Protein 6NBO (pdb70)

InterPro domains:
  IPR011059 Metal-dependent hydrolase, composite domain superfamily [G3DSA:2.30.40.10] (4-388)
  IPR011059 Metal-dependent hydrolase, composite domain superfamily [SSF51338] (5-391)
  IPR013108 Amidohydrolase 3 [PF07969] (46-388)
  IPR032466 Metal-dependent hydrolase [SSF51556] (52-358)
  IPR052349 Metallo-dependent Hydrolases Superfamily Enzymes [PTHR32027] (4-390)

Radius of gyration: 20.75 Å; Cα contacts (8 Å, |Δi|>4): 963; chains: 1; bounding box: 53×45×59 Å

Solvent-accessible surface area: 15391 Å² total; per-residue (Å²): 186,78,19,11,0,0,81,68,0,56,48,12,118,63,131,43,37,9,0,10,1,54,31,67,119,2,43,115,40,10,107,105,15,102,48,36,139,90,18,56,70,27,104,0,72,23,2,0,1,3,9,0,0,0,0,0,0,0,10,0,0,12,0,11,52,75,74,117,152,46,209,70,103,46,94,100,30,54,66,37,9,94,117,33,55,80,96,45,78,28,68,3,13,68,4,0,39,39,0,0,90,22,0,3,11,16,0,0,2,2,0,9,0,0,0,1,0,10,63,83,19,22,31,120,10,0,77,78,0,30,75,4,57,131,74,0,66,51,67,5,62,7,24,0,0,0,2,0,30,33,4,7,40,143,55,124,42,0,67,59,28,0,5,73,0,1,69,41,24,0,48,24,0,0,0,8,9,6,28,64,63,6,52,63,22,75,111,2,2,68,41,5,1,40,8,0,90,149,68,45,65,4,1,0,7,6,1,63,6,118,18,94,87,0,19,98,0,0,39,27,1,1,99,82,0,55,75,51,60,6,99,91,87,2,7,0,0,5,0,25,0,3,36,52,35,74,121,214,46,36,62,58,15,1,56,84,0,34,128,22,20,2,4,0,0,2,8,9,38,97,106,28,45,16,3,39,3,85,14,1,123,94,32,53,5,42,14,0,0,0,8,42,7,0,100,5,6,100,31,53,164,13,20,15,24,0,0,48,21,0,18,60,0,4,126,76,29,103,19,201,167,85,75,11,16,73,20,0,10,46,3,0,5,78,3,0,2,130,5,7,37,7,109,42,43,6,13,123,73,40,8,56,0,5,0,0,1,0,105,2,67,63,31,6,66,0,0,71,55,86,22,84,7,70,1,0,0,2,15,13,138,56,12,0,94,104,33,58,72,128

Structure (mmCIF, N/CA/C/O backbone):
data_6NBO
#
_entry.id   6NBO
#
_cell.length_a   88.260
_cell.length_b   100.350
_cell.length_c   142.360
_cell.angle_alpha   90.00
_cell.angle_beta   90.00
_cell.angle_gamma   90.00
#
_symmetry.space_group_name_H-M   'I 2 2 2'
#
loop_
_entity.id
_entity.type
_entity.pdbx_description
1 polymer 'N-isopropylammelide isopropylaminohydrolase'
2 non-polymer 'ZINC ION'
3 non-polymer 'CHLORIDE ION'
4 non-polymer 1,2-ETHANEDIOL
5 water water
#
loop_
_atom_site.group_PDB
_atom_site.id
_atom_site.type_symbol
_atom_site.label_atom_id
_atom_site.label_alt_id
_atom_site.label_comp_id
_atom_site.label_asym_id
_atom_site.label_entity_id
_atom_site.label_seq_id
_atom_site.pdbx_PDB_ins_code
_atom_site.Cartn_x
_atom_site.Cartn_y
_atom_site.Cartn_z
_atom_site.occupancy
_atom_site.B_iso_or_equiv
_atom_site.auth_seq_id
_atom_site.auth_comp_id
_atom_site.auth_asym_id
_atom_site.auth_atom_id
_atom_site.pdbx_PDB_model_num
ATOM 1 N N . MET A 1 9 ? -22.662 -25.761 -54.555 1.00 74.61 1 MET A N 1
ATOM 2 C CA . MET A 1 9 ? -22.891 -25.005 -53.329 1.00 80.04 1 MET A CA 1
ATOM 3 C C . MET A 1 9 ? -23.019 -23.510 -53.614 1.00 76.59 1 MET A C 1
ATOM 4 O O . MET A 1 9 ? -22.341 -22.971 -54.488 1.00 83.26 1 MET A O 1
ATOM 9 N N . THR A 1 10 ? -23.887 -22.845 -52.859 1.00 71.60 2 THR A N 1
ATOM 10 C CA . THR A 1 10 ? -24.209 -21.444 -53.082 1.00 65.79 2 THR A CA 1
ATOM 11 C C . THR A 1 10 ? -23.348 -20.541 -52.203 1.00 58.25 2 THR A C 1
ATOM 12 O O . THR A 1 10 ? -23.091 -20.852 -51.033 1.00 42.24 2 THR A O 1
ATOM 14 N N . ALA A 1 11 ? -22.896 -19.425 -52.781 1.00 50.66 3 ALA A N 1
ATOM 15 C CA . ALA A 1 11 ? -22.194 -18.375 -52.049 1.00 40.37 3 ALA A CA 1
ATOM 16 C C . ALA A 1 11 ? -22.933 -17.052 -52.199 1.00 39.24 3 ALA A C 1
ATOM 17 O O . ALA A 1 11 ? -23.471 -16.748 -53.272 1.00 41.65 3 ALA A O 1
ATOM 19 N N . LEU A 1 12 ? -22.934 -16.261 -51.123 1.00 33.62 4 LEU A N 1
ATOM 20 C CA . LEU A 1 12 ? -23.564 -14.946 -51.090 1.00 32.13 4 LEU A CA 1
ATOM 21 C C . LEU A 1 12 ? -22.601 -13.961 -50.448 1.00 22.36 4 LEU A C 1
ATOM 22 O O . LEU A 1 12 ? -22.159 -14.169 -49.315 1.00 27.78 4 LEU A O 1
ATOM 27 N N . LEU A 1 13 ? -22.266 -12.901 -51.173 1.00 29.78 5 LEU A N 1
ATOM 28 C CA . LEU A 1 13 ? -21.410 -11.838 -50.662 1.00 30.23 5 LEU A CA 1
ATOM 29 C C . LEU A 1 13 ? -22.293 -10.625 -50.405 1.00 24.35 5 LEU A C 1
ATOM 30 O O . LEU A 1 13 ? -22.815 -10.021 -51.347 1.00 30.53 5 LEU A O 1
ATOM 35 N N . ILE A 1 14 ? -22.458 -10.279 -49.134 1.00 26.75 6 ILE A N 1
ATOM 36 C CA . ILE A 1 14 ? -23.172 -9.072 -48.733 1.00 26.59 6 ILE A CA 1
ATOM 37 C C . ILE A 1 14 ? -22.130 -7.976 -48.544 1.00 30.14 6 ILE A C 1
ATOM 38 O O . ILE A 1 14 ? -21.334 -8.022 -47.602 1.00 32.62 6 ILE A O 1
ATOM 43 N N . ARG A 1 15 ? -22.125 -6.997 -49.440 1.00 28.88 7 ARG A N 1
ATOM 44 C CA . ARG A 1 15 ? -21.120 -5.951 -49.407 1.00 33.68 7 ARG A CA 1
ATOM 45 C C . ARG A 1 15 ? -21.595 -4.749 -48.605 1.00 32.94 7 ARG A C 1
ATOM 46 O O . ARG A 1 15 ? -22.776 -4.401 -48.619 1.00 32.87 7 ARG A O 1
ATOM 54 N N . ASN A 1 16 ? -20.643 -4.096 -47.933 1.00 32.28 8 ASN A N 1
ATOM 55 C CA . ASN A 1 16 ? -20.805 -2.719 -47.463 1.00 32.57 8 ASN A CA 1
ATOM 56 C C . ASN A 1 16 ? -21.904 -2.611 -46.397 1.00 33.30 8 ASN A C 1
ATOM 57 O O . ASN A 1 16 ? -22.897 -1.895 -46.557 1.00 33.86 8 ASN A O 1
ATOM 62 N N . VAL A 1 17 ? -21.712 -3.346 -45.301 1.00 31.76 9 VAL A N 1
ATOM 63 C CA . VAL A 1 17 ? -22.598 -3.277 -44.141 1.00 30.95 9 VAL A CA 1
ATOM 64 C C . VAL A 1 17 ? -21.772 -2.939 -42.908 1.00 38.10 9 VAL A C 1
ATOM 65 O O . VAL A 1 17 ? -20.547 -3.015 -42.909 1.00 40.21 9 VAL A O 1
ATOM 69 N N . ARG A 1 18 ? -22.469 -2.565 -41.843 1.00 32.74 10 ARG A N 1
ATOM 70 C CA . ARG A 1 18 ? -21.846 -2.178 -40.587 1.00 32.65 10 ARG A CA 1
ATOM 71 C C . ARG A 1 18 ? -22.424 -3.042 -39.477 1.00 41.15 10 ARG A C 1
ATOM 72 O O . ARG A 1 18 ? -23.643 -3.223 -39.396 1.00 34.30 10 ARG A O 1
ATOM 80 N N . THR A 1 19 ? -21.564 -3.588 -38.633 1.00 40.76 11 THR A N 1
ATOM 81 C CA . THR A 1 19 ? -22.072 -4.336 -37.492 1.00 42.36 11 THR A CA 1
ATOM 82 C C . THR A 1 19 ? -22.331 -3.442 -36.285 1.00 51.38 11 THR A C 1
ATOM 83 O O . THR A 1 19 ? -22.821 -3.928 -35.261 1.00 48.11 11 THR A O 1
ATOM 87 N N . GLY A 1 20 ? -22.034 -2.150 -36.388 1.00 57.62 12 GLY A N 1
ATOM 88 C CA . GLY A 1 20 ? -22.302 -1.218 -35.313 1.00 62.88 12 GLY A CA 1
ATOM 89 C C . GLY A 1 20 ? -21.322 -0.066 -35.323 1.00 79.05 12 GLY A C 1
ATOM 90 O O . GLY A 1 20 ? -21.078 0.538 -36.373 1.00 68.31 12 GLY A O 1
ATOM 91 N N . ALA A 1 21 ? -20.764 0.252 -34.155 1.00 97.22 13 ALA A N 1
ATOM 92 C CA . ALA A 1 21 ? -19.680 1.226 -34.041 1.00 107.58 13 ALA A CA 1
ATOM 93 C C . ALA A 1 21 ? -18.390 0.518 -34.432 1.00 116.23 13 ALA 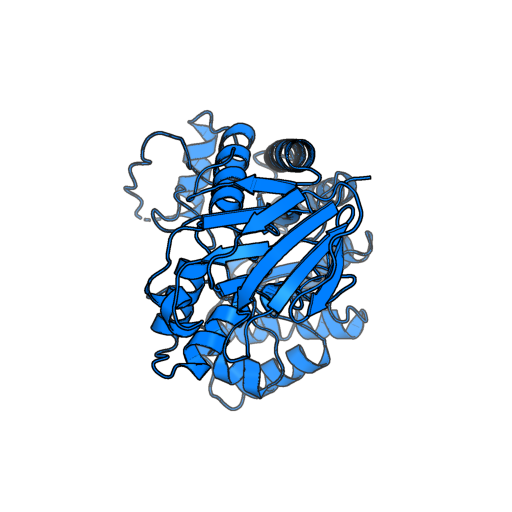A C 1
ATOM 94 O O . ALA A 1 21 ? -17.647 0.008 -33.592 1.00 131.05 13 ALA A O 1
ATOM 96 N N . ASP A 1 22 ? -18.143 0.476 -35.736 1.00 102.61 14 ASP A N 1
ATOM 97 C CA . ASP A 1 22 ? -16.982 -0.135 -36.362 1.00 91.99 14 ASP A CA 1
ATOM 98 C C . ASP A 1 22 ? -17.084 0.191 -37.843 1.00 88.73 14 ASP A C 1
ATOM 99 O O . ASP A 1 22 ? -18.175 0.464 -38.353 1.00 79.33 14 ASP A O 1
ATOM 101 N N . ASP A 1 23 ? -15.941 0.178 -38.523 1.00 90.11 15 ASP A N 1
ATOM 102 C CA . ASP A 1 23 ? -15.939 0.448 -39.953 1.00 82.42 15 ASP A CA 1
ATOM 103 C C . ASP A 1 23 ? -16.782 -0.590 -40.695 1.00 63.88 15 ASP A C 1
ATOM 104 O O . ASP A 1 23 ? -17.026 -1.696 -40.211 1.00 51.69 15 ASP A O 1
ATOM 109 N N . ALA A 1 24 ? -17.248 -0.209 -41.881 1.00 56.64 16 ALA A N 1
ATOM 110 C CA . ALA A 1 24 ? -18.060 -1.111 -42.678 1.00 46.95 16 ALA A CA 1
ATOM 111 C C . ALA A 1 24 ? -17.228 -2.301 -43.143 1.00 45.11 16 ALA A C 1
ATOM 112 O O . ALA A 1 24 ? -16.001 -2.236 -43.232 1.00 43.78 16 ALA A O 1
ATOM 114 N N . LEU A 1 25 ? -17.909 -3.404 -43.437 1.00 35.14 17 LEU A N 1
ATOM 115 C CA . LEU A 1 25 ? -17.222 -4.581 -43.957 1.00 37.38 17 LEU A CA 1
ATOM 116 C C . LEU A 1 25 ? -18.160 -5.340 -44.886 1.00 35.51 17 LEU A C 1
ATOM 117 O O . LEU A 1 25 ? -19.322 -4.965 -45.070 1.00 32.26 17 LEU A O 1
ATOM 122 N N . ASP A 1 26 ? -17.639 -6.413 -45.479 1.00 31.07 18 ASP A N 1
ATOM 123 C CA . ASP A 1 26 ? -18.438 -7.357 -46.244 1.00 31.72 18 ASP A CA 1
ATOM 124 C C . ASP A 1 26 ? -18.588 -8.646 -45.453 1.00 28.20 18 ASP A C 1
ATOM 125 O O . ASP A 1 26 ? -17.760 -8.982 -44.603 1.00 30.51 18 ASP A O 1
ATOM 130 N N . ILE A 1 27 ? -19.657 -9.378 -45.752 1.00 24.91 19 ILE A N 1
ATOM 131 C CA . ILE A 1 27 ? -19.917 -10.679 -45.144 1.00 26.74 19 ILE A CA 1
ATOM 132 C C . ILE A 1 27 ? -20.063 -11.680 -46.274 1.00 24.16 19 ILE A C 1
ATOM 133 O O . ILE A 1 27 ? -21.006 -11.587 -47.068 1.00 26.16 19 ILE A O 1
ATOM 138 N N . LEU A 1 28 ? -19.135 -12.632 -46.350 1.00 26.16 20 LEU A N 1
ATOM 139 C CA . LEU A 1 28 ? -19.208 -13.708 -47.325 1.00 27.75 20 LEU A CA 1
ATOM 140 C C . LEU A 1 28 ? -19.874 -14.918 -46.683 1.00 27.70 20 LEU A C 1
ATOM 141 O O . LEU A 1 28 ? -19.439 -15.389 -45.627 1.00 26.24 20 LEU A O 1
ATOM 146 N N . ILE A 1 29 ? -20.904 -15.435 -47.341 1.00 27.80 21 ILE A N 1
ATOM 147 C CA . ILE A 1 29 ? -21.665 -16.579 -46.858 1.00 31.39 21 ILE A CA 1
ATOM 148 C C . ILE A 1 29 ? -21.461 -17.717 -47.836 1.00 26.56 21 ILE A C 1
ATOM 149 O O . ILE A 1 29 ? -21.522 -17.510 -49.055 1.00 26.61 21 ILE A O 1
ATOM 154 N N . GLU A 1 30 ? -21.194 -18.917 -47.318 1.00 25.09 22 GLU A N 1
ATOM 155 C CA . GLU A 1 30 ? -21.190 -20.100 -48.164 1.00 25.56 22 GLU A CA 1
ATOM 156 C C . GLU A 1 30 ? -21.954 -21.217 -47.469 1.00 32.73 22 GLU A C 1
ATOM 157 O O . GLU A 1 30 ? -21.751 -21.463 -46.278 1.00 30.44 22 GLU A O 1
ATOM 163 N N . GLY A 1 31 ? -22.819 -21.900 -48.218 1.00 30.22 23 GLY A N 1
ATOM 164 C CA . GLY A 1 31 ? -23.694 -22.876 -47.578 1.00 34.14 23 GLY A CA 1
ATOM 165 C C . GLY A 1 31 ? -24.528 -22.181 -46.513 1.00 27.60 23 GLY A C 1
ATOM 166 O O . GLY A 1 31 ? -25.048 -21.080 -46.721 1.00 26.20 23 GLY A O 1
ATOM 167 N N . ASP A 1 32 ? -24.640 -22.780 -45.328 1.00 27.01 24 ASP A N 1
ATOM 168 C CA . ASP A 1 32 ? -25.439 -22.149 -44.281 1.00 31.05 24 ASP A CA 1
ATOM 169 C C . ASP A 1 32 ? -24.592 -21.419 -43.239 1.00 35.26 24 ASP A C 1
ATOM 170 O O . ASP A 1 32 ? -25.091 -21.118 -42.148 1.00 29.06 24 ASP A O 1
ATOM 175 N N . ARG A 1 33 ? -23.333 -21.110 -43.551 1.00 26.56 25 ARG A N 1
ATOM 176 C CA . ARG A 1 33 ? -22.419 -20.511 -42.582 1.00 26.81 25 ARG A CA 1
ATOM 177 C C . ARG A 1 33 ? -21.806 -19.224 -43.119 1.00 29.35 25 ARG A C 1
ATOM 178 O O . ARG A 1 33 ? -21.674 -19.019 -44.328 1.00 28.39 25 ARG A O 1
ATOM 186 N N . ILE A 1 34 ? -21.383 -18.373 -42.196 1.00 24.72 26 ILE A N 1
ATOM 187 C CA . ILE A 1 34 ? -20.555 -17.234 -42.557 1.00 24.83 26 ILE A CA 1
ATOM 188 C C . ILE A 1 34 ? -19.144 -17.734 -42.824 1.00 29.75 26 ILE A C 1
ATOM 189 O O . ILE A 1 34 ? -18.550 -18.429 -41.991 1.00 25.90 26 ILE A O 1
ATOM 194 N N . ALA A 1 35 ? -18.614 -17.413 -44.001 1.00 24.29 27 ALA A N 1
ATOM 195 C CA . ALA A 1 35 ? -17.302 -17.925 -44.394 1.00 25.29 27 ALA A CA 1
ATOM 196 C C . ALA A 1 35 ? -16.177 -16.946 -44.102 1.00 24.89 27 ALA A C 1
ATOM 197 O O . ALA A 1 35 ? -15.075 -17.357 -43.721 1.00 28.90 27 ALA A O 1
ATOM 199 N N . ARG A 1 36 ? -16.442 -15.657 -44.267 1.00 26.96 28 ARG A N 1
ATOM 200 C CA . ARG A 1 36 ? -15.412 -14.634 -44.208 1.00 29.78 28 ARG A CA 1
ATOM 201 C C . ARG A 1 36 ? -16.081 -13.305 -43.896 1.00 24.31 28 ARG A C 1
ATOM 202 O O . ARG A 1 36 ? -17.182 -13.038 -44.379 1.00 29.67 28 ARG A O 1
ATOM 210 N N . THR A 1 37 ? -15.425 -12.485 -43.074 1.00 26.18 29 THR A N 1
ATOM 211 C CA . THR A 1 37 ? -15.846 -11.106 -42.853 1.00 27.35 29 THR A CA 1
ATOM 212 C C . THR A 1 37 ? -14.634 -10.195 -42.961 1.00 31.66 29 THR A C 1
ATOM 213 O O . THR A 1 37 ? -13.518 -10.574 -42.593 1.00 33.24 29 THR A O 1
ATOM 217 N N . GLY A 1 38 ? -14.861 -8.986 -43.463 1.00 28.57 30 GLY A N 1
ATOM 218 C CA . GLY A 1 38 ? -13.784 -8.034 -43.601 1.00 30.37 30 GLY A CA 1
ATOM 219 C C . GLY A 1 38 ? -14.027 -7.046 -44.721 1.00 32.53 30 GLY A C 1
ATOM 220 O O . GLY A 1 38 ? -14.993 -7.154 -45.481 1.00 32.15 30 GLY A O 1
ATOM 221 N N . PRO A 1 39 ? -13.143 -6.060 -44.847 1.00 35.52 31 PRO A N 1
ATOM 222 C CA . PRO A 1 39 ? -13.340 -5.019 -45.861 1.00 40.73 31 PRO A CA 1
ATOM 223 C C . PRO A 1 39 ? -12.993 -5.512 -47.258 1.00 37.89 31 PRO A C 1
ATOM 224 O O . PRO A 1 39 ? -11.985 -6.192 -47.470 1.00 38.10 31 PRO A O 1
ATOM 228 N N . SER A 1 40 ? -13.838 -5.150 -48.221 1.00 35.49 32 SER A N 1
ATOM 229 C CA . SER A 1 40 ? -13.560 -5.365 -49.642 1.00 33.38 32 SER A CA 1
ATOM 230 C C . SER A 1 40 ? -13.137 -6.806 -49.927 1.00 31.11 32 SER A C 1
ATOM 231 O O . SER A 1 40 ? -12.081 -7.066 -50.504 1.00 33.18 32 SER A O 1
ATOM 234 N N . LEU A 1 41 ? -13.985 -7.748 -49.517 1.00 30.11 33 LEU A N 1
ATOM 235 C CA . LEU A 1 41 ? -13.689 -9.162 -49.732 1.00 31.71 33 LEU A CA 1
ATOM 236 C C . LEU A 1 41 ? -13.705 -9.511 -51.217 1.00 34.01 33 LEU A C 1
ATOM 237 O O . LEU A 1 41 ? -14.479 -8.953 -51.999 1.00 32.70 33 LEU A O 1
ATOM 242 N N . ASP A 1 42 ? -12.844 -10.456 -51.603 1.00 33.96 34 ASP A N 1
ATOM 243 C CA . ASP A 1 42 ? -12.894 -11.010 -52.948 1.00 36.85 34 ASP A CA 1
ATOM 244 C C . ASP A 1 42 ? -14.128 -11.887 -53.107 1.00 36.93 34 ASP A C 1
ATOM 245 O O . ASP A 1 42 ? -14.597 -12.523 -52.161 1.00 37.67 34 ASP A O 1
ATOM 250 N N . ALA A 1 43 ? -14.652 -11.915 -54.322 1.00 35.48 35 ALA A N 1
ATOM 251 C CA . ALA A 1 43 ? -15.831 -12.707 -54.627 1.00 42.90 35 ALA A CA 1
ATOM 252 C C . ALA A 1 43 ? -15.399 -14.059 -55.174 1.00 32.11 35 ALA A C 1
ATOM 253 O O . ALA A 1 43 ? -14.685 -14.102 -56.180 1.00 34.17 35 ALA A O 1
ATOM 255 N N . PRO A 1 44 ? -15.767 -15.170 -54.539 1.00 31.26 36 PRO A N 1
ATOM 256 C CA . PRO A 1 44 ? -15.573 -16.463 -55.184 1.00 34.78 36 PRO A CA 1
ATOM 257 C C . PRO A 1 44 ? -16.272 -16.480 -56.524 1.00 38.16 36 PRO A C 1
ATOM 258 O O . PRO A 1 44 ? -17.306 -15.810 -56.713 1.00 41.47 36 PRO A O 1
ATOM 262 N N . PRO A 1 45 ? -15.728 -17.195 -57.502 1.00 39.71 37 PRO A N 1
ATOM 263 C CA . PRO A 1 45 ? -16.363 -17.240 -58.826 1.00 39.86 37 PRO A CA 1
ATOM 264 C C . PRO A 1 45 ? -17.833 -17.638 -58.724 1.00 46.17 37 PRO A C 1
ATOM 265 O O . PRO A 1 45 ? -18.198 -18.535 -57.964 1.00 44.93 37 PRO A O 1
ATOM 269 N N . GLY A 1 46 ? -18.689 -16.915 -59.450 1.00 51.61 38 GLY A N 1
ATOM 270 C CA . GLY A 1 46 ? -20.106 -17.238 -59.536 1.00 47.97 38 GLY A CA 1
ATOM 271 C C . GLY A 1 46 ? -20.945 -16.878 -58.332 1.00 52.58 38 GLY A C 1
ATOM 272 O O . GLY A 1 46 ? -22.115 -17.270 -58.264 1.00 53.92 38 GLY A O 1
ATOM 273 N N . CYS A 1 47 ? -20.400 -16.135 -57.386 1.00 40.39 39 CYS A N 1
ATOM 274 C CA A CYS A 1 47 ? -21.077 -15.822 -56.140 0.56 35.49 39 CYS A CA 1
ATOM 275 C CA B CYS A 1 47 ? -21.138 -15.876 -56.163 0.44 35.36 39 CYS A CA 1
ATOM 276 C C . CYS A 1 47 ? -22.139 -14.744 -56.361 1.00 35.59 39 CYS A C 1
ATOM 277 O O . CYS A 1 47 ? -21.902 -13.784 -57.095 1.00 42.46 39 CYS A O 1
ATOM 282 N N . ALA A 1 48 ? -23.295 -14.897 -55.724 1.00 38.16 40 ALA A N 1
ATOM 283 C CA . ALA A 1 48 ? -24.298 -13.841 -55.745 1.00 43.70 40 ALA A CA 1
ATOM 284 C C . ALA A 1 48 ? -23.820 -12.647 -54.922 1.00 38.40 40 ALA A C 1
ATOM 285 O O . ALA A 1 48 ? -23.109 -12.794 -53.924 1.00 31.49 40 ALA A O 1
ATOM 287 N N . ILE A 1 49 ? -24.207 -11.451 -55.359 1.00 44.85 41 ILE A N 1
ATOM 288 C CA . ILE A 1 49 ? -23.811 -10.202 -54.716 1.00 38.69 41 ILE A CA 1
ATOM 289 C C . ILE A 1 49 ? -25.058 -9.520 -54.177 1.00 36.03 41 ILE A C 1
ATOM 290 O O . ILE A 1 49 ? -26.046 -9.364 -54.903 1.00 38.41 41 ILE A O 1
ATOM 295 N N . GLU A 1 50 ? -25.006 -9.096 -52.920 1.00 34.61 42 GLU A N 1
ATOM 296 C CA . GLU A 1 50 ? -26.054 -8.273 -52.328 1.00 40.86 42 GLU A CA 1
ATOM 297 C C . GLU A 1 50 ? -25.415 -6.971 -51.856 1.00 35.93 42 GLU A C 1
ATOM 298 O O . GLU A 1 50 ? -24.491 -6.994 -51.037 1.00 37.82 42 GLU A O 1
ATOM 304 N N . GLU A 1 51 ? -25.876 -5.842 -52.390 1.00 35.07 43 GLU A N 1
ATOM 305 C CA . GLU A 1 51 ? -25.320 -4.547 -51.998 1.00 34.99 43 GLU A CA 1
ATOM 306 C C . GLU A 1 51 ? -26.006 -4.075 -50.718 1.00 39.50 43 GLU A C 1
ATOM 307 O O . GLU A 1 51 ? -27.190 -3.730 -50.733 1.00 39.33 43 GLU A O 1
ATOM 313 N N . GLY A 1 52 ? -25.259 -4.056 -49.608 1.00 43.78 44 GLY A N 1
ATOM 314 C CA . GLY A 1 52 ? -25.816 -3.650 -48.327 1.00 35.85 44 GLY A CA 1
ATOM 315 C C . GLY A 1 52 ? -26.031 -2.157 -48.169 1.00 42.30 44 GLY A C 1
ATOM 316 O O . GLY A 1 52 ? -26.781 -1.747 -47.278 1.00 38.20 44 GLY A O 1
ATOM 317 N N . ALA A 1 53 ? -25.368 -1.342 -48.991 1.00 40.69 45 ALA A N 1
ATOM 318 C CA . ALA A 1 53 ? -25.587 0.109 -49.037 1.00 48.82 45 ALA A CA 1
ATOM 319 C C . ALA A 1 53 ? -25.426 0.760 -47.663 1.00 48.87 45 ALA A C 1
ATOM 320 O O . ALA A 1 53 ? -26.147 1.695 -47.305 1.00 44.87 45 ALA A O 1
ATOM 322 N N . GLY A 1 54 ? -24.467 0.266 -46.884 1.00 41.28 46 GLY A N 1
ATOM 323 C CA . GLY A 1 54 ? -24.146 0.879 -45.614 1.00 40.67 46 GLY A CA 1
ATOM 324 C C . GLY A 1 54 ? -25.103 0.566 -44.493 1.00 35.78 46 GLY A C 1
ATOM 325 O O . GLY A 1 54 ? -25.016 1.196 -43.435 1.00 35.08 46 GLY A O 1
ATOM 326 N N . ALA A 1 55 ? -26.011 -0.383 -44.688 1.00 35.18 47 ALA A N 1
ATOM 327 C CA . ALA A 1 55 ? -26.953 -0.756 -43.647 1.00 39.57 47 ALA A CA 1
ATOM 328 C C . ALA A 1 55 ? -26.235 -1.417 -42.476 1.00 35.49 47 ALA A C 1
ATOM 329 O O . ALA A 1 55 ? -25.157 -2.000 -42.617 1.00 30.52 47 ALA A O 1
ATOM 331 N N . ILE A 1 56 ? -26.864 -1.338 -41.305 1.00 30.91 48 ILE A N 1
ATOM 332 C CA . ILE A 1 56 ? -26.417 -2.144 -40.172 1.00 28.21 48 ILE A CA 1
ATOM 333 C C . ILE A 1 56 ? -26.798 -3.597 -40.406 1.00 29.52 48 ILE A C 1
ATOM 334 O O . ILE A 1 56 ? -27.937 -3.909 -40.776 1.00 29.43 48 ILE A O 1
ATOM 339 N N . ALA A 1 57 ? -25.840 -4.498 -40.205 1.00 27.79 49 ALA A N 1
ATOM 340 C CA . ALA A 1 57 ? -26.089 -5.929 -40.227 1.00 23.25 49 ALA A CA 1
ATOM 341 C C . ALA A 1 57 ? -26.213 -6.432 -38.793 1.00 32.01 49 ALA A C 1
ATOM 342 O O . ALA A 1 57 ? -25.321 -6.206 -37.967 1.00 26.11 49 ALA A O 1
ATOM 344 N N . LEU A 1 58 ? -27.322 -7.086 -38.500 1.00 25.13 50 LEU A N 1
ATOM 345 C CA . LEU A 1 58 ? -27.592 -7.718 -37.220 1.00 24.79 50 LEU A CA 1
ATOM 346 C C . LEU A 1 58 ? -27.556 -9.230 -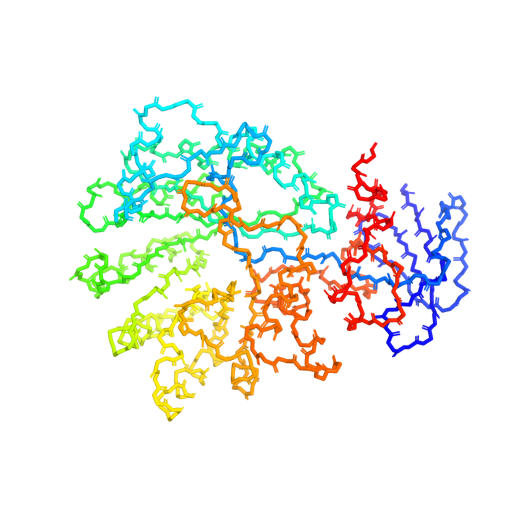37.374 1.00 20.49 50 LEU A C 1
ATOM 347 O O . LEU A 1 58 ? -27.925 -9.757 -38.428 1.00 25.05 50 LEU A O 1
ATOM 352 N N . PRO A 1 59 ? -27.112 -9.963 -36.352 1.00 21.23 51 PRO A N 1
ATOM 353 C CA . PRO A 1 59 ? -27.352 -11.410 -36.342 1.00 23.92 51 PRO A CA 1
ATOM 354 C C . PRO A 1 59 ? -28.852 -11.669 -36.290 1.00 23.83 51 PRO A C 1
ATOM 355 O O . PRO A 1 59 ? -29.641 -10.778 -35.977 1.00 23.91 51 PRO A O 1
ATOM 359 N N . GLY A 1 60 ? -29.250 -12.894 -36.627 1.00 26.11 52 GLY A N 1
ATOM 360 C CA . GLY A 1 60 ? -30.664 -13.234 -36.582 1.00 27.66 52 GLY A CA 1
ATOM 361 C C . GLY A 1 60 ? -31.244 -12.920 -35.212 1.00 26.40 52 GLY A C 1
ATOM 362 O O . GLY A 1 60 ? -30.587 -13.172 -34.208 1.00 24.67 52 GLY A O 1
ATOM 363 N N . LEU A 1 61 ? -32.441 -12.343 -35.149 1.00 23.47 53 LEU A N 1
ATOM 364 C CA . LEU A 1 61 ? -33.018 -12.012 -33.855 1.00 22.24 53 LEU A CA 1
ATOM 365 C C . LEU A 1 61 ? -33.557 -13.286 -33.205 1.00 18.96 53 LEU A C 1
ATOM 366 O O . LEU A 1 61 ? -33.767 -14.309 -33.866 1.00 21.82 53 LEU A O 1
ATOM 371 N N . VAL A 1 62 ? -33.737 -13.236 -31.889 1.00 19.81 54 VAL A N 1
ATOM 372 C CA . VAL A 1 62 ? -34.116 -14.407 -31.111 1.00 19.85 54 VAL A CA 1
ATOM 373 C C . VAL A 1 62 ? -35.362 -14.064 -30.304 1.00 23.71 54 VAL A C 1
ATOM 374 O O . VAL A 1 62 ? -35.362 -13.085 -29.552 1.00 20.16 54 VAL A O 1
ATOM 378 N N . GLU A 1 63 ? -36.409 -14.874 -30.447 1.00 21.71 55 GLU A N 1
ATOM 379 C CA . GLU A 1 63 ? -37.550 -14.832 -29.539 1.00 22.42 55 GLU A CA 1
ATOM 380 C C . GLU A 1 63 ? -37.324 -15.882 -28.457 1.00 22.09 55 GLU A C 1
ATOM 381 O O . GLU A 1 63 ? -37.422 -17.082 -28.718 1.00 24.42 55 GLU A O 1
ATOM 387 N N . GLY A 1 64 ? -36.982 -15.436 -27.244 1.00 21.81 56 GLY A N 1
ATOM 388 C CA . GLY A 1 64 ? -36.637 -16.350 -26.173 1.00 21.09 56 GLY A CA 1
ATOM 389 C C . GLY A 1 64 ? -37.801 -16.886 -25.360 1.00 24.77 56 GLY A C 1
ATOM 390 O O . GLY A 1 64 ? -37.595 -17.750 -24.500 1.00 28.18 56 GLY A O 1
ATOM 391 N N . HIS A 1 65 ? -39.024 -16.390 -25.586 1.00 21.30 57 HIS A N 1
ATOM 392 C CA . HIS A 1 65 ? -40.181 -16.844 -24.811 1.00 22.37 57 HIS A CA 1
ATOM 393 C C . HIS A 1 65 ? -41.455 -16.373 -25.492 1.00 29.22 57 HIS A C 1
ATOM 394 O O . HIS A 1 65 ? -41.836 -15.207 -25.369 1.00 24.18 57 HIS A O 1
ATOM 401 N N . THR A 1 66 ? -42.128 -17.264 -26.203 1.00 20.69 58 THR A N 1
ATOM 402 C CA . THR A 1 66 ? -43.471 -16.952 -26.667 1.00 21.93 58 THR A CA 1
ATOM 403 C C . THR A 1 66 ? -44.316 -18.216 -26.539 1.00 23.64 58 THR A C 1
ATOM 404 O O . THR A 1 66 ? -43.869 -19.236 -25.995 1.00 25.92 58 THR A O 1
ATOM 408 N N . HIS A 1 67 ? -45.563 -18.137 -27.041 1.00 24.91 59 HIS A N 1
ATOM 409 C CA . HIS A 1 67 ? -46.549 -19.212 -26.938 1.00 22.43 59 HIS A CA 1
ATOM 410 C C . HIS A 1 67 ? -47.190 -19.307 -28.327 1.00 24.12 59 HIS A C 1
ATOM 411 O O . HIS A 1 67 ? -48.291 -18.801 -28.542 1.00 25.23 59 HIS A O 1
ATOM 418 N N . LEU A 1 68 ? -46.484 -19.960 -29.264 1.00 24.20 60 LEU A N 1
ATOM 419 C CA . LEU A 1 68 ? -46.935 -19.985 -30.655 1.00 25.17 60 LEU A CA 1
ATOM 420 C C . LEU A 1 68 ? -48.247 -20.739 -30.804 1.00 27.39 60 LEU A C 1
ATOM 421 O O . LEU A 1 68 ? -49.006 -20.483 -31.749 1.00 29.56 60 LEU A O 1
ATOM 426 N N . ASP A 1 69 ? -48.519 -21.687 -29.904 1.00 24.38 61 ASP A N 1
ATOM 427 C CA . ASP A 1 69 ? -49.742 -22.469 -30.024 1.00 26.33 61 ASP A CA 1
ATOM 428 C C . ASP A 1 69 ? -50.981 -21.636 -29.713 1.00 32.01 61 ASP A C 1
ATOM 429 O O . ASP A 1 69 ? -52.068 -21.955 -30.202 1.00 30.11 61 ASP A O 1
ATOM 434 N N . LYS A 1 70 ? -50.843 -20.575 -28.912 1.00 25.66 62 LYS A N 1
ATOM 435 C CA . LYS A 1 70 ? -51.994 -19.826 -28.408 1.00 32.13 62 LYS A CA 1
ATOM 436 C C . LYS A 1 70 ? -52.410 -18.671 -29.308 1.00 26.99 62 LYS A C 1
ATOM 437 O O . LYS A 1 70 ? -53.523 -18.151 -29.147 1.00 27.02 62 LYS A O 1
ATOM 443 N N . THR A 1 71 ? -51.526 -18.231 -30.202 1.00 24.81 63 THR A N 1
ATOM 444 C CA . THR A 1 71 ? -51.698 -16.962 -30.900 1.00 27.54 63 THR A CA 1
ATOM 445 C C . THR A 1 71 ? -52.891 -16.999 -31.839 1.00 30.00 63 THR A C 1
ATOM 446 O O . THR A 1 71 ? -53.228 -18.039 -32.414 1.00 29.07 63 THR A O 1
ATOM 450 N N . HIS A 1 72 ? -53.540 -15.840 -31.980 1.00 27.75 64 HIS A N 1
ATOM 451 C CA . HIS A 1 72 ? -54.553 -15.626 -33.007 1.00 29.22 64 HIS A CA 1
ATOM 452 C C . HIS A 1 72 ? -54.000 -14.846 -34.195 1.00 28.44 64 HIS A C 1
ATOM 453 O O . HIS A 1 72 ? -54.773 -14.260 -34.966 1.00 34.39 64 HIS A O 1
ATOM 460 N N . TRP A 1 73 ? -52.680 -14.812 -34.341 1.00 26.48 65 TRP A N 1
ATOM 461 C CA . TRP A 1 73 ? -52.064 -14.162 -35.492 1.00 30.87 65 TRP A CA 1
ATOM 462 C C . TRP A 1 73 ? -52.676 -14.696 -36.780 1.00 35.79 65 TRP A C 1
ATOM 463 O O . TRP A 1 73 ? -52.843 -15.906 -36.942 1.00 33.77 65 TRP A O 1
ATOM 474 N N . GLY A 1 74 ? -53.053 -13.785 -37.676 1.00 36.98 66 GLY A N 1
ATOM 475 C CA . GLY A 1 74 ? -53.690 -14.174 -38.915 1.00 42.86 66 GLY A CA 1
ATOM 476 C C . GLY A 1 74 ? -55.163 -14.494 -38.813 1.00 47.88 66 GLY A C 1
ATOM 477 O O . GLY A 1 74 ? -55.798 -14.743 -39.845 1.00 42.54 66 GLY A O 1
ATOM 478 N N . MET A 1 75 ? -55.730 -14.491 -37.621 1.00 35.47 67 MET A N 1
ATOM 479 C CA . MET A 1 75 ? -57.146 -14.737 -37.422 1.00 41.54 67 MET A CA 1
ATOM 480 C C . MET A 1 75 ? -57.879 -13.424 -37.217 1.00 39.49 67 MET A C 1
ATOM 481 O O . MET A 1 75 ? -57.259 -12.380 -36.997 1.00 43.09 67 MET A O 1
ATOM 486 N N . PRO A 1 76 ? -59.211 -13.431 -37.299 1.00 41.90 68 PRO A N 1
ATOM 487 C CA . PRO A 1 76 ? -59.977 -12.234 -36.929 1.00 48.16 68 PRO A CA 1
ATOM 488 C C . PRO A 1 76 ? -59.636 -11.795 -35.511 1.00 52.48 68 PRO A C 1
ATOM 489 O O . PRO A 1 76 ? -59.208 -12.599 -34.682 1.00 41.92 68 PRO A O 1
ATOM 493 N N . TRP A 1 77 ? -59.816 -10.501 -35.243 1.00 52.71 69 TRP A N 1
ATOM 494 C CA . TRP A 1 77 ? -59.493 -9.954 -33.931 1.00 51.70 69 TRP A CA 1
ATOM 495 C C . TRP A 1 77 ? -60.223 -10.725 -32.836 1.00 41.10 69 TRP A C 1
ATOM 496 O O . TRP A 1 77 ? -61.418 -10.989 -32.945 1.00 43.56 69 TRP A O 1
ATOM 507 N N . TYR A 1 78 ? -59.503 -11.088 -31.774 1.00 38.62 70 TYR A N 1
ATOM 508 C CA . TYR A 1 78 ? -60.149 -11.693 -30.611 1.00 38.86 70 TYR A CA 1
ATOM 509 C C . TYR A 1 78 ? -60.704 -10.595 -29.705 1.00 40.50 70 TYR A C 1
ATOM 510 O O . TYR A 1 78 ? -59.943 -9.804 -29.139 1.00 39.63 70 TYR A O 1
ATOM 519 N N . ARG A 1 79 ? -62.023 -10.545 -29.564 1.00 43.20 71 ARG A N 1
ATOM 520 C CA . ARG A 1 79 ? -62.659 -9.549 -28.711 1.00 48.01 71 ARG A CA 1
ATOM 521 C C . ARG A 1 79 ? -62.504 -9.979 -27.259 1.00 54.47 71 ARG A C 1
ATOM 522 O O . ARG A 1 79 ? -63.131 -10.946 -26.819 1.00 61.56 71 ARG A O 1
ATOM 530 N N . ASN A 1 80 ? -61.659 -9.267 -26.518 1.00 49.46 72 ASN A N 1
ATOM 531 C CA . ASN A 1 80 ? -61.379 -9.592 -25.127 1.00 42.68 72 ASN A CA 1
ATOM 532 C C . ASN A 1 80 ? -62.367 -8.857 -24.229 1.00 49.62 72 ASN A C 1
ATOM 533 O O . ASN A 1 80 ? -62.447 -7.624 -24.256 1.00 47.43 72 ASN A O 1
ATOM 538 N N . ALA A 1 81 ? -63.127 -9.617 -23.449 1.00 55.32 73 ALA A N 1
ATOM 539 C CA . ALA A 1 81 ? -63.971 -9.086 -22.387 1.00 49.21 73 ALA A CA 1
ATOM 540 C C . ALA A 1 81 ? -63.753 -9.890 -21.112 1.00 56.13 73 ALA A C 1
ATOM 541 O O . ALA A 1 81 ? -64.690 -10.179 -20.361 1.00 67.68 73 ALA A O 1
ATOM 543 N N . VAL A 1 82 ? -62.495 -10.267 -20.867 1.00 63.62 74 VAL A N 1
ATOM 544 C CA . VAL A 1 82 ? -62.135 -11.063 -19.700 1.00 72.29 74 VAL A CA 1
ATOM 545 C C . VAL A 1 82 ? -62.327 -10.244 -18.424 1.00 84.69 74 VAL A C 1
ATOM 546 O O . VAL A 1 82 ? -62.304 -9.007 -18.428 1.00 85.75 74 VAL A O 1
ATOM 550 N N . GLY A 1 83 ? -62.549 -10.949 -17.316 1.00 88.23 75 GLY A N 1
ATOM 551 C CA . GLY A 1 83 ? -62.658 -10.317 -16.013 1.00 84.87 75 GLY A CA 1
ATOM 552 C C . GLY A 1 83 ? -61.354 -10.274 -15.234 1.00 84.41 75 GLY A C 1
ATOM 553 O O . GLY A 1 83 ? -60.297 -10.676 -15.729 1.00 83.51 75 GLY A O 1
ATOM 554 N N . ASP A 1 88 ? -59.244 -14.896 -13.654 1.00 96.18 80 ASP A N 1
ATOM 555 C CA . ASP A 1 88 ? -60.296 -15.373 -14.542 1.00 93.36 80 ASP A CA 1
ATOM 556 C C . ASP A 1 88 ? -59.767 -15.629 -15.955 1.00 89.01 80 ASP A C 1
ATOM 557 O O . ASP A 1 88 ? -60.530 -15.968 -16.861 1.00 88.92 80 ASP A O 1
ATOM 559 N N . ARG A 1 89 ? -58.453 -15.476 -16.137 1.00 83.89 81 ARG A N 1
ATOM 560 C CA . ARG A 1 89 ? -57.849 -15.581 -17.460 1.00 81.76 81 ARG A CA 1
ATOM 561 C C . ARG A 1 89 ? -57.408 -16.996 -17.819 1.00 86.70 81 ARG A C 1
ATOM 562 O O . ARG A 1 89 ? -57.202 -17.283 -19.005 1.00 73.14 81 ARG A O 1
ATOM 564 N N . ILE A 1 90 ? -57.246 -17.883 -16.837 1.00 94.51 82 ILE A N 1
ATOM 565 C CA . ILE A 1 90 ? -56.949 -19.275 -17.160 1.00 91.38 82 ILE A CA 1
ATOM 566 C C . ILE A 1 90 ? -58.219 -20.004 -17.584 1.00 85.39 82 ILE A C 1
ATOM 567 O O . ILE A 1 90 ? -58.204 -20.807 -18.525 1.00 74.30 82 ILE A O 1
ATOM 569 N N . GLU A 1 91 ? -59.338 -19.722 -16.909 1.00 85.38 83 GLU A N 1
ATOM 570 C CA . GLU A 1 91 ? -60.604 -20.365 -17.243 1.00 81.29 83 GLU A CA 1
ATOM 571 C C . GLU A 1 91 ? -61.217 -19.796 -18.517 1.00 81.37 83 GLU A C 1
ATOM 572 O O . GLU A 1 91 ? -61.988 -20.491 -19.190 1.00 82.71 83 GLU A O 1
ATOM 574 N N . ASN A 1 92 ? -60.906 -18.544 -18.864 1.00 73.47 84 ASN A N 1
ATOM 575 C CA . ASN A 1 92 ? -61.380 -18.010 -20.136 1.00 72.77 84 ASN A CA 1
ATOM 576 C C . ASN A 1 92 ? -60.708 -18.713 -21.309 1.00 67.06 84 ASN A C 1
ATOM 577 O O . ASN A 1 92 ? -61.375 -19.074 -22.288 1.00 68.61 84 ASN A O 1
ATOM 582 N N . GLU A 1 93 ? -59.390 -18.915 -21.229 1.00 55.72 85 GLU A N 1
ATOM 583 C CA . GLU A 1 93 ? -58.680 -19.603 -22.303 1.00 50.09 85 GLU A CA 1
ATOM 584 C C . GLU A 1 93 ? -59.208 -21.019 -22.503 1.00 61.38 85 GLU A C 1
ATOM 585 O O . GLU A 1 93 ? -59.410 -21.458 -23.642 1.00 57.22 85 GLU A O 1
ATOM 591 N N . ARG A 1 94 ? -59.430 -21.750 -21.406 1.00 65.22 86 ARG A N 1
ATOM 592 C CA . ARG A 1 94 ? -59.914 -23.123 -21.515 1.00 65.28 86 ARG A CA 1
ATOM 593 C C . ARG A 1 94 ? -61.299 -23.171 -22.155 1.00 65.41 86 ARG A C 1
ATOM 594 O O . ARG A 1 94 ? -61.585 -24.064 -22.963 1.00 73.70 86 ARG A O 1
ATOM 602 N N . HIS A 1 95 ? -62.167 -22.207 -21.823 1.00 52.77 87 HIS A N 1
ATOM 603 C CA . HIS A 1 95 ? -63.490 -22.157 -22.443 1.00 62.10 87 HIS A CA 1
ATOM 604 C C . HIS A 1 95 ? -63.397 -21.801 -23.924 1.00 59.19 87 HIS A C 1
ATOM 605 O O . HIS A 1 95 ? -64.147 -22.342 -24.744 1.00 64.41 87 HIS A O 1
ATOM 612 N N . TYR A 1 96 ? -62.486 -20.896 -24.289 1.00 49.42 88 TYR A N 1
ATOM 613 C CA . TYR A 1 96 ? -62.322 -20.550 -25.698 1.00 55.04 88 TYR A CA 1
ATOM 614 C C . TYR A 1 96 ? -61.931 -21.774 -26.521 1.00 64.62 88 TYR A C 1
ATOM 615 O O . TYR A 1 96 ? -62.529 -22.049 -27.569 1.00 65.92 88 TYR A O 1
ATOM 624 N N . ARG A 1 97 ? -60.932 -22.530 -26.052 1.00 67.62 89 ARG A N 1
ATOM 625 C CA . ARG A 1 97 ? -60.471 -23.718 -26.767 1.00 71.14 89 ARG A CA 1
ATOM 626 C C . ARG A 1 97 ? -61.518 -24.825 -26.813 1.00 76.57 89 ARG A C 1
ATOM 627 O O . ARG A 1 97 ? -61.477 -25.662 -27.721 1.00 83.26 89 ARG A O 1
ATOM 635 N N . ALA A 1 98 ? -62.447 -24.851 -25.862 1.00 75.64 90 ALA A N 1
ATOM 636 C CA . ALA A 1 98 ? -63.470 -25.883 -25.801 1.00 84.55 90 ALA A CA 1
ATOM 637 C C . ALA A 1 98 ? -64.815 -25.414 -26.341 1.00 88.97 90 ALA A C 1
ATOM 638 O O . ALA A 1 98 ? -65.820 -26.110 -26.167 1.00 98.24 90 ALA A O 1
ATOM 640 N N . THR A 1 99 ? -64.859 -24.243 -26.976 1.00 78.92 91 THR A N 1
ATOM 641 C CA . THR A 1 99 ? -66.038 -23.801 -27.704 1.00 76.68 91 THR A CA 1
ATOM 642 C C . THR A 1 99 ? -65.709 -23.257 -29.086 1.00 70.73 91 THR A C 1
ATOM 643 O O . THR A 1 99 ? -66.636 -22.973 -29.851 1.00 82.12 91 THR A O 1
ATOM 647 N N . SER A 1 100 ? -64.433 -23.107 -29.426 1.00 67.20 92 SER A N 1
ATOM 648 C CA . SER A 1 100 ? -63.989 -22.696 -30.747 1.00 69.68 92 SER A CA 1
ATOM 649 C C . SER A 1 100 ? -63.208 -23.836 -31.391 1.00 77.71 92 SER A C 1
ATOM 650 O O . SER A 1 100 ? -62.950 -24.875 -30.775 1.00 88.91 92 SER A O 1
ATOM 653 N N . GLY A 1 101 ? -62.832 -23.638 -32.649 1.00 72.34 93 GLY A N 1
ATOM 654 C CA . GLY A 1 101 ? -62.002 -24.609 -33.330 1.00 72.85 93 GLY A CA 1
ATOM 655 C C . GLY A 1 101 ? -60.614 -24.070 -33.597 1.00 69.26 93 GLY A C 1
ATOM 656 O O . GLY A 1 101 ? -60.122 -24.153 -34.726 1.00 76.44 93 GLY A O 1
ATOM 657 N N . HIS A 1 102 ? -59.972 -23.509 -32.571 1.00 64.67 94 HIS A N 1
ATOM 658 C CA . HIS A 1 102 ? -58.666 -22.889 -32.766 1.00 64.81 94 HIS A CA 1
ATOM 659 C C . HIS A 1 102 ? -57.641 -23.930 -33.201 1.00 69.04 94 HIS A C 1
ATOM 660 O O . HIS A 1 102 ? -57.532 -25.005 -32.603 1.00 63.73 94 HIS A O 1
ATOM 667 N N . ASP A 1 103 ? -56.896 -23.604 -34.253 1.00 67.47 95 ASP A N 1
ATOM 668 C CA . ASP A 1 103 ? -55.899 -24.493 -34.843 1.00 68.57 95 ASP A CA 1
ATOM 669 C C . ASP A 1 103 ? -54.516 -23.920 -34.547 1.00 61.09 95 ASP A C 1
ATOM 670 O O . ASP A 1 103 ? -54.078 -22.965 -35.196 1.00 56.85 95 ASP A O 1
ATOM 675 N N . ALA A 1 104 ? -53.822 -24.515 -33.574 1.00 59.14 96 ALA A N 1
ATOM 676 C CA . ALA A 1 104 ? -52.453 -24.098 -33.294 1.00 60.83 96 ALA A CA 1
ATOM 677 C C . ALA A 1 104 ? -51.531 -24.284 -34.494 1.00 58.55 96 ALA A C 1
ATOM 678 O O . ALA A 1 104 ? -50.424 -23.737 -34.488 1.00 47.64 96 ALA A O 1
ATOM 680 N N . GLY A 1 105 ? -51.957 -25.029 -35.515 1.00 55.39 97 GLY A N 1
ATOM 681 C CA . GLY A 1 105 ? -51.155 -25.249 -36.702 1.00 48.21 97 GLY A CA 1
ATOM 682 C C . GLY A 1 105 ? -51.028 -24.028 -37.588 1.00 41.76 97 GLY A C 1
ATOM 683 O O . GLY A 1 105 ? -49.923 -23.508 -37.777 1.00 38.05 97 GLY A O 1
ATOM 684 N N . ALA A 1 106 ? -52.146 -23.557 -38.148 1.00 41.58 98 ALA A N 1
ATOM 685 C CA . ALA A 1 106 ? -52.073 -22.395 -39.026 1.00 39.46 98 ALA A CA 1
ATOM 686 C C . ALA A 1 106 ? -51.629 -21.159 -38.264 1.00 37.67 98 ALA A C 1
ATOM 687 O O . ALA A 1 106 ? -50.869 -20.343 -38.798 1.00 39.89 98 ALA A O 1
ATOM 689 N N . ALA A 1 107 ? -52.057 -21.0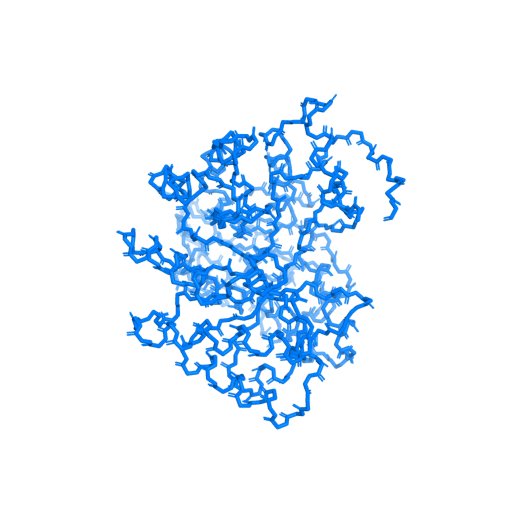33 -37.007 1.00 39.70 99 ALA A N 1
ATOM 690 C CA . ALA A 1 107 ? -51.702 -19.866 -36.213 1.00 40.14 99 ALA A CA 1
ATOM 691 C C . ALA A 1 107 ? -50.205 -19.819 -35.945 1.00 30.98 99 ALA A C 1
ATOM 692 O O . ALA A 1 107 ? -49.559 -18.792 -36.187 1.00 30.67 99 ALA A O 1
ATOM 694 N N . SER A 1 108 ? -49.639 -20.915 -35.423 1.00 28.31 100 SER A N 1
ATOM 695 C CA . SER A 1 108 ? -48.213 -20.924 -35.109 1.00 29.64 100 SER A CA 1
ATOM 696 C C . SER A 1 108 ? -47.374 -20.721 -36.361 1.00 28.89 100 SER A C 1
ATOM 697 O O . SER A 1 108 ? -46.339 -20.045 -36.319 1.00 27.48 100 SER A O 1
ATOM 700 N N . LEU A 1 109 ? -47.799 -21.299 -37.484 1.00 30.18 101 LEU A N 1
ATOM 701 C CA . LEU A 1 109 ? -47.030 -21.148 -38.717 1.00 29.61 101 LEU A CA 1
ATOM 702 C C . LEU A 1 109 ? -47.054 -19.703 -39.193 1.00 31.34 101 LEU A C 1
ATOM 703 O O . LEU A 1 109 ? -46.007 -19.122 -39.491 1.00 26.76 101 LEU A O 1
ATOM 708 N N . ALA A 1 110 ? -48.241 -19.096 -39.231 1.00 30.12 102 ALA A N 1
ATOM 709 C CA . ALA A 1 110 ? -48.360 -17.694 -39.621 1.00 32.47 102 ALA A CA 1
ATOM 710 C C . ALA A 1 110 ? -47.519 -16.790 -38.723 1.00 28.81 102 ALA A C 1
ATOM 711 O O . ALA A 1 110 ? -46.796 -15.912 -39.213 1.00 28.87 102 ALA A O 1
ATOM 713 N N . LEU A 1 111 ? -47.592 -16.986 -37.399 1.00 24.74 103 LEU A N 1
ATOM 714 C CA . LEU A 1 111 ? -46.819 -16.119 -36.507 1.00 22.74 103 LEU A CA 1
ATOM 715 C C . LEU A 1 111 ? -45.318 -16.365 -36.642 1.00 24.08 103 LEU A C 1
ATOM 716 O O . LEU A 1 111 ? -44.531 -15.411 -36.669 1.00 23.35 103 LEU A O 1
ATOM 721 N N . ALA A 1 112 ? -44.897 -17.628 -36.716 1.00 24.82 104 ALA A N 1
ATOM 722 C CA . ALA A 1 112 ? -43.471 -17.904 -36.895 1.00 25.12 104 ALA A CA 1
ATOM 723 C C . ALA A 1 112 ? -42.966 -17.337 -38.217 1.00 26.08 104 ALA A C 1
ATOM 724 O O . ALA A 1 112 ? -41.834 -16.844 -38.300 1.00 25.06 104 ALA A O 1
ATOM 726 N N . ARG A 1 113 ? -43.797 -17.383 -39.260 1.00 26.43 105 ARG A N 1
ATOM 727 C CA . ARG A 1 113 ? -43.391 -16.766 -40.518 1.00 24.43 105 ARG A CA 1
ATOM 728 C C . ARG A 1 113 ? -43.305 -15.248 -40.395 1.00 30.33 105 ARG A C 1
ATOM 729 O O . ARG A 1 113 ? -42.429 -14.626 -41.010 1.00 27.01 105 ARG A O 1
ATOM 737 N N . ALA A 1 114 ? -44.186 -14.632 -39.599 1.00 23.09 106 ALA A N 1
ATOM 738 C CA . ALA A 1 114 ? -44.069 -13.194 -39.355 1.00 26.33 106 ALA A CA 1
ATOM 739 C C . ALA A 1 114 ? -42.803 -12.872 -38.565 1.00 20.16 106 ALA A C 1
ATOM 740 O O . ALA A 1 114 ? -42.149 -11.845 -38.814 1.00 21.96 106 ALA A O 1
ATOM 742 N N . PHE A 1 115 ? -42.461 -13.711 -37.588 1.00 24.24 107 PHE A N 1
ATOM 743 C CA . PHE A 1 115 ? -41.174 -13.570 -36.911 1.00 23.58 107 PHE A CA 1
ATOM 744 C C . PHE A 1 115 ? -40.027 -13.577 -37.924 1.00 24.42 107 PHE A C 1
ATOM 745 O O . PHE A 1 115 ? -39.176 -12.679 -37.929 1.00 22.44 107 PHE A O 1
ATOM 753 N N . LEU A 1 116 ? -40.010 -14.576 -38.805 1.00 24.59 108 LEU A N 1
ATOM 754 C CA . LEU A 1 116 ? -38.957 -14.675 -39.819 1.00 25.50 108 LEU A CA 1
ATOM 755 C C . LEU A 1 116 ? -38.903 -13.425 -40.693 1.00 23.94 108 LEU A C 1
ATOM 756 O O . LEU A 1 116 ? -37.824 -12.865 -40.923 1.00 23.99 108 LEU A O 1
ATOM 761 N N . ALA A 1 117 ? -40.060 -12.953 -41.171 1.00 22.59 109 ALA A N 1
ATOM 762 C CA . ALA A 1 117 ? -40.068 -11.776 -42.038 1.00 24.90 109 ALA A CA 1
ATOM 763 C C . ALA A 1 117 ? -39.511 -10.543 -41.330 1.00 28.90 109 ALA A C 1
ATOM 764 O O . ALA A 1 117 ? -38.963 -9.640 -41.979 1.00 26.72 109 ALA A O 1
ATOM 766 N N . ALA A 1 118 ? -39.666 -10.473 -40.012 1.00 22.44 110 ALA A N 1
ATOM 767 C CA . ALA A 1 118 ? -39.119 -9.395 -39.198 1.00 23.28 110 ALA A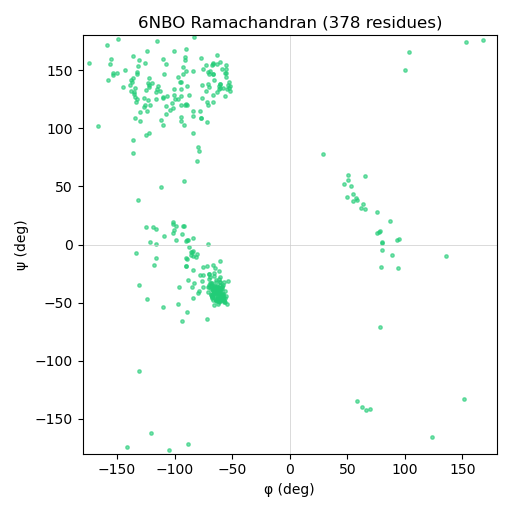 CA 1
ATOM 768 C C . ALA A 1 118 ? -37.735 -9.724 -38.638 1.00 24.63 110 ALA A C 1
ATOM 769 O O . ALA A 1 118 ? -37.281 -9.052 -37.701 1.00 23.15 110 ALA A O 1
ATOM 771 N N . GLY A 1 119 ? -37.055 -10.744 -39.178 1.00 24.34 111 GLY A N 1
ATOM 772 C CA . GLY A 1 119 ? -35.655 -10.979 -38.840 1.00 21.88 111 GLY A CA 1
ATOM 773 C C . GLY A 1 119 ? -35.377 -11.954 -37.705 1.00 27.70 111 GLY A C 1
ATOM 774 O O . GLY A 1 119 ? -34.208 -12.126 -37.340 1.00 21.84 111 GLY A O 1
ATOM 775 N N . THR A 1 120 ? -36.393 -12.600 -37.142 1.00 22.64 112 THR A N 1
ATOM 776 C CA . THR A 1 120 ? -36.193 -13.580 -36.074 1.00 19.92 112 THR A CA 1
ATOM 777 C C . THR A 1 120 ? -36.032 -14.967 -36.683 1.00 23.59 112 THR A C 1
ATOM 778 O O . THR A 1 120 ? -36.925 -15.442 -37.388 1.00 23.25 112 THR A O 1
ATOM 782 N N . THR A 1 121 ? -34.886 -15.610 -36.431 1.00 21.62 113 THR A N 1
ATOM 783 C CA . THR A 1 121 ? -34.593 -16.912 -37.027 1.00 21.44 113 THR A CA 1
ATOM 784 C C . THR A 1 121 ? -34.458 -18.013 -35.985 1.00 25.09 113 THR A C 1
ATOM 785 O O . THR A 1 121 ? -34.176 -19.166 -36.337 1.00 24.03 113 THR A O 1
ATOM 789 N N . ARG A 1 122 ? -34.625 -17.677 -34.712 1.00 22.35 114 ARG A N 1
ATOM 790 C CA A ARG A 1 122 ? -34.543 -18.628 -33.615 0.73 21.39 114 ARG A CA 1
ATOM 791 C CA B ARG A 1 122 ? -34.541 -18.628 -33.613 0.27 21.12 114 ARG A CA 1
ATOM 792 C C . ARG A 1 122 ? -35.639 -18.293 -32.616 1.00 23.83 114 ARG A C 1
ATOM 793 O O . ARG A 1 122 ? -35.755 -17.141 -32.189 1.00 21.51 114 ARG A O 1
ATOM 808 N N . ILE A 1 123 ? -36.441 -19.291 -32.245 1.00 21.88 115 ILE A N 1
ATOM 809 C CA . ILE A 1 123 ? -37.596 -19.081 -31.371 1.00 20.43 115 ILE A CA 1
ATOM 810 C C . ILE A 1 123 ? -37.629 -20.171 -30.311 1.00 22.93 115 ILE A C 1
ATOM 811 O O . ILE A 1 123 ? -37.559 -21.358 -30.642 1.00 21.05 115 ILE A O 1
ATOM 816 N N . ARG A 1 124 ? -37.757 -19.775 -29.045 1.00 21.86 116 ARG A N 1
ATOM 817 C CA . ARG A 1 124 ? -38.155 -20.693 -27.982 1.00 20.61 116 ARG A CA 1
ATOM 818 C C . ARG A 1 124 ? -39.629 -20.471 -27.678 1.00 20.74 116 ARG A C 1
ATOM 819 O O . ARG A 1 124 ? -40.027 -19.377 -27.257 1.00 22.62 116 ARG A O 1
ATOM 827 N N . THR A 1 125 ? -40.439 -21.497 -27.891 1.00 20.62 117 THR A N 1
ATOM 828 C CA . THR A 1 125 ? -41.862 -21.391 -27.626 1.00 19.29 117 THR A CA 1
ATOM 829 C C . THR A 1 125 ? -42.265 -22.418 -26.586 1.00 23.44 117 THR A C 1
ATOM 830 O O . THR A 1 125 ? -41.787 -23.557 -26.586 1.00 21.29 117 THR A O 1
ATOM 834 N N . HIS A 1 126 ? -43.119 -21.988 -25.682 1.00 22.73 118 HIS A N 1
ATOM 835 C CA . HIS A 1 126 ? -43.838 -22.908 -24.828 1.00 22.23 118 HIS A CA 1
ATOM 836 C C . HIS A 1 126 ? -45.068 -23.383 -25.585 1.00 24.68 118 HIS A C 1
ATOM 837 O O . HIS A 1 126 ? -45.585 -22.682 -26.456 1.00 24.20 118 HIS A O 1
ATOM 844 N N . VAL A 1 127 ? -45.484 -24.613 -25.308 1.00 23.26 119 VAL A N 1
ATOM 845 C CA . VAL A 1 127 ? -46.668 -25.194 -25.936 1.00 26.00 119 VAL A CA 1
ATOM 846 C C . VAL A 1 127 ? -47.464 -25.879 -24.840 1.00 23.67 119 VAL A C 1
ATOM 847 O O . VAL A 1 127 ? -46.898 -26.641 -24.053 1.00 23.15 119 VAL A O 1
ATOM 851 N N . ASP A 1 128 ? -48.764 -25.614 -24.781 1.00 22.97 120 ASP A N 1
ATOM 852 C CA . ASP A 1 128 ? -49.571 -26.179 -23.704 1.00 28.34 120 ASP A CA 1
ATOM 853 C C . ASP A 1 128 ? -49.651 -27.690 -23.862 1.00 30.52 120 ASP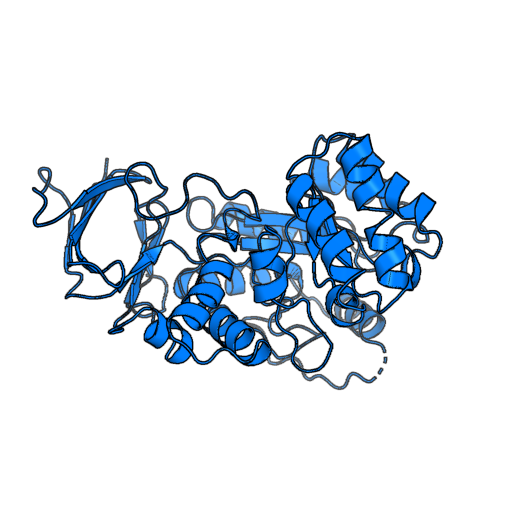 A C 1
ATOM 854 O O . ASP A 1 128 ? -49.964 -28.194 -24.942 1.00 29.10 120 ASP A O 1
ATOM 859 N N . VAL A 1 129 ? -49.349 -28.414 -22.790 1.00 24.19 121 VAL A N 1
ATOM 860 C CA . VAL A 1 129 ? -49.459 -29.869 -22.756 1.00 27.04 121 VAL A CA 1
ATOM 861 C C . VAL A 1 129 ? -50.251 -30.194 -21.496 1.00 28.57 121 VAL A C 1
ATOM 862 O O . VAL A 1 129 ? -49.785 -29.924 -20.386 1.00 25.38 121 VAL A O 1
ATOM 866 N N . ASP A 1 130 ? -51.457 -30.736 -21.659 1.00 25.78 122 ASP A N 1
ATOM 867 C CA . ASP A 1 130 ? -52.349 -30.928 -20.519 1.00 26.01 122 ASP A CA 1
ATOM 868 C C . ASP A 1 130 ? -53.369 -32.005 -20.870 1.00 24.67 122 ASP A C 1
ATOM 869 O O . ASP A 1 130 ? -53.475 -32.427 -22.019 1.00 24.89 122 ASP A O 1
ATOM 874 N N . THR A 1 131 ? -54.146 -32.419 -19.868 1.00 27.32 123 THR A N 1
ATOM 875 C CA . THR A 1 131 ? -55.123 -33.481 -20.078 1.00 31.61 123 THR A CA 1
ATOM 876 C C . THR A 1 131 ? -56.451 -32.983 -20.655 1.00 29.03 123 THR A C 1
ATOM 877 O O . THR A 1 131 ? -57.390 -33.776 -20.764 1.00 29.67 123 THR A O 1
ATOM 881 N N . ASP A 1 132 ? -56.560 -31.704 -21.018 1.00 25.82 124 ASP A N 1
ATOM 882 C CA . ASP A 1 132 ? -57.694 -31.283 -21.837 1.00 32.90 124 ASP A CA 1
ATOM 883 C C . ASP A 1 132 ? -57.464 -31.635 -23.298 1.00 30.83 124 ASP A C 1
ATOM 884 O O . ASP A 1 132 ? -58.383 -32.102 -23.981 1.00 33.66 124 ASP A O 1
ATOM 889 N N . ALA A 1 133 ? -56.245 -31.417 -23.782 1.00 32.83 125 ALA A N 1
ATOM 890 C CA . ALA A 1 133 ? -55.931 -31.552 -25.193 1.00 37.72 125 ALA A CA 1
ATOM 891 C C . ALA A 1 133 ? -54.926 -32.647 -25.501 1.00 32.15 125 ALA A C 1
ATOM 892 O O . ALA A 1 133 ? -54.748 -32.977 -26.677 1.00 31.95 125 ALA A O 1
ATOM 894 N N . GLY A 1 134 ? -54.254 -33.207 -24.499 1.00 30.98 126 GLY A N 1
ATOM 895 C CA . GLY A 1 134 ? -53.230 -34.187 -24.810 1.00 27.95 126 GLY A CA 1
ATOM 896 C C . GLY A 1 134 ? -52.046 -33.518 -25.480 1.00 26.97 126 GLY A C 1
ATOM 897 O O . GLY A 1 134 ? -51.642 -32.405 -25.124 1.00 28.39 126 GLY A O 1
ATOM 898 N N . LEU A 1 135 ? -51.473 -34.203 -26.462 1.00 24.68 127 LEU A N 1
ATOM 899 C CA . LEU A 1 135 ? -50.366 -33.653 -27.236 1.00 27.58 127 LEU A CA 1
ATOM 900 C C . LEU A 1 135 ? -50.828 -32.909 -28.491 1.00 30.61 127 LEU A C 1
ATOM 901 O O . LEU A 1 135 ? -50.013 -32.659 -29.383 1.00 28.80 127 LEU A O 1
ATOM 906 N N . ARG A 1 136 ? -52.113 -32.553 -28.588 1.00 27.26 128 ARG A N 1
ATOM 907 C CA . ARG A 1 136 ? -52.600 -31.982 -29.843 1.00 29.90 128 ARG A CA 1
ATOM 908 C C . ARG A 1 136 ? -51.897 -30.671 -30.178 1.00 30.45 128 ARG A C 1
ATOM 909 O O . ARG A 1 136 ? -51.522 -30.444 -31.335 1.00 28.20 128 ARG A O 1
ATOM 917 N N . HIS A 1 137 ? -51.729 -29.783 -29.192 1.00 23.31 129 HIS A N 1
ATOM 918 C CA . HIS A 1 137 ? -51.029 -28.530 -29.470 1.00 29.66 129 HIS A CA 1
ATOM 919 C C . HIS A 1 137 ? -49.573 -28.791 -29.828 1.00 30.14 129 HIS A C 1
ATOM 920 O O . HIS A 1 137 ? -49.024 -28.154 -30.735 1.00 25.85 129 HIS A O 1
ATOM 927 N N . LEU A 1 138 ? -48.924 -29.707 -29.108 1.00 26.66 130 LEU A N 1
ATOM 928 C CA . LEU A 1 138 ? -47.549 -30.073 -29.434 1.00 28.15 130 LEU A CA 1
ATOM 929 C C . LEU A 1 138 ? -47.430 -30.553 -30.876 1.00 27.57 130 LEU A C 1
ATOM 930 O O . LEU A 1 138 ? -46.548 -30.105 -31.619 1.00 25.85 130 LEU A O 1
ATOM 935 N N . HIS A 1 139 ? -48.305 -31.472 -31.291 1.00 29.87 131 HIS A N 1
ATOM 936 C CA . HIS A 1 139 ? -48.231 -31.994 -32.655 1.00 27.81 131 HIS A CA 1
ATOM 937 C C . HIS A 1 139 ? -48.387 -30.885 -33.692 1.00 32.24 131 HIS A C 1
ATOM 938 O O . HIS A 1 139 ? -47.718 -30.904 -34.731 1.00 29.93 131 HIS A O 1
ATOM 945 N N . ARG A 1 140 ? -49.267 -29.909 -33.435 1.00 31.65 132 ARG A N 1
ATOM 946 C CA . ARG A 1 140 ? -49.434 -28.813 -34.391 1.00 30.76 132 ARG A CA 1
ATOM 947 C C . ARG A 1 140 ? -48.180 -27.949 -34.482 1.00 35.67 132 ARG A C 1
ATOM 948 O O . ARG A 1 140 ? -47.771 -27.549 -35.579 1.00 31.49 132 ARG A O 1
ATOM 956 N N . VAL A 1 141 ? -47.559 -27.642 -33.342 1.00 26.56 133 VAL A N 1
ATOM 957 C CA . VAL A 1 141 ? -46.331 -26.853 -33.382 1.00 23.43 133 VAL A CA 1
ATOM 958 C C . VAL A 1 141 ? -45.187 -27.663 -33.978 1.00 23.97 133 VAL A C 1
ATOM 959 O O . VAL A 1 141 ? -44.340 -27.111 -34.696 1.00 26.54 133 VAL A O 1
ATOM 963 N N . LEU A 1 142 ? -45.143 -28.980 -33.725 1.00 25.45 134 LEU A N 1
ATOM 964 C CA . LEU A 1 142 ? -44.125 -29.808 -34.380 1.00 26.94 134 LEU A CA 1
ATOM 965 C C . LEU A 1 142 ? -44.280 -29.788 -35.897 1.00 27.41 134 LEU A C 1
ATOM 966 O O . LEU A 1 142 ? -43.279 -29.786 -36.627 1.00 31.10 134 LEU A O 1
ATOM 971 N N . ASP A 1 143 ? -45.526 -29.805 -36.396 1.00 31.80 135 ASP A N 1
ATOM 972 C CA . ASP A 1 143 ? -45.754 -29.651 -37.833 1.00 33.49 135 ASP A CA 1
ATOM 973 C C . ASP A 1 143 ? -45.183 -28.332 -38.328 1.00 30.65 135 ASP A C 1
ATOM 974 O O . ASP A 1 143 ? -44.511 -28.276 -39.366 1.00 31.76 135 ASP A O 1
ATOM 979 N N . THR A 1 144 ? -45.491 -27.245 -37.615 1.00 28.30 136 THR A N 1
ATOM 980 C CA . THR A 1 144 ? -44.966 -25.938 -37.991 1.00 27.21 136 THR A CA 1
ATOM 981 C C . THR A 1 144 ? -43.443 -25.946 -38.012 1.00 30.00 136 THR A C 1
ATOM 982 O O . THR A 1 144 ? -42.826 -25.431 -38.953 1.00 29.30 136 THR A O 1
ATOM 986 N N . ARG A 1 145 ? -42.819 -26.541 -36.990 1.00 24.71 137 ARG A N 1
ATOM 987 C CA . ARG A 1 145 ? -41.359 -26.606 -36.943 1.00 24.91 137 ARG A CA 1
ATOM 988 C C . ARG A 1 145 ? -40.791 -27.359 -38.148 1.00 26.20 137 ARG A C 1
ATOM 989 O O . ARG A 1 145 ? -39.798 -26.928 -38.744 1.00 29.75 137 ARG A O 1
ATOM 997 N N . GLU A 1 146 ? -41.409 -28.482 -38.525 1.00 26.79 138 GLU A N 1
ATOM 998 C CA . GLU A 1 146 ? -40.931 -29.222 -39.686 1.00 29.51 138 GLU A CA 1
ATOM 999 C C . GLU A 1 146 ? -41.079 -28.409 -40.971 1.00 31.36 138 GLU A C 1
ATOM 1000 O O . GLU A 1 146 ? -40.181 -28.411 -41.823 1.00 28.87 138 GLU A O 1
ATOM 1006 N N . THR A 1 147 ? -42.210 -27.713 -41.136 1.00 27.00 139 THR A N 1
ATOM 1007 C CA . THR A 1 147 ? -42.394 -26.861 -42.313 1.00 31.83 139 THR A CA 1
ATOM 1008 C C . THR A 1 147 ? -41.306 -25.797 -42.421 1.00 29.52 139 THR A C 1
ATOM 1009 O O . THR A 1 147 ? -40.876 -25.452 -43.533 1.00 30.91 139 THR A O 1
ATOM 1013 N N . LEU A 1 148 ? -40.835 -25.279 -41.285 1.00 28.94 140 LEU A N 1
ATOM 1014 C CA . LEU A 1 148 ? -39.857 -24.201 -41.253 1.00 27.87 140 LEU A CA 1
ATOM 1015 C C . LEU A 1 148 ? -38.427 -24.693 -41.028 1.00 32.20 140 LEU A C 1
ATOM 1016 O O . LEU A 1 148 ? -37.556 -23.885 -40.694 1.00 27.30 140 LEU A O 1
ATOM 1021 N N . ARG A 1 149 ? -38.161 -25.990 -41.210 1.00 31.24 141 ARG A N 1
ATOM 1022 C CA . ARG A 1 149 ? -36.800 -26.494 -41.038 1.00 33.89 141 ARG A CA 1
ATOM 1023 C C . ARG A 1 149 ? -35.858 -25.801 -42.018 1.00 33.23 141 ARG A C 1
ATOM 1024 O O . ARG A 1 149 ? -36.178 -25.638 -43.197 1.00 27.75 141 ARG A O 1
ATOM 1026 N N . GLY A 1 150 ? -34.697 -25.375 -41.523 1.00 30.10 142 GLY A N 1
ATOM 1027 C CA . GLY A 1 150 ? -33.766 -24.617 -42.331 1.00 30.08 142 GLY A CA 1
ATOM 1028 C C . GLY A 1 150 ? -34.096 -23.146 -42.483 1.00 28.77 142 GLY A C 1
ATOM 1029 O O . GLY A 1 150 ? -33.357 -22.435 -43.177 1.00 27.55 142 GLY A O 1
ATOM 1030 N N . GLN A 1 151 ? -35.174 -22.671 -41.859 1.00 27.26 143 GLN A N 1
ATOM 1031 C CA . GLN A 1 151 ? -35.642 -21.291 -41.944 1.00 22.94 143 GLN A CA 1
ATOM 1032 C C . GLN A 1 151 ? -35.778 -20.642 -40.581 1.00 22.97 143 GLN A C 1
ATOM 1033 O O . GLN A 1 151 ? -35.359 -19.495 -40.400 1.00 22.58 143 GLN A O 1
ATOM 1039 N N . VAL A 1 152 ? -36.395 -21.332 -39.628 1.00 23.18 144 VAL A N 1
ATOM 1040 C CA . VAL A 1 152 ? -36.490 -20.887 -38.242 1.00 21.97 144 VAL A CA 1
ATOM 1041 C C . VAL A 1 152 ? -36.155 -22.086 -37.376 1.00 25.70 144 VAL A C 1
ATOM 1042 O O . VAL A 1 152 ? -36.772 -23.146 -37.524 1.00 27.41 144 VAL A O 1
ATOM 1046 N N . GLU A 1 153 ? -35.203 -21.924 -36.466 1.00 23.54 145 GLU A N 1
ATOM 1047 C CA . GLU A 1 153 ? -34.941 -22.951 -35.472 1.00 21.45 145 GLU A CA 1
ATOM 1048 C C . GLU A 1 153 ? -35.850 -22.719 -34.269 1.00 24.00 145 GLU A C 1
ATOM 1049 O O . GLU A 1 153 ? -35.910 -21.610 -33.723 1.00 23.68 145 GLU A O 1
ATOM 1055 N N . ILE A 1 154 ? -36.563 -23.756 -33.855 1.00 22.17 146 ILE A N 1
ATOM 1056 C CA . ILE A 1 154 ? -37.599 -23.598 -32.843 1.00 22.17 146 ILE A CA 1
ATOM 1057 C C . ILE A 1 154 ? -37.330 -24.598 -31.727 1.00 25.50 146 ILE A C 1
ATOM 1058 O O . ILE A 1 154 ? -37.313 -25.808 -31.974 1.00 25.11 146 ILE A O 1
ATOM 1063 N N . GLN A 1 155 ? -37.095 -24.087 -30.513 1.00 22.84 147 GLN A N 1
ATOM 1064 C CA . GLN A 1 155 ? -37.080 -24.897 -29.302 1.00 25.48 147 GLN A CA 1
ATOM 1065 C C . GLN A 1 155 ? -38.490 -24.941 -28.731 1.00 22.81 147 GLN A C 1
ATOM 1066 O O . GLN A 1 155 ? -39.172 -23.917 -28.673 1.00 23.53 147 GLN A O 1
ATOM 1072 N N . ILE A 1 156 ? -38.929 -26.123 -28.305 1.00 21.23 148 ILE A N 1
ATOM 1073 C CA . ILE A 1 156 ? -40.286 -26.303 -27.781 1.00 20.28 148 ILE A CA 1
ATOM 1074 C C . ILE A 1 156 ? -40.209 -26.701 -26.307 1.00 26.64 148 ILE A C 1
ATOM 1075 O O . ILE A 1 156 ? -39.561 -27.699 -25.966 1.00 24.62 148 ILE A O 1
ATOM 1080 N N . VAL A 1 157 ? -40.893 -25.941 -25.448 1.00 23.85 149 VAL A N 1
ATOM 1081 C CA . VAL A 1 157 ? -41.027 -26.247 -24.028 1.00 23.34 149 VAL A CA 1
ATOM 1082 C C . VAL A 1 157 ? -42.411 -26.848 -23.799 1.00 23.38 149 VAL A C 1
ATOM 1083 O O . VAL A 1 157 ? -43.425 -26.195 -24.070 1.00 23.18 149 VAL A O 1
ATOM 1087 N N . ALA A 1 158 ? -42.464 -28.070 -23.269 1.00 21.80 150 ALA A N 1
ATOM 1088 C CA . ALA A 1 158 ? -43.742 -28.719 -22.954 1.00 24.25 150 ALA A CA 1
ATOM 1089 C C . ALA A 1 158 ? -44.293 -28.115 -21.667 1.00 23.67 150 ALA A C 1
ATOM 1090 O O . ALA A 1 158 ? -43.765 -28.382 -20.582 1.00 24.28 150 ALA A O 1
ATOM 1092 N N . PHE A 1 159 ? -45.364 -27.320 -21.775 1.00 25.70 151 PHE A N 1
ATOM 1093 C CA . PHE A 1 159 ? -45.810 -26.436 -20.692 1.00 24.23 151 PHE A CA 1
ATOM 1094 C C . PHE A 1 159 ? -47.146 -26.893 -20.103 1.00 19.93 151 PHE A C 1
ATOM 1095 O O . PHE A 1 159 ? -48.195 -26.723 -20.746 1.00 23.80 151 PHE A O 1
ATOM 1103 N N . PRO A 1 160 ? -47.171 -27.457 -18.888 1.00 22.72 152 PRO A N 1
ATOM 1104 C CA . PRO A 1 160 ? -48.450 -27.851 -18.246 1.00 21.68 152 PRO A CA 1
ATOM 1105 C C . PRO A 1 160 ? -49.135 -26.618 -17.663 1.00 26.06 152 PRO A C 1
ATOM 1106 O O . PRO A 1 160 ? -49.097 -26.338 -16.458 1.00 23.54 152 PRO A O 1
ATOM 1110 N N . GLN A 1 161 ? -49.810 -25.886 -18.564 1.00 26.61 153 GLN A N 1
ATOM 1111 C CA A GLN A 1 161 ? -50.309 -24.550 -18.247 0.52 28.94 153 GLN A CA 1
ATOM 1112 C CA B GLN A 1 161 ? -50.316 -24.551 -18.250 0.48 28.94 153 GLN A CA 1
ATOM 1113 C C . GLN A 1 161 ? -51.229 -24.549 -17.032 1.00 34.89 153 GLN A C 1
ATOM 1114 O O . GLN A 1 161 ? -51.219 -23.592 -16.253 1.00 32.03 153 GLN A O 1
ATOM 1125 N N . SER A 1 162 ? -52.012 -25.606 -16.839 1.00 25.25 154 SER A N 1
ATOM 1126 C CA . SER A 1 162 ? -52.944 -25.665 -15.723 1.00 29.74 154 SER A CA 1
ATOM 1127 C C . SER A 1 162 ? -52.430 -26.500 -14.558 1.00 29.25 154 SER A C 1
ATOM 1128 O O . SER A 1 162 ? -53.212 -26.823 -13.660 1.00 33.24 154 SER A O 1
ATOM 1131 N N . GLY A 1 163 ? -51.149 -26.857 -14.552 1.00 28.31 155 GLY A N 1
ATOM 1132 C CA . GLY A 1 163 ? -50.534 -27.547 -13.435 1.00 27.10 155 GLY A CA 1
ATOM 1133 C C . GLY A 1 163 ? -50.335 -29.034 -13.707 1.00 30.21 155 GLY A C 1
ATOM 1134 O O . GLY A 1 163 ? -50.894 -29.615 -14.636 1.00 27.98 155 GLY A O 1
ATOM 1135 N N . VAL A 1 164 ? -49.520 -29.659 -12.856 1.00 25.08 156 VAL A N 1
ATOM 1136 C CA . VAL A 1 164 ? -49.170 -31.076 -12.969 1.00 26.56 156 VAL A CA 1
ATOM 1137 C C . VAL A 1 164 ? -49.796 -31.909 -11.851 1.00 27.61 156 VAL A C 1
ATOM 1138 O O . VAL A 1 164 ? -50.456 -32.919 -12.110 1.00 27.00 156 VAL A O 1
ATOM 1142 N N . LEU A 1 165 ? -49.565 -31.517 -10.592 1.00 22.39 157 LEU A N 1
ATOM 1143 C CA . LEU A 1 165 ? -49.828 -32.420 -9.472 1.00 25.93 157 LEU A CA 1
ATOM 1144 C C . LEU A 1 165 ? -51.307 -32.744 -9.322 1.00 29.81 157 LEU A C 1
ATOM 1145 O O . LEU A 1 165 ? -51.669 -33.877 -8.980 1.00 30.82 157 LEU A O 1
ATOM 1150 N N . LYS A 1 166 ? -52.175 -31.762 -9.525 1.00 30.03 158 LYS A N 1
ATOM 1151 C CA . LYS A 1 166 ? -53.592 -31.944 -9.254 1.00 33.66 158 LYS A CA 1
ATOM 1152 C C . LYS A 1 166 ? -54.365 -32.469 -10.452 1.00 31.37 158 LYS A C 1
ATOM 1153 O O . LYS A 1 166 ? -55.586 -32.595 -10.376 1.00 30.49 158 LYS A O 1
ATOM 1159 N N . ARG A 1 167 ? -53.697 -32.769 -11.554 1.00 28.72 159 ARG A N 1
ATOM 1160 C CA . ARG A 1 167 ? -54.381 -33.209 -12.768 1.00 30.24 159 ARG A CA 1
ATOM 1161 C C . ARG A 1 167 ? -53.839 -34.580 -13.144 1.00 27.45 159 ARG A C 1
ATOM 1162 O O . ARG A 1 167 ? -52.781 -34.677 -13.791 1.00 28.11 159 ARG A O 1
ATOM 1170 N N . PRO A 1 168 ? -54.524 -35.655 -12.749 1.00 37.06 160 PRO A N 1
ATOM 1171 C CA . PRO A 1 168 ? -53.993 -37.011 -12.948 1.00 36.65 160 PRO A CA 1
ATOM 1172 C C . PRO A 1 168 ? -53.565 -37.267 -14.383 1.00 29.09 160 PRO A C 1
ATOM 1173 O O . PRO A 1 168 ? -54.255 -36.894 -15.337 1.00 30.08 160 PRO A O 1
ATOM 1177 N N . GLY A 1 169 ? -52.401 -37.908 -14.535 1.00 29.70 161 GLY A N 1
ATOM 1178 C CA . GLY A 1 169 ? -51.890 -38.249 -15.846 1.00 27.47 161 GLY A CA 1
ATOM 1179 C C . GLY A 1 169 ? -51.035 -37.190 -16.504 1.00 28.22 161 GLY A C 1
ATOM 1180 O O . GLY A 1 169 ? -50.416 -37.476 -17.536 1.00 26.06 161 GLY A O 1
ATOM 1181 N N . THR A 1 170 ? -50.967 -35.982 -15.936 1.00 27.81 162 THR A N 1
ATOM 1182 C CA . THR A 1 170 ? -50.182 -34.921 -16.552 1.00 26.42 162 THR A CA 1
ATOM 1183 C C . THR A 1 170 ? -48.699 -35.267 -16.552 1.00 27.30 162 THR A C 1
ATOM 1184 O O . THR A 1 170 ? -47.994 -34.985 -17.526 1.00 25.65 162 THR A O 1
ATOM 1188 N N . ASP A 1 171 ? -48.212 -35.897 -15.477 1.00 26.00 163 ASP A N 1
ATOM 1189 C CA . ASP A 1 171 ? -46.807 -36.295 -15.421 1.00 29.93 163 ASP A CA 1
ATOM 1190 C C . ASP A 1 171 ? -46.434 -37.201 -16.594 1.00 31.25 163 ASP A C 1
ATOM 1191 O O . ASP A 1 171 ? -45.414 -36.985 -17.260 1.00 28.56 163 ASP A O 1
ATOM 1196 N N . ALA A 1 172 ? -47.250 -38.223 -16.863 1.00 29.22 164 ALA A N 1
ATOM 1197 C CA . ALA A 1 172 ? -46.955 -39.133 -17.969 1.00 30.53 164 ALA A CA 1
ATOM 1198 C C . ALA A 1 172 ? -47.104 -38.442 -19.318 1.00 31.57 164 ALA A C 1
ATOM 1199 O O . ALA A 1 172 ? -46.377 -38.757 -20.268 1.00 29.46 164 ALA A O 1
ATOM 1201 N N . LEU A 1 173 ? -48.035 -37.499 -19.417 1.00 30.37 165 LEU A N 1
ATOM 1202 C CA . LEU A 1 173 ? -48.219 -36.770 -20.661 1.00 28.53 165 LEU A CA 1
ATOM 1203 C C . LEU A 1 173 ? -47.001 -35.918 -20.980 1.00 27.87 165 LEU A C 1
ATOM 1204 O O . LEU A 1 173 ? -46.578 -35.837 -22.136 1.00 25.42 165 LEU A O 1
ATOM 1209 N N . LEU A 1 174 ? -46.433 -35.268 -19.963 1.00 26.40 166 LEU A N 1
ATOM 1210 C CA . LEU A 1 174 ? -45.234 -34.464 -20.157 1.00 26.78 166 LEU A CA 1
ATOM 1211 C C . LEU A 1 174 ? -44.063 -35.326 -20.599 1.00 25.17 166 LEU A C 1
ATOM 1212 O O . LEU A 1 174 ? -43.261 -34.908 -21.442 1.00 26.95 166 LEU A O 1
ATOM 1217 N N . ALA A 1 175 ? -43.935 -36.526 -20.026 1.00 26.46 167 ALA A N 1
ATOM 1218 C CA . ALA A 1 175 ? -42.922 -37.461 -20.503 1.00 28.94 167 ALA A CA 1
ATOM 1219 C C . ALA A 1 175 ? -43.159 -37.812 -21.966 1.00 28.92 167 ALA A C 1
ATOM 1220 O O . ALA A 1 175 ? -42.221 -37.838 -22.773 1.00 30.05 167 ALA A O 1
ATOM 1222 N N . ASP A 1 176 ? -44.414 -38.101 -22.324 1.00 28.79 168 ASP A N 1
ATOM 1223 C CA . ASP A 1 176 ? -44.748 -38.367 -23.723 1.00 31.42 168 ASP A CA 1
ATOM 1224 C C . ASP A 1 176 ? -44.388 -37.186 -24.612 1.00 27.19 168 ASP A C 1
ATOM 1225 O O . ASP A 1 176 ? -43.961 -37.372 -25.756 1.00 26.58 168 ASP A O 1
ATOM 1230 N N . ALA A 1 177 ? -44.564 -35.960 -24.108 1.00 25.41 169 ALA A N 1
ATOM 1231 C CA . ALA A 1 177 ? -44.252 -34.783 -24.911 1.00 27.76 169 ALA A CA 1
ATOM 1232 C C . ALA A 1 177 ? -42.762 -34.717 -25.217 1.00 27.05 169 ALA A C 1
ATOM 1233 O O . ALA A 1 177 ? -42.360 -34.432 -26.351 1.00 26.67 169 ALA A O 1
ATOM 1235 N N . LEU A 1 178 ? -41.923 -34.942 -24.204 1.00 22.24 170 LEU A N 1
ATOM 1236 C CA . LEU A 1 178 ? -40.482 -34.973 -24.443 1.00 25.42 170 LEU A CA 1
ATOM 1237 C C . LEU A 1 178 ? -40.121 -36.067 -25.437 1.00 29.31 170 LEU A C 1
ATOM 1238 O O . LEU A 1 178 ? -39.341 -35.839 -26.370 1.00 27.18 170 LEU A O 1
ATOM 1243 N N . ALA A 1 179 ? -40.695 -37.257 -25.267 1.00 27.89 171 ALA A N 1
ATOM 1244 C CA . ALA A 1 179 ? -40.432 -38.339 -26.209 1.00 30.69 171 ALA A CA 1
ATOM 1245 C C . ALA A 1 179 ? -40.871 -37.976 -27.619 1.00 36.12 171 ALA A C 1
ATOM 1246 O O . ALA A 1 179 ? -40.254 -38.419 -28.594 1.00 32.90 171 ALA A O 1
ATOM 1248 N N . ALA A 1 180 ? -41.928 -37.182 -27.752 1.00 32.31 172 ALA A N 1
ATOM 1249 C CA . ALA A 1 180 ? -42.464 -36.876 -29.072 1.00 30.67 172 ALA A CA 1
ATOM 1250 C C . ALA A 1 180 ? -41.736 -35.735 -29.763 1.00 33.52 172 ALA A C 1
ATOM 1251 O O . ALA A 1 180 ? -41.998 -35.488 -30.942 1.00 34.89 172 ALA A O 1
ATOM 1253 N N . GLY A 1 181 ? -40.858 -35.017 -29.070 1.00 36.23 173 GLY A N 1
ATOM 1254 C CA . GLY A 1 181 ? -40.119 -33.982 -29.756 1.00 35.56 173 GLY A CA 1
ATOM 1255 C C . GLY A 1 181 ? -40.001 -32.662 -29.026 1.00 34.95 173 GLY A C 1
ATOM 1256 O O . GLY A 1 181 ? -39.242 -31.793 -29.463 1.00 32.02 173 GLY A O 1
ATOM 1257 N N . ALA A 1 182 ? -40.737 -32.476 -27.929 1.00 28.47 174 ALA A N 1
ATOM 1258 C CA . ALA A 1 182 ? -40.505 -31.291 -27.117 1.00 27.12 174 ALA A CA 1
ATOM 1259 C C . ALA A 1 182 ? -39.069 -31.323 -26.608 1.00 25.11 174 ALA A C 1
ATOM 1260 O O . ALA A 1 182 ? -38.553 -32.378 -26.226 1.00 31.11 174 ALA A O 1
ATOM 1262 N N . ASP A 1 183 ? -38.407 -30.166 -26.642 1.00 25.61 175 ASP A N 1
ATOM 1263 C CA . ASP A 1 183 ? -36.995 -30.107 -26.270 1.00 22.21 175 ASP A CA 1
ATOM 1264 C C . ASP A 1 183 ? -36.800 -29.966 -24.768 1.00 25.93 175 ASP A C 1
ATOM 1265 O O . ASP A 1 183 ? -35.849 -30.529 -24.207 1.00 28.29 175 ASP A O 1
ATOM 1270 N N . LEU A 1 184 ? -37.673 -29.210 -24.119 1.00 22.66 176 LEU A N 1
ATOM 1271 C CA . LEU A 1 184 ? -37.481 -28.791 -22.738 1.00 26.47 176 LEU A CA 1
ATOM 1272 C C . LEU A 1 184 ? -38.757 -29.048 -21.961 1.00 21.71 176 LEU A C 1
ATOM 1273 O O . LEU A 1 184 ? -39.853 -29.059 -22.529 1.00 22.17 176 LEU A O 1
ATOM 1278 N N . LEU A 1 185 ? -38.614 -29.242 -20.654 1.00 23.39 177 LEU A N 1
ATOM 1279 C CA . LEU A 1 185 ? -39.775 -29.397 -19.793 1.00 24.20 177 LEU A CA 1
ATOM 1280 C C . LEU A 1 185 ? -40.136 -28.048 -19.188 1.00 23.42 177 LEU A C 1
ATOM 1281 O O . LEU A 1 185 ? -39.262 -27.327 -18.701 1.00 22.60 177 LEU A O 1
ATOM 1286 N N . GLY A 1 186 ? -41.424 -27.710 -19.212 1.00 19.86 178 GLY A N 1
ATOM 1287 C CA . GLY A 1 186 ? -41.916 -26.518 -18.564 1.00 19.95 178 GLY A CA 1
ATOM 1288 C C . GLY A 1 186 ? -42.660 -26.826 -17.271 1.00 25.19 178 GLY A C 1
ATOM 1289 O O . GLY A 1 186 ? -42.770 -27.964 -16.830 1.00 25.27 178 GLY A O 1
ATOM 1290 N N . GLY A 1 187 ? -43.184 -25.763 -16.674 1.00 22.73 179 GLY A N 1
ATOM 1291 C CA . GLY A 1 187 ? -43.863 -25.865 -15.393 1.00 26.14 179 GLY A CA 1
ATOM 1292 C C . GLY A 1 187 ? -44.069 -24.479 -14.835 1.00 28.01 179 GLY A C 1
ATOM 1293 O O . GLY A 1 187 ? -43.631 -23.483 -15.415 1.00 23.87 179 GLY A O 1
ATOM 1294 N N . LEU A 1 188 ? -44.756 -24.416 -13.690 1.00 21.16 180 LEU A N 1
ATOM 1295 C CA . LEU A 1 188 ? -45.036 -23.098 -13.140 1.00 22.42 180 LEU A CA 1
ATOM 1296 C C . LEU A 1 188 ? -45.277 -23.183 -11.640 1.00 24.48 180 LEU A C 1
ATOM 1297 O O . LEU A 1 188 ? -45.645 -24.231 -11.105 1.00 25.23 180 LEU A O 1
ATOM 1302 N N . ASP A 1 189 ? -45.032 -22.046 -10.974 1.00 25.36 181 ASP A N 1
ATOM 1303 C CA . ASP A 1 189 ? -45.474 -21.692 -9.625 1.00 25.15 181 ASP A CA 1
ATOM 1304 C C . ASP A 1 189 ? -45.664 -22.890 -8.701 1.00 24.88 181 ASP A C 1
ATOM 1305 O O . ASP A 1 189 ? -46.801 -23.302 -8.411 1.00 24.93 181 ASP A O 1
ATOM 1310 N N . PRO A 1 190 ? -44.562 -23.438 -8.184 1.00 23.92 182 PRO A N 1
ATOM 1311 C CA . PRO A 1 190 ? -44.654 -24.646 -7.350 1.00 26.76 182 PRO A CA 1
ATOM 1312 C C . PRO A 1 190 ? -45.498 -24.449 -6.103 1.00 25.49 182 PRO A C 1
ATOM 1313 O O . PRO A 1 190 ? -46.086 -25.417 -5.607 1.00 25.10 182 PRO A O 1
ATOM 1317 N N . CYS A 1 191 ? -45.586 -23.225 -5.582 1.00 25.33 183 CYS A N 1
ATOM 1318 C CA . CYS A 1 191 ? -46.471 -22.951 -4.453 1.00 24.27 183 CYS A CA 1
ATOM 1319 C C . CYS A 1 191 ? -47.874 -22.558 -4.911 1.00 25.37 183 CYS A C 1
ATOM 1320 O O . CYS A 1 191 ? -48.859 -23.196 -4.533 1.00 25.97 183 CYS A O 1
ATOM 1323 N N . ALA A 1 192 ? -47.975 -21.495 -5.708 1.00 25.37 184 ALA A N 1
ATOM 1324 C CA . ALA A 1 192 ? -49.278 -20.879 -5.963 1.00 28.63 184 ALA A CA 1
ATOM 1325 C C . ALA A 1 192 ? -50.169 -21.766 -6.823 1.00 28.99 184 ALA A C 1
ATOM 1326 O O . ALA A 1 192 ? -51.393 -21.790 -6.643 1.00 27.26 184 ALA A O 1
ATOM 1328 N N . ILE A 1 193 ? -49.593 -22.475 -7.781 1.00 24.92 185 ILE A N 1
ATOM 1329 C CA . ILE A 1 193 ? -50.367 -23.336 -8.672 1.00 28.26 185 ILE A CA 1
ATOM 1330 C C . ILE A 1 193 ? -50.348 -24.784 -8.200 1.00 27.87 185 ILE A C 1
ATOM 1331 O O . ILE A 1 193 ? -51.396 -25.401 -8.034 1.00 27.59 185 ILE A O 1
ATOM 1336 N N . GLU A 1 194 ? -49.164 -25.339 -7.937 1.00 24.65 186 GLU A N 1
ATOM 1337 C CA . GLU A 1 194 ? -49.092 -26.766 -7.623 1.00 27.07 186 GLU A CA 1
ATOM 1338 C C . GLU A 1 194 ? -49.511 -27.096 -6.191 1.00 30.32 186 GLU A C 1
ATOM 1339 O O . GLU A 1 194 ? -49.942 -28.225 -5.938 1.00 27.61 186 GLU A O 1
ATOM 1345 N N . GLY A 1 195 ? -49.376 -26.154 -5.251 1.00 26.80 187 GLY A N 1
ATOM 1346 C CA . GLY A 1 195 ? -49.797 -26.345 -3.871 1.00 29.00 187 GLY A CA 1
ATOM 1347 C C . GLY A 1 195 ? -48.840 -27.142 -3.004 1.00 31.83 187 GLY A C 1
ATOM 1348 O O . GLY A 1 195 ? -48.916 -27.059 -1.772 1.00 33.61 187 GLY A O 1
ATOM 1349 N N . ASP A 1 196 ? -47.939 -27.909 -3.604 1.00 30.00 188 ASP A N 1
ATOM 1350 C CA . ASP A 1 196 ? -46.975 -28.717 -2.861 1.00 26.36 188 ASP A CA 1
ATOM 1351 C C . ASP A 1 196 ? -45.664 -28.492 -3.587 1.00 27.59 188 ASP A C 1
ATOM 1352 O O . ASP A 1 196 ? -45.345 -29.194 -4.557 1.00 26.01 188 ASP A O 1
ATOM 1357 N N . PRO A 1 197 ? -44.893 -27.477 -3.172 1.00 24.85 189 PRO A N 1
ATOM 1358 C CA . PRO A 1 197 ? -43.760 -27.043 -4.001 1.00 24.26 189 PRO A CA 1
ATOM 1359 C C . PRO A 1 197 ? -42.645 -28.067 -4.076 1.00 29.38 189 PRO A C 1
ATOM 1360 O O . PRO A 1 197 ? -42.014 -28.215 -5.129 1.00 26.04 189 PRO A O 1
ATOM 1364 N N . VAL A 1 198 ? -42.393 -28.785 -2.989 1.00 24.86 190 VAL A N 1
ATOM 1365 C CA . VAL A 1 198 ? -41.333 -29.785 -2.998 1.00 29.24 190 VAL A CA 1
ATOM 1366 C C . VAL A 1 198 ? -41.707 -30.931 -3.925 1.00 27.56 190 VAL A C 1
ATOM 1367 O O . VAL A 1 198 ? -40.901 -31.370 -4.753 1.00 27.11 190 VAL A O 1
ATOM 1371 N N . LYS A 1 199 ? -42.942 -31.417 -3.819 1.00 27.47 191 LYS A N 1
ATOM 1372 C CA . LYS A 1 199 ? -43.376 -32.488 -4.705 1.00 31.06 191 LYS A CA 1
ATOM 1373 C C . LYS A 1 199 ? -43.370 -32.030 -6.157 1.00 31.52 191 LYS A C 1
ATOM 1374 O O . LYS A 1 199 ? -42.931 -32.766 -7.046 1.00 26.68 191 LYS A O 1
ATOM 1380 N N . ALA A 1 200 ? -43.818 -30.800 -6.414 1.00 25.81 192 ALA A N 1
ATOM 1381 C CA . ALA A 1 200 ? -43.851 -30.306 -7.787 1.00 29.36 192 ALA A CA 1
ATOM 1382 C C . ALA A 1 200 ? -42.445 -30.227 -8.380 1.00 29.60 192 ALA A C 1
ATOM 1383 O O . ALA A 1 200 ? -42.204 -30.688 -9.501 1.00 24.33 192 ALA A O 1
ATOM 1385 N N . VAL A 1 201 ? -41.496 -29.664 -7.636 1.00 25.68 193 VAL A N 1
ATOM 1386 C CA . VAL A 1 201 ? -40.145 -29.544 -8.170 1.00 27.28 193 VAL A CA 1
ATOM 1387 C C . VAL A 1 201 ? -39.531 -30.924 -8.386 1.00 30.11 193 VAL A C 1
ATOM 1388 O O . VAL A 1 201 ? -38.853 -31.167 -9.392 1.00 29.37 193 VAL A O 1
ATOM 1392 N N . ASP A 1 202 ? -39.755 -31.847 -7.455 1.00 30.35 194 ASP A N 1
ATOM 1393 C CA . ASP A 1 202 ? -39.193 -33.183 -7.607 1.00 30.68 194 ASP A CA 1
ATOM 1394 C C . ASP A 1 202 ? -39.818 -33.916 -8.795 1.00 30.21 194 ASP A C 1
ATOM 1395 O O . ASP A 1 202 ? -39.115 -34.606 -9.542 1.00 28.81 194 ASP A O 1
ATOM 1400 N N . VAL A 1 203 ? -41.127 -33.769 -9.007 1.00 26.08 195 VAL A N 1
ATOM 1401 C CA . VAL A 1 203 ? -41.767 -34.447 -10.138 1.00 29.72 195 VAL A CA 1
ATOM 1402 C C . VAL A 1 203 ? -41.212 -33.921 -11.460 1.00 27.12 195 VAL A C 1
ATOM 1403 O O . VAL A 1 203 ? -40.817 -34.692 -12.344 1.00 27.10 195 VAL A O 1
ATOM 1407 N N . LEU A 1 204 ? -41.159 -32.600 -11.608 1.00 25.08 196 LEU A N 1
ATOM 1408 C CA . LEU A 1 204 ? -40.681 -32.010 -12.854 1.00 24.16 196 LEU A CA 1
ATOM 1409 C C . LEU A 1 204 ? -39.214 -32.351 -13.112 1.00 27.81 196 LEU A C 1
ATOM 1410 O O . LEU A 1 204 ? -38.846 -32.749 -14.223 1.00 24.21 196 LEU A O 1
ATOM 1415 N N . PHE A 1 205 ? -38.346 -32.179 -12.108 1.00 24.73 197 PHE A N 1
ATOM 1416 C CA . PHE A 1 205 ? -36.941 -32.509 -12.345 1.00 25.09 197 PHE A CA 1
ATOM 1417 C C . PHE A 1 205 ? -36.757 -33.997 -12.619 1.00 29.76 197 PHE A C 1
ATOM 1418 O O . PHE A 1 205 ? -35.866 -34.380 -13.387 1.00 30.98 197 PHE A O 1
ATOM 1426 N N . GLY A 1 206 ? -37.586 -34.849 -12.009 1.00 24.84 198 GLY A N 1
ATOM 1427 C CA . GLY A 1 206 ? -37.495 -36.271 -12.289 1.00 27.83 198 GLY A CA 1
ATOM 1428 C C . GLY A 1 206 ? -37.790 -36.579 -13.744 1.00 27.73 198 GLY A C 1
ATOM 1429 O O . GLY A 1 206 ? -37.077 -37.356 -14.385 1.00 30.19 198 GLY A O 1
ATOM 1430 N N . ILE A 1 207 ? -38.830 -35.958 -14.292 1.00 24.32 199 ILE A N 1
ATOM 1431 C CA . ILE A 1 207 ? -39.180 -36.205 -15.688 1.00 28.60 199 ILE A CA 1
ATOM 1432 C C . ILE A 1 207 ? -38.068 -35.720 -16.605 1.00 28.51 199 ILE A C 1
ATOM 1433 O O . ILE A 1 207 ? -37.631 -36.440 -17.508 1.00 32.50 199 ILE A O 1
ATOM 1438 N N . ALA A 1 208 ? -37.577 -34.498 -16.376 1.00 28.16 200 ALA A N 1
ATOM 1439 C CA . ALA A 1 208 ? -36.526 -33.966 -17.238 1.00 31.49 200 ALA A CA 1
ATOM 1440 C C . ALA A 1 208 ? -35.266 -34.815 -17.146 1.00 34.55 200 ALA A C 1
ATOM 1441 O O . ALA A 1 208 ? -34.612 -35.086 -18.161 1.00 32.57 200 ALA A O 1
ATOM 1443 N N . GLU A 1 209 ? -34.917 -35.248 -15.935 1.00 31.68 201 GLU A N 1
ATOM 1444 C CA . GLU A 1 209 ? -33.727 -36.072 -15.756 1.00 37.71 201 GLU A CA 1
ATOM 1445 C C . GLU A 1 209 ? -33.853 -37.381 -16.521 1.00 39.58 201 GLU A C 1
ATOM 1446 O O . GLU A 1 209 ? -32.873 -37.876 -17.086 1.00 39.38 201 GLU A O 1
ATOM 1452 N N . ARG A 1 210 ? -35.061 -37.945 -16.557 1.00 34.91 202 ARG A N 1
ATOM 1453 C CA A ARG A 1 210 ? -35.268 -39.211 -17.251 0.53 39.00 202 ARG A CA 1
ATOM 1454 C CA B ARG A 1 210 ? -35.283 -39.209 -17.250 0.47 38.95 202 ARG A CA 1
ATOM 1455 C C . ARG A 1 210 ? -34.981 -39.092 -18.742 1.00 36.33 202 ARG A C 1
ATOM 1456 O O . ARG A 1 210 ? -34.455 -40.029 -19.351 1.00 32.53 202 ARG A O 1
ATOM 1471 N N . TYR A 1 211 ? -35.312 -37.957 -19.347 1.00 31.63 203 TYR A N 1
ATOM 1472 C CA . TYR A 1 211 ? -35.060 -37.738 -20.762 1.00 33.01 203 TYR A CA 1
ATOM 1473 C C . TYR A 1 211 ? -33.798 -36.926 -21.008 1.00 33.33 203 TYR A C 1
ATOM 1474 O O . TYR A 1 211 ? -33.486 -36.630 -22.164 1.00 32.11 203 TYR A O 1
ATOM 1483 N N . GLY A 1 212 ? -33.059 -36.589 -19.957 1.00 32.50 204 GLY A N 1
ATOM 1484 C CA . GLY A 1 212 ? -31.847 -35.800 -20.089 1.00 36.35 204 GLY A CA 1
ATOM 1485 C C . GLY A 1 212 ? -32.077 -34.406 -20.627 1.00 34.06 204 GLY A C 1
ATOM 1486 O O . GLY A 1 212 ? -31.233 -33.878 -21.363 1.00 30.70 204 GLY A O 1
ATOM 1487 N N . ARG A 1 213 ? -33.196 -33.786 -20.271 1.00 28.11 205 ARG A N 1
ATOM 1488 C CA . ARG A 1 213 ? -33.561 -32.495 -20.836 1.00 28.39 205 ARG A CA 1
ATOM 1489 C C . ARG A 1 213 ? -33.453 -31.401 -19.788 1.00 32.29 205 ARG A C 1
ATOM 1490 O O . ARG A 1 213 ? -33.468 -31.657 -18.582 1.00 28.81 205 ARG A O 1
ATOM 1498 N N . GLY A 1 214 ? -33.352 -30.171 -20.277 1.00 25.79 206 GLY A N 1
ATOM 1499 C CA . GLY A 1 214 ? -33.423 -29.010 -19.426 1.00 24.24 206 GLY A CA 1
ATOM 1500 C C . GLY A 1 214 ? -34.856 -28.611 -19.135 1.00 25.69 206 GLY A C 1
ATOM 1501 O O . GLY A 1 214 ? -35.819 -29.216 -19.613 1.00 24.18 206 GLY A O 1
ATOM 1502 N N . LEU A 1 215 ? -34.990 -27.553 -18.331 1.00 22.34 207 LEU A N 1
ATOM 1503 C CA . LEU A 1 215 ? -36.289 -27.033 -17.927 1.00 22.46 207 LEU A CA 1
ATOM 1504 C C . LEU A 1 215 ? -36.323 -25.524 -18.106 1.00 22.73 207 LEU A C 1
ATOM 1505 O O . LEU A 1 215 ? -35.302 -24.840 -17.979 1.00 27.28 207 LEU A O 1
ATOM 1510 N N . ASP A 1 216 ? -37.515 -25.015 -18.407 1.00 24.03 208 ASP A N 1
ATOM 1511 C CA . ASP A 1 216 ? -37.767 -23.577 -18.462 1.00 26.36 208 ASP A CA 1
ATOM 1512 C C . ASP A 1 216 ? -39.075 -23.368 -17.716 1.00 24.28 208 ASP A C 1
ATOM 1513 O O . ASP A 1 216 ? -40.141 -23.737 -18.219 1.00 22.72 208 ASP A O 1
ATOM 1518 N N . LEU A 1 217 ? -38.995 -22.767 -16.531 1.00 20.72 209 LEU A N 1
ATOM 1519 C CA . LEU A 1 217 ? -40.101 -22.740 -15.581 1.00 22.33 209 LEU A CA 1
ATOM 1520 C C . LEU A 1 217 ? -40.666 -21.329 -15.477 1.00 23.13 209 LEU A C 1
ATOM 1521 O O . LEU A 1 217 ? -39.915 -20.380 -15.256 1.00 24.89 209 LEU A O 1
ATOM 1526 N N . HIS A 1 218 ? -41.988 -21.196 -15.656 1.00 21.70 210 HIS A N 1
ATOM 1527 C CA . HIS A 1 218 ? -42.682 -19.940 -15.386 1.00 22.84 210 HIS A CA 1
ATOM 1528 C C . HIS A 1 218 ? -42.739 -19.711 -13.879 1.00 23.61 210 HIS A C 1
ATOM 1529 O O . HIS A 1 218 ? -43.303 -20.528 -13.148 1.00 26.46 210 HIS A O 1
ATOM 1536 N N . LEU A 1 219 ? -42.207 -18.589 -13.401 1.00 21.67 211 LEU A N 1
ATOM 1537 C CA . LEU A 1 219 ? -42.279 -18.272 -11.978 1.00 22.94 211 LEU A CA 1
ATOM 1538 C C . LEU A 1 219 ? -42.916 -16.895 -11.847 1.00 29.17 211 LEU A C 1
ATOM 1539 O O . LEU A 1 219 ? -42.221 -15.877 -11.936 1.00 27.34 211 LEU A O 1
ATOM 1544 N N . HIS A 1 220 ? -44.237 -16.872 -11.650 1.00 24.96 212 HIS A N 1
ATOM 1545 C CA . HIS A 1 220 ? -44.961 -15.627 -11.419 1.00 27.59 212 HIS A CA 1
ATOM 1546 C C . HIS A 1 220 ? -45.049 -15.260 -9.949 1.00 28.64 212 HIS A C 1
ATOM 1547 O O . HIS A 1 220 ? -45.493 -14.149 -9.636 1.00 29.42 212 HIS A O 1
ATOM 1554 N N . GLU A 1 221 ? -44.689 -16.174 -9.053 1.00 26.72 213 GLU A N 1
ATOM 1555 C CA . GLU A 1 221 ? -44.959 -15.975 -7.637 1.00 27.37 213 GLU A CA 1
ATOM 1556 C C . GLU A 1 221 ? -44.240 -14.735 -7.133 1.00 29.69 213 GLU A C 1
ATOM 1557 O O . GLU A 1 221 ? -43.076 -14.490 -7.457 1.00 30.14 213 GLU A O 1
ATOM 1563 N N . ARG A 1 222 ? -44.950 -13.944 -6.344 1.00 34.57 214 ARG A N 1
ATOM 1564 C CA . ARG A 1 222 ? -44.440 -12.668 -5.884 1.00 33.52 214 ARG A CA 1
ATOM 1565 C C . ARG A 1 222 ? -43.753 -12.815 -4.536 1.00 33.42 214 ARG A C 1
ATOM 1566 O O . ARG A 1 222 ? -44.070 -13.716 -3.752 1.00 30.99 214 ARG A O 1
ATOM 1574 N N . GLY A 1 223 ? -42.790 -11.926 -4.282 1.00 34.62 215 GLY A N 1
ATOM 1575 C CA . GLY A 1 223 ? -42.276 -11.730 -2.928 1.00 33.60 215 GLY A CA 1
ATOM 1576 C C . GLY A 1 223 ? -41.609 -12.962 -2.348 1.00 32.10 215 GLY A C 1
ATOM 1577 O O . GLY A 1 223 ? -40.887 -13.691 -3.032 1.00 31.11 215 GLY A O 1
ATOM 1578 N N . SER A 1 224 ? -41.861 -13.200 -1.054 1.00 31.57 216 SER A N 1
ATOM 1579 C CA . SER A 1 224 ? -41.165 -14.259 -0.322 1.00 28.30 216 SER A CA 1
ATOM 1580 C C . SER A 1 224 ? -41.546 -15.651 -0.816 1.00 24.81 216 SER A C 1
ATOM 1581 O O . SER A 1 224 ? -40.709 -16.563 -0.807 1.00 31.21 216 SER A O 1
ATOM 1584 N N . MET A 1 225 ? -42.789 -15.839 -1.254 1.00 28.69 217 MET A N 1
ATOM 1585 C CA . MET A 1 225 ? -43.171 -17.129 -1.821 1.00 27.07 217 MET A CA 1
ATOM 1586 C C . MET A 1 225 ? -42.359 -17.444 -3.072 1.00 30.34 217 MET A C 1
ATOM 1587 O O . MET A 1 225 ? -41.829 -18.550 -3.219 1.00 28.31 217 MET A O 1
ATOM 1592 N N . GLY A 1 226 ? -42.245 -16.480 -3.990 1.00 28.09 218 GLY A N 1
ATOM 1593 C CA . GLY A 1 226 ? -41.433 -16.707 -5.180 1.00 25.08 218 GLY A CA 1
ATOM 1594 C C . GLY A 1 226 ? -39.975 -16.975 -4.847 1.00 27.96 218 GLY A C 1
ATOM 1595 O O . GLY A 1 226 ? -39.332 -17.832 -5.460 1.00 28.19 218 GLY A O 1
ATOM 1596 N N . ALA A 1 227 ? -39.438 -16.260 -3.856 1.00 28.94 219 ALA A N 1
ATOM 1597 C CA . ALA A 1 227 ? -38.052 -16.489 -3.456 1.00 29.35 219 ALA A CA 1
ATOM 1598 C C . ALA A 1 227 ? -37.869 -17.893 -2.897 1.00 33.33 219 ALA A C 1
ATOM 1599 O O . ALA A 1 227 ? -36.839 -18.536 -3.134 1.00 28.64 219 ALA A O 1
ATOM 1601 N N . TYR A 1 228 ? -38.856 -18.378 -2.143 1.00 35.69 220 TYR A N 1
ATOM 1602 C CA . TYR A 1 228 ? -38.817 -19.747 -1.648 1.00 33.43 220 TYR A CA 1
ATOM 1603 C C . TYR A 1 228 ? -38.809 -20.753 -2.796 1.00 28.27 220 TYR A C 1
ATOM 1604 O O . TYR A 1 228 ? -38.010 -21.696 -2.801 1.00 27.17 220 TYR A O 1
ATOM 1613 N N . SER A 1 229 ? -39.719 -20.592 -3.764 1.00 23.41 221 SER A N 1
ATOM 1614 C CA . SER A 1 229 ? -39.774 -21.541 -4.868 1.00 25.53 221 SER A CA 1
ATOM 1615 C C . SER A 1 229 ? -38.487 -21.511 -5.676 1.00 26.29 221 SER A C 1
ATOM 1616 O O . SER A 1 229 ? -37.973 -22.562 -6.075 1.00 27.47 221 SER A O 1
ATOM 1619 N N . LEU A 1 230 ? -37.967 -20.311 -5.939 1.00 24.16 222 LEU A N 1
ATOM 1620 C CA . LEU A 1 230 ? -36.708 -20.179 -6.670 1.00 28.82 222 LEU A CA 1
ATOM 1621 C C . LEU A 1 230 ? -35.571 -20.898 -5.951 1.00 30.34 222 LEU A C 1
ATOM 1622 O O . LEU A 1 230 ? -34.767 -21.598 -6.581 1.00 26.58 222 LEU A O 1
ATOM 1627 N N . ASP A 1 231 ? -35.492 -20.747 -4.628 1.00 27.73 223 ASP A N 1
ATOM 1628 C CA . ASP A 1 231 ? -34.461 -21.451 -3.871 1.00 29.53 223 ASP A CA 1
ATOM 1629 C C . ASP A 1 231 ? -34.580 -22.957 -4.050 1.00 30.17 223 ASP A C 1
ATOM 1630 O O . ASP A 1 231 ? -33.570 -23.649 -4.232 1.00 29.84 223 ASP A O 1
ATOM 1635 N N . LEU A 1 232 ? -35.811 -23.480 -3.980 1.00 25.63 224 LEU A N 1
ATOM 1636 C CA A LEU A 1 232 ? -36.052 -24.902 -4.204 0.46 29.49 224 LEU A CA 1
ATOM 1637 C CA B LEU A 1 232 ? -36.036 -24.907 -4.199 0.54 29.25 224 LEU A CA 1
ATOM 1638 C C . LEU A 1 232 ? -35.541 -25.334 -5.572 1.00 30.97 224 LEU A C 1
ATOM 1639 O O . LEU A 1 232 ? -34.861 -26.359 -5.708 1.00 29.11 224 LEU A O 1
ATOM 1648 N N . ILE A 1 233 ? -35.892 -24.567 -6.604 1.00 27.87 225 ILE A N 1
ATOM 1649 C CA . ILE A 1 233 ? -35.493 -24.889 -7.970 1.00 23.82 225 ILE A CA 1
ATOM 1650 C C . ILE A 1 233 ? -33.971 -24.902 -8.098 1.00 27.94 225 ILE A C 1
ATOM 1651 O O . ILE A 1 233 ? -33.384 -25.818 -8.688 1.00 28.22 225 ILE A O 1
ATOM 1656 N N . LEU A 1 234 ? -33.311 -23.883 -7.541 1.00 26.53 226 LEU A N 1
ATOM 1657 C CA . LEU A 1 234 ? -31.855 -23.805 -7.641 1.00 27.50 226 LEU A CA 1
ATOM 1658 C C . LEU A 1 234 ? -31.178 -24.923 -6.849 1.00 29.02 226 LEU A C 1
ATOM 1659 O O . LEU A 1 234 ? -30.147 -25.457 -7.276 1.00 31.16 226 LEU A O 1
ATOM 1664 N N . GLN A 1 235 ? -31.730 -25.276 -5.683 1.00 33.12 227 GLN A N 1
ATOM 1665 C CA . GLN A 1 235 ? -31.205 -26.411 -4.922 1.00 34.85 227 GLN A CA 1
ATOM 1666 C C . GLN A 1 235 ? -31.212 -27.681 -5.758 1.00 36.54 227 GLN A C 1
ATOM 1667 O O . GLN A 1 235 ? -30.223 -28.423 -5.801 1.00 32.22 227 GLN A O 1
ATOM 1673 N N . ARG A 1 236 ? -32.343 -27.963 -6.403 1.00 30.79 228 ARG A N 1
ATOM 1674 C CA . ARG A 1 236 ? -32.458 -29.165 -7.214 1.00 32.64 228 ARG A CA 1
ATOM 1675 C C . ARG A 1 236 ? -31.525 -29.096 -8.419 1.00 34.67 228 ARG A C 1
ATOM 1676 O O . ARG A 1 236 ? -30.884 -30.092 -8.779 1.00 32.21 228 ARG A O 1
ATOM 1684 N N . THR A 1 237 ? -31.433 -27.921 -9.047 1.00 30.12 229 THR A N 1
ATOM 1685 C CA . THR A 1 237 ? -30.528 -27.733 -10.181 1.00 30.31 229 THR A CA 1
ATOM 1686 C C . THR A 1 237 ? -29.094 -28.081 -9.804 1.00 33.54 229 THR A C 1
ATOM 1687 O O . THR A 1 237 ? -28.384 -28.763 -10.553 1.00 31.84 229 THR A O 1
ATOM 1691 N N . ALA A 1 238 ? -28.647 -27.593 -8.649 1.00 29.20 230 ALA A N 1
ATOM 1692 C CA . ALA A 1 238 ? -27.295 -27.884 -8.186 1.00 35.73 230 ALA A CA 1
ATOM 1693 C C . ALA A 1 238 ? -27.142 -29.356 -7.826 1.00 42.34 230 ALA A C 1
ATOM 1694 O O . ALA A 1 238 ? -26.151 -29.993 -8.198 1.00 39.80 230 ALA A O 1
ATOM 1696 N N . ALA A 1 239 ? -28.115 -29.912 -7.099 1.00 41.38 231 ALA A N 1
ATOM 1697 C CA . ALA A 1 239 ? -28.003 -31.295 -6.641 1.00 44.90 231 ALA A CA 1
ATOM 1698 C C . ALA A 1 239 ? -27.894 -32.268 -7.814 1.00 44.32 231 ALA A C 1
ATOM 1699 O O . ALA A 1 239 ? -27.139 -33.246 -7.753 1.00 43.89 231 ALA A O 1
ATOM 1701 N N . LEU A 1 240 ? -28.622 -32.016 -8.892 1.00 33.88 232 LEU A N 1
ATOM 1702 C CA . LEU A 1 240 ? -28.584 -32.877 -10.068 1.00 35.72 232 LEU A CA 1
ATOM 1703 C C . LEU A 1 240 ? -27.500 -32.488 -11.068 1.00 41.11 232 LEU A C 1
ATOM 1704 O O . LEU A 1 240 ? -27.415 -33.099 -12.138 1.00 43.76 232 LEU A O 1
ATOM 1709 N N . GLY A 1 241 ? -26.671 -31.499 -10.747 1.00 40.55 233 GLY A N 1
ATOM 1710 C CA . GLY A 1 241 ? -25.656 -31.054 -11.689 1.00 42.20 233 GLY A CA 1
ATOM 1711 C C . GLY A 1 241 ? -26.222 -30.576 -13.009 1.00 39.77 233 GLY A C 1
ATOM 1712 O O . GLY A 1 241 ? -25.628 -30.828 -14.064 1.00 43.64 233 GLY A O 1
ATOM 1713 N N . MET A 1 242 ? -27.356 -29.885 -12.979 1.00 42.52 234 MET A N 1
ATOM 1714 C CA . MET A 1 242 ? -28.003 -29.446 -14.217 1.00 39.33 234 MET A CA 1
ATOM 1715 C C . MET A 1 242 ? -27.548 -28.051 -14.630 1.00 46.37 234 MET A C 1
ATOM 1716 O O . MET A 1 242 ? -28.334 -27.138 -14.882 1.00 37.45 234 MET A O 1
ATOM 1721 N N . GLN A 1 243 ? -26.227 -27.941 -14.734 1.00 47.85 235 GLN A N 1
ATOM 1722 C CA . GLN A 1 243 ? -25.537 -26.730 -15.151 1.00 46.03 235 GLN A CA 1
ATOM 1723 C C . GLN A 1 243 ? -26.013 -26.243 -16.510 1.00 39.60 235 GLN A C 1
ATOM 1724 O O . GLN A 1 243 ? -25.999 -26.990 -17.491 1.00 39.61 235 GLN A O 1
ATOM 1730 N N . HIS A 1 244 ? -26.402 -24.968 -16.571 1.00 32.86 236 HIS A N 1
ATOM 1731 C CA A HIS A 1 244 ? -26.850 -24.314 -17.804 0.41 29.12 236 HIS A CA 1
ATOM 1732 C CA B HIS A 1 244 ? -26.799 -24.346 -17.829 0.59 29.09 236 HIS A CA 1
ATOM 1733 C C . HIS A 1 244 ? -27.946 -25.104 -18.503 1.00 31.73 236 HIS A C 1
ATOM 1734 O O . HIS A 1 244 ? -28.055 -25.107 -19.732 1.00 32.55 236 HIS A O 1
ATOM 1747 N N . LYS A 1 245 ? -28.786 -25.767 -17.723 1.00 27.20 237 LYS A N 1
ATOM 1748 C CA . LYS A 1 245 ? -29.938 -26.469 -18.271 1.00 27.33 237 LYS A CA 1
ATOM 1749 C C . LYS A 1 245 ? -31.265 -25.985 -17.708 1.00 29.02 237 LYS A C 1
ATOM 1750 O O . LYS A 1 245 ? -32.311 -26.526 -18.084 1.00 29.97 237 LYS A O 1
ATOM 1756 N N . VAL A 1 246 ? -31.268 -24.977 -16.835 1.00 24.90 238 VAL A N 1
ATOM 1757 C CA . VAL A 1 246 ? -32.505 -24.475 -16.239 1.00 27.30 238 VAL A CA 1
ATOM 1758 C C . VAL A 1 246 ? -32.644 -22.990 -16.549 1.00 24.23 238 VAL A C 1
ATOM 1759 O O . VAL A 1 246 ? -31.677 -22.230 -16.447 1.00 28.61 238 VAL A O 1
ATOM 1763 N N . THR A 1 247 ? -33.850 -22.587 -16.946 1.00 20.61 239 THR A N 1
ATOM 1764 C CA . THR A 1 247 ? -34.210 -21.206 -17.219 1.00 26.28 239 THR A CA 1
ATOM 1765 C C . THR A 1 247 ? -35.393 -20.855 -16.329 1.00 24.90 239 THR A C 1
ATOM 1766 O O . THR A 1 247 ? -36.302 -21.679 -16.138 1.00 22.17 239 THR A O 1
ATOM 1770 N N . ILE A 1 248 ? -35.374 -19.651 -15.765 1.00 21.73 240 ILE A N 1
ATOM 1771 C CA . ILE A 1 248 ? -36.501 -19.123 -14.999 1.00 19.02 240 ILE A CA 1
ATOM 1772 C C . ILE A 1 248 ? -37.169 -18.047 -15.834 1.00 21.83 240 ILE A C 1
ATOM 1773 O O . ILE A 1 248 ? -36.542 -17.031 -16.157 1.00 23.35 240 ILE A O 1
ATOM 1778 N N . SER A 1 249 ? -38.446 -18.242 -16.165 1.00 21.67 241 SER A N 1
ATOM 1779 C CA . SER A 1 249 ? -39.177 -17.233 -16.923 1.00 21.17 241 SER A CA 1
ATOM 1780 C C . SER A 1 249 ? -39.962 -16.324 -15.984 1.00 23.79 241 SER A C 1
ATOM 1781 O O . SER A 1 249 ? -40.572 -16.793 -15.018 1.00 25.72 241 SER A O 1
ATOM 1784 N N . HIS A 1 250 ? -39.953 -15.023 -16.306 1.00 22.73 242 HIS A N 1
ATOM 1785 C CA . HIS A 1 250 ? -40.668 -13.940 -15.632 1.00 25.52 242 HIS A CA 1
ATOM 1786 C C . HIS A 1 250 ? -39.941 -13.531 -14.353 1.00 28.20 242 HIS A C 1
ATOM 1787 O O . HIS A 1 250 ? -39.331 -12.457 -14.308 1.00 30.93 242 HIS A O 1
ATOM 1794 N N . ALA A 1 251 ? -39.973 -14.377 -13.323 1.00 26.80 243 ALA A N 1
ATOM 1795 C CA . ALA A 1 251 ? -39.169 -14.162 -12.120 1.00 27.90 243 ALA A CA 1
ATOM 1796 C C . ALA A 1 251 ? -39.467 -12.812 -11.474 1.00 27.04 243 ALA A C 1
ATOM 1797 O O . ALA A 1 251 ? -38.560 -12.125 -10.997 1.00 25.98 243 ALA A O 1
ATOM 1799 N N . PHE A 1 252 ? -40.756 -12.438 -11.453 1.00 23.59 244 PHE A N 1
ATOM 1800 C CA . PHE A 1 252 ? -41.176 -11.155 -10.895 1.00 25.13 244 PHE A CA 1
ATOM 1801 C C . PHE A 1 252 ? -40.672 -10.946 -9.470 1.00 32.17 244 PHE A C 1
ATOM 1802 O O . PHE A 1 252 ? -40.431 -9.802 -9.064 1.00 31.82 244 PHE A O 1
ATOM 1810 N N . CYS A 1 253 ? -40.526 -12.019 -8.688 1.00 29.25 245 CYS A N 1
ATOM 1811 C CA . CYS A 1 253 ? -40.133 -11.830 -7.292 1.00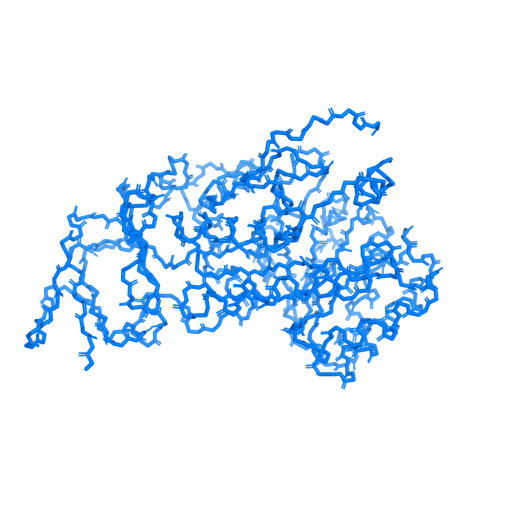 27.52 245 CYS A CA 1
ATOM 1812 C C . CYS A 1 253 ? -38.769 -11.167 -7.163 1.00 33.14 245 CYS A C 1
ATOM 1813 O O . CYS A 1 253 ? -38.491 -10.548 -6.130 1.00 33.51 245 CYS A O 1
ATOM 1816 N N . LEU A 1 254 ? -37.925 -11.265 -8.193 1.00 33.22 246 LEU A N 1
ATOM 1817 C CA . LEU A 1 254 ? -36.625 -10.608 -8.164 1.00 31.82 246 LEU A CA 1
ATOM 1818 C C . LEU A 1 254 ? -36.754 -9.091 -8.178 1.00 32.49 246 LEU A C 1
ATOM 1819 O O . LEU A 1 254 ? -35.795 -8.397 -7.829 1.00 41.86 246 LEU A O 1
ATOM 1824 N N . GLY A 1 255 ? -37.910 -8.559 -8.569 1.00 32.42 247 GLY A N 1
ATOM 1825 C CA . GLY A 1 255 ? -38.187 -7.148 -8.390 1.00 33.58 247 GLY A CA 1
ATOM 1826 C C . GLY A 1 255 ? -38.829 -6.787 -7.070 1.00 35.01 247 GLY A C 1
ATOM 1827 O O . GLY A 1 255 ? -38.877 -5.604 -6.723 1.00 37.31 247 GLY A O 1
ATOM 1828 N N . ASP A 1 256 ? -39.314 -7.779 -6.312 1.00 33.55 248 ASP A N 1
ATOM 1829 C CA . ASP A 1 256 ? -39.912 -7.536 -4.997 1.00 33.15 248 ASP A CA 1
ATOM 1830 C C . ASP A 1 256 ? -38.899 -7.554 -3.860 1.00 39.36 248 ASP A C 1
ATOM 1831 O O . ASP A 1 256 ? -39.094 -6.865 -2.848 1.00 39.93 248 ASP A O 1
ATOM 1836 N N . LEU A 1 257 ? -37.835 -8.335 -3.991 1.00 38.48 249 LEU A N 1
ATOM 1837 C CA . LEU A 1 257 ? -36.950 -8.608 -2.868 1.00 40.28 249 LEU A CA 1
ATOM 1838 C C . LEU A 1 257 ? -36.045 -7.424 -2.555 1.00 43.61 249 LEU A C 1
ATOM 1839 O O . LEU A 1 257 ? -35.693 -6.632 -3.432 1.00 39.32 249 LEU A O 1
ATOM 1844 N N . ALA A 1 258 ? -35.665 -7.313 -1.278 1.00 40.39 250 ALA A N 1
ATOM 1845 C CA . ALA A 1 258 ? -34.576 -6.427 -0.898 1.00 38.00 250 ALA A CA 1
ATOM 1846 C C . ALA A 1 258 ? -33.333 -6.781 -1.702 1.00 45.76 250 ALA A C 1
ATOM 1847 O O . ALA A 1 258 ? -33.139 -7.933 -2.100 1.00 42.05 250 ALA A O 1
ATOM 1849 N N . GLU A 1 259 ? -32.483 -5.779 -1.945 1.00 45.87 251 GLU A N 1
ATOM 1850 C CA . GLU A 1 259 ? -31.348 -5.981 -2.843 1.00 53.61 251 GLU A CA 1
ATOM 1851 C C . GLU A 1 259 ? -30.418 -7.074 -2.336 1.00 50.59 251 GLU A C 1
ATOM 1852 O O . GLU A 1 259 ? -29.842 -7.825 -3.131 1.00 48.65 251 GLU A O 1
ATOM 1858 N N . ARG A 1 260 ? -30.264 -7.178 -1.015 1.00 46.33 252 ARG A N 1
ATOM 1859 C CA A ARG A 1 260 ? -29.394 -8.201 -0.442 0.57 49.53 252 ARG A CA 1
ATOM 1860 C CA B ARG A 1 260 ? -29.388 -8.200 -0.450 0.43 49.75 252 ARG A CA 1
ATOM 1861 C C . ARG A 1 260 ? -29.866 -9.599 -0.819 1.00 46.00 252 ARG A C 1
ATOM 1862 O O . ARG A 1 260 ? -29.096 -10.406 -1.351 1.00 42.49 252 ARG A O 1
ATOM 1877 N N . GLU A 1 261 ? -31.136 -9.908 -0.542 1.00 40.59 253 GLU A N 1
ATOM 1878 C CA . GLU A 1 261 ? -31.660 -11.230 -0.866 1.00 42.35 253 GLU A CA 1
ATOM 1879 C C . GLU A 1 261 ? -31.694 -11.452 -2.375 1.00 40.69 253 GLU A C 1
ATOM 1880 O O . GLU A 1 261 ? -31.450 -12.567 -2.854 1.00 36.17 253 GLU A O 1
ATOM 1882 N N . ARG A 1 262 ? -31.994 -10.400 -3.145 1.00 33.59 254 ARG A N 1
ATOM 1883 C CA . ARG A 1 262 ? -32.027 -10.544 -4.600 1.00 37.50 254 ARG A CA 1
ATOM 1884 C C . ARG A 1 262 ? -30.667 -10.951 -5.144 1.00 34.75 254 ARG A C 1
ATOM 1885 O O . ARG A 1 262 ? -30.558 -11.888 -5.944 1.00 34.36 254 ARG A O 1
ATOM 1893 N N . ASP A 1 263 ? -29.614 -10.240 -4.738 1.00 37.35 255 ASP A N 1
ATOM 1894 C CA . ASP A 1 263 ? -28.298 -10.499 -5.312 1.00 38.73 255 ASP A CA 1
ATOM 1895 C C . ASP A 1 263 ? -27.750 -11.855 -4.883 1.00 35.87 255 ASP A C 1
ATOM 1896 O O . ASP A 1 263 ? -26.957 -12.456 -5.615 1.00 39.41 255 ASP A O 1
ATOM 1901 N N . ALA A 1 264 ? -28.148 -12.350 -3.707 1.00 42.64 256 ALA A N 1
ATOM 1902 C CA . ALA A 1 264 ? -27.738 -13.695 -3.305 1.00 43.81 256 ALA A CA 1
ATOM 1903 C C . ALA A 1 264 ? -28.366 -14.750 -4.209 1.00 40.20 256 ALA A C 1
ATOM 1904 O O . ALA A 1 264 ? -27.711 -15.736 -4.577 1.00 31.26 256 ALA A O 1
ATOM 1906 N N . LEU A 1 265 ? -29.632 -14.560 -4.587 1.00 34.23 257 LEU A N 1
ATOM 1907 C CA . LEU A 1 265 ? -30.248 -15.494 -5.519 1.00 33.65 257 LEU A CA 1
ATOM 1908 C C . LEU A 1 265 ? -29.614 -15.374 -6.896 1.00 33.33 257 LEU A C 1
ATOM 1909 O O . LEU A 1 265 ? -29.329 -16.383 -7.548 1.00 31.80 257 LEU A O 1
ATOM 1914 N N . LEU A 1 266 ? -29.382 -14.145 -7.352 1.00 28.98 258 LEU A N 1
ATOM 1915 C CA . LEU A 1 266 ? -28.769 -13.959 -8.660 1.00 27.70 258 LEU A CA 1
ATOM 1916 C C . LEU A 1 266 ? -27.373 -14.562 -8.700 1.00 34.30 258 LEU A C 1
ATOM 1917 O O . LEU A 1 266 ? -26.962 -15.120 -9.722 1.00 29.49 258 LEU A O 1
ATOM 1922 N N . ALA A 1 267 ? -26.623 -14.449 -7.597 1.00 31.54 259 ALA A N 1
ATOM 1923 C CA . ALA A 1 267 ? -25.293 -15.049 -7.551 1.00 35.69 259 ALA A CA 1
ATOM 1924 C C . ALA A 1 267 ? -25.374 -16.553 -7.763 1.00 31.22 259 ALA A C 1
ATOM 1925 O O . ALA A 1 267 ? -24.578 -17.124 -8.515 1.00 33.23 259 ALA A O 1
ATOM 1927 N N . ARG A 1 268 ? -26.366 -17.202 -7.146 1.00 31.49 260 ARG A N 1
ATOM 1928 C CA . ARG A 1 268 ? -26.536 -18.640 -7.318 1.00 35.65 260 ARG A CA 1
ATOM 1929 C C . ARG A 1 268 ? -26.921 -18.979 -8.745 1.00 33.30 260 ARG A C 1
ATOM 1930 O O . ARG A 1 268 ? -26.410 -19.952 -9.315 1.00 29.70 260 ARG A O 1
ATOM 1938 N N . MET A 1 269 ? -27.832 -18.195 -9.335 1.00 27.89 261 MET A N 1
ATOM 1939 C CA . MET A 1 269 ? -28.197 -18.416 -10.727 1.00 27.41 261 MET A CA 1
ATOM 1940 C C . MET A 1 269 ? -26.989 -18.281 -11.648 1.00 32.35 261 MET A C 1
ATOM 1941 O O . MET A 1 269 ? -26.802 -19.094 -12.559 1.00 30.51 261 MET A O 1
ATOM 1946 N N . ALA A 1 270 ? -26.153 -17.264 -11.430 1.00 28.50 262 ALA A N 1
ATOM 1947 C CA . ALA A 1 270 ? -24.973 -17.106 -12.271 1.00 28.36 262 ALA A CA 1
ATOM 1948 C C . ALA A 1 270 ? -24.068 -18.330 -12.165 1.00 37.97 262 ALA A C 1
ATOM 1949 O O . ALA A 1 270 ? -23.605 -18.870 -13.177 1.00 33.19 262 ALA A O 1
ATOM 1951 N N . GLU A 1 271 ? -23.815 -18.779 -10.932 1.00 32.48 263 GLU A N 1
ATOM 1952 C CA . GLU A 1 271 ? -22.981 -19.955 -10.700 1.00 35.46 263 GLU A CA 1
ATOM 1953 C C . GLU A 1 271 ? -23.510 -21.175 -11.451 1.00 38.67 263 GLU A C 1
ATOM 1954 O O . GLU A 1 271 ? -22.731 -21.944 -12.023 1.00 37.91 263 GLU A O 1
ATOM 1960 N N . LEU A 1 272 ? -24.828 -21.360 -11.481 1.00 30.74 264 LEU A N 1
ATOM 1961 C CA . LEU A 1 272 ? -25.421 -22.546 -12.085 1.00 30.82 264 LEU A CA 1
ATOM 1962 C C . LEU A 1 272 ? -25.725 -22.375 -13.567 1.00 34.77 264 LEU A C 1
ATOM 1963 O O . LEU A 1 272 ? -26.272 -23.295 -14.185 1.00 36.06 264 LEU A O 1
ATOM 1968 N N . GLY A 1 273 ? -25.376 -21.237 -14.154 1.00 31.84 265 GLY A N 1
ATOM 1969 C CA . GLY A 1 273 ? -25.726 -21.003 -15.535 1.00 27.17 265 GLY A CA 1
ATOM 1970 C C . GLY A 1 273 ? -27.213 -20.906 -15.777 1.00 30.22 265 GLY A C 1
ATOM 1971 O O . GLY A 1 273 ? -27.678 -21.262 -16.861 1.00 26.91 265 GLY A O 1
ATOM 1972 N N . VAL A 1 274 ? -27.975 -20.435 -14.794 1.00 25.13 266 VAL A N 1
ATOM 1973 C CA . VAL A 1 274 ? -29.417 -20.254 -14.942 1.00 24.11 266 VAL A CA 1
ATOM 1974 C C . VAL A 1 274 ? -29.687 -18.860 -15.494 1.00 23.32 266 VAL A C 1
ATOM 1975 O O . VAL A 1 274 ? -29.320 -17.860 -14.872 1.00 29.07 266 VAL A O 1
ATOM 1979 N N . ALA A 1 275 ? -30.334 -18.791 -16.659 1.00 23.61 267 ALA A N 1
ATOM 1980 C CA . ALA A 1 275 ? -30.722 -17.532 -17.273 1.00 23.45 267 ALA A CA 1
ATOM 1981 C C . ALA A 1 275 ? -32.123 -17.132 -16.822 1.00 25.05 267 ALA A C 1
ATOM 1982 O O . ALA A 1 275 ? -32.894 -17.952 -16.315 1.00 24.40 267 ALA A O 1
ATOM 1984 N N . VAL A 1 276 ? -32.440 -15.848 -16.996 1.00 21.58 268 VAL A N 1
ATOM 1985 C CA A VAL A 1 276 ? -33.769 -15.348 -16.686 0.68 24.77 268 VAL A CA 1
ATOM 1986 C CA B VAL A 1 276 ? -33.739 -15.251 -16.671 0.32 24.46 268 VAL A CA 1
ATOM 1987 C C . VAL A 1 276 ? -34.382 -14.778 -17.961 1.00 24.44 268 VAL A C 1
ATOM 1988 O O . VAL A 1 276 ? -33.708 -14.145 -18.776 1.00 24.44 268 VAL A O 1
ATOM 1995 N N . VAL A 1 277 ? -35.677 -15.051 -18.144 1.00 21.42 269 VAL A N 1
ATOM 1996 C CA . VAL A 1 277 ? -36.442 -14.483 -19.246 1.00 21.70 269 VAL A CA 1
ATOM 1997 C C . VAL A 1 277 ? -37.248 -13.313 -18.708 1.00 24.07 269 VAL A C 1
ATOM 1998 O O . VAL A 1 277 ? -37.974 -13.455 -17.715 1.00 24.67 269 VAL A O 1
ATOM 2002 N N . THR A 1 278 ? -37.142 -12.159 -19.356 1.00 22.39 270 THR A N 1
ATOM 2003 C CA . THR A 1 278 ? -38.035 -11.054 -19.038 1.00 20.05 270 THR A CA 1
ATOM 2004 C C . THR A 1 278 ? -38.772 -10.643 -20.302 1.00 25.64 270 THR A C 1
ATOM 2005 O O . THR A 1 278 ? -38.190 -10.604 -21.387 1.00 23.09 270 THR A O 1
ATOM 2009 N N . THR A 1 279 ? -40.070 -10.395 -20.165 1.00 25.88 271 THR A N 1
ATOM 2010 C CA . THR A 1 279 ? -40.876 -9.881 -21.261 1.00 26.51 271 THR A CA 1
ATOM 2011 C C . THR A 1 279 ? -41.271 -8.439 -21.006 1.00 31.53 271 THR A C 1
ATOM 2012 O O . THR A 1 279 ? -42.077 -7.874 -21.755 1.00 32.20 271 THR A O 1
ATOM 2016 N N . ALA A 1 280 ? -40.719 -7.847 -19.946 1.00 36.99 272 ALA A N 1
ATOM 2017 C CA . ALA A 1 280 ? -40.922 -6.449 -19.590 1.00 38.20 272 ALA A CA 1
ATOM 2018 C C . ALA A 1 280 ? -42.392 -6.034 -19.481 1.00 39.08 272 ALA A C 1
ATOM 2019 O O . ALA A 1 280 ? -42.792 -5.012 -20.044 1.00 41.11 272 ALA A O 1
ATOM 2021 N N . PRO A 1 281 ? -43.213 -6.782 -18.739 1.00 29.41 273 PRO A N 1
ATOM 2022 C CA . PRO A 1 281 ? -44.582 -6.311 -18.485 1.00 29.64 273 PRO A CA 1
ATOM 2023 C C . PRO A 1 281 ? -44.556 -4.974 -17.757 1.00 39.96 273 PRO A C 1
ATOM 2024 O O . PRO A 1 281 ? -43.750 -4.754 -16.852 1.00 36.73 273 PRO A O 1
ATOM 2028 N N . ALA A 1 282 ? -45.433 -4.065 -18.176 1.00 52.52 274 ALA A N 1
ATOM 2029 C CA . ALA A 1 282 ? -45.376 -2.694 -17.685 1.00 57.19 274 ALA A CA 1
ATOM 2030 C C . ALA A 1 282 ? -46.090 -2.493 -16.354 1.00 56.08 274 ALA A C 1
ATOM 2031 O O . ALA A 1 282 ? -45.985 -1.399 -15.788 1.00 64.21 274 ALA A O 1
ATOM 2033 N N . ALA A 1 283 ? -46.785 -3.509 -15.823 1.00 51.83 275 ALA A N 1
ATOM 2034 C CA . ALA A 1 283 ? -47.643 -3.323 -14.656 1.00 57.89 275 ALA A CA 1
ATOM 2035 C C . ALA A 1 283 ? -47.320 -4.263 -13.498 1.00 54.24 275 ALA A C 1
ATOM 2036 O O . ALA A 1 283 ? -48.137 -4.405 -12.582 1.00 51.66 275 ALA A O 1
ATOM 2038 N N . VAL A 1 284 ? -46.161 -4.913 -13.512 1.00 49.00 276 VAL A N 1
ATOM 2039 C CA . VAL A 1 284 ? -45.706 -5.719 -12.378 1.00 41.77 276 VAL A CA 1
ATOM 2040 C C . VAL A 1 284 ? -44.204 -5.560 -12.249 1.00 47.67 276 VAL A C 1
ATOM 2041 O O . VAL A 1 284 ? -43.515 -5.236 -13.227 1.00 40.66 276 VAL A O 1
ATOM 2045 N N . PRO A 1 285 ? -43.678 -5.670 -11.026 1.00 41.51 277 PRO A N 1
ATOM 2046 C CA . PRO A 1 285 ? -42.220 -5.625 -10.859 1.00 42.25 277 PRO A CA 1
ATOM 2047 C C . PRO A 1 285 ? -41.516 -6.676 -11.706 1.00 38.26 277 PRO A C 1
ATOM 2048 O O . PRO A 1 285 ? -42.040 -7.764 -11.965 1.00 30.69 277 PRO A O 1
ATOM 2052 N N . VAL A 1 286 ? -40.317 -6.330 -12.161 1.00 33.16 278 VAL A N 1
ATOM 2053 C CA . VAL A 1 286 ? -39.546 -7.213 -13.032 1.00 32.30 278 VAL A CA 1
ATOM 2054 C C . VAL A 1 286 ? -38.130 -7.314 -12.480 1.00 30.93 278 VAL A C 1
ATOM 2055 O O . VAL A 1 286 ? -37.675 -6.442 -11.726 1.00 30.79 278 VAL A O 1
ATOM 2059 N N . PRO A 1 287 ? -37.402 -8.367 -12.838 1.00 31.35 279 PRO A N 1
ATOM 2060 C CA . PRO A 1 287 ? -35.961 -8.363 -12.560 1.00 36.51 279 PRO A CA 1
ATOM 2061 C C . PRO A 1 287 ? -35.292 -7.207 -13.292 1.00 37.48 279 PRO A C 1
ATOM 2062 O O . PRO A 1 287 ? -35.569 -6.942 -14.467 1.00 33.10 279 PRO A O 1
ATOM 2066 N N . SER A 1 288 ? -34.445 -6.485 -12.572 1.00 28.25 280 SER A N 1
ATOM 2067 C CA . SER A 1 288 ? -33.636 -5.446 -13.192 1.00 26.42 280 SER A CA 1
ATOM 2068 C C . SER A 1 288 ? -32.643 -6.091 -14.150 1.00 32.86 280 SER A C 1
ATOM 2069 O O . SER A 1 288 ? -31.852 -6.954 -13.750 1.00 26.74 280 SER A O 1
ATOM 2072 N N . VAL A 1 289 ? -32.695 -5.693 -15.424 1.00 28.05 281 VAL A N 1
ATOM 2073 C CA . VAL A 1 289 ? -31.730 -6.211 -16.390 1.00 24.83 281 VAL A CA 1
ATOM 2074 C C . VAL A 1 289 ? -30.305 -5.895 -15.949 1.00 26.64 281 VAL A C 1
ATOM 2075 O O . VAL A 1 289 ? -29.415 -6.755 -16.008 1.00 29.26 281 VAL A O 1
ATOM 2079 N N . LEU A 1 290 ? -30.067 -4.671 -15.465 1.00 25.92 282 LEU A N 1
ATOM 2080 C CA . LEU A 1 290 ? -28.715 -4.320 -15.036 1.00 26.25 282 LEU A CA 1
ATOM 2081 C C . LEU A 1 290 ? -28.289 -5.070 -13.774 1.00 30.07 282 LEU A C 1
ATOM 2082 O O . LEU A 1 290 ? -27.103 -5.375 -13.615 1.00 31.25 282 LEU A O 1
ATOM 2087 N N . ALA A 1 291 ? -29.216 -5.366 -12.859 1.00 26.65 283 ALA A N 1
ATOM 2088 C CA . ALA A 1 291 ? -28.835 -6.160 -11.690 1.00 30.11 283 ALA A CA 1
ATOM 2089 C C . ALA A 1 291 ? -28.461 -7.582 -12.086 1.00 28.18 283 ALA A C 1
ATOM 2090 O O . ALA A 1 291 ? -27.480 -8.139 -11.574 1.00 27.31 283 ALA A O 1
ATOM 2092 N N . CYS A 1 292 ? -29.238 -8.198 -12.982 1.00 24.46 284 CYS A N 1
ATOM 2093 C CA . CYS A 1 292 ? -28.861 -9.507 -13.505 1.00 28.25 284 CYS A CA 1
ATOM 2094 C C . CYS A 1 292 ? -27.483 -9.458 -14.150 1.00 28.62 284 CYS A C 1
ATOM 2095 O O . CYS A 1 292 ? -26.614 -10.289 -13.856 1.00 29.36 284 CYS A O 1
ATOM 2098 N N . ARG A 1 293 ? -27.270 -8.477 -15.025 1.00 29.79 285 ARG A N 1
ATOM 2099 C CA . ARG A 1 293 ? -26.000 -8.349 -15.732 1.00 28.76 285 ARG A CA 1
ATOM 2100 C C . ARG A 1 293 ? -24.842 -8.203 -14.756 1.00 28.49 285 ARG A C 1
ATOM 2101 O O . ARG A 1 293 ? -23.808 -8.866 -14.896 1.00 31.01 285 ARG A O 1
ATOM 2109 N N . ALA A 1 294 ? -25.010 -7.351 -13.744 1.00 28.91 286 ALA A N 1
ATOM 2110 C CA . ALA A 1 294 ? -23.947 -7.136 -12.770 1.00 32.82 286 ALA A CA 1
ATOM 2111 C C . ALA A 1 294 ? -23.649 -8.403 -11.988 1.00 38.28 286 ALA A C 1
ATOM 2112 O O . ALA A 1 294 ? -22.507 -8.624 -11.574 1.00 34.25 286 ALA A O 1
ATOM 2114 N N . ALA A 1 295 ? -24.652 -9.254 -11.782 1.00 36.14 287 ALA A N 1
ATOM 2115 C CA . ALA A 1 295 ? -24.441 -10.499 -11.056 1.00 35.28 287 ALA A CA 1
ATOM 2116 C C . ALA A 1 295 ? -23.939 -11.618 -11.950 1.00 31.24 287 ALA A C 1
ATOM 2117 O O . ALA A 1 295 ? -23.609 -12.692 -11.441 1.00 30.40 287 ALA A O 1
ATOM 2119 N N . GLY A 1 296 ? -23.871 -11.404 -13.258 1.00 29.66 288 GLY A N 1
ATOM 2120 C CA . GLY A 1 296 ? -23.443 -12.456 -14.152 1.00 33.88 288 GLY A CA 1
ATOM 2121 C C . GLY A 1 296 ? -24.553 -13.365 -14.628 1.00 33.35 288 GLY A C 1
ATOM 2122 O O . GLY A 1 296 ? -24.270 -14.482 -15.074 1.00 28.38 288 GLY A O 1
ATOM 2123 N N . VAL A 1 297 ? -25.804 -12.924 -14.548 1.00 30.76 289 VAL A N 1
ATOM 2124 C CA . VAL A 1 297 ? -26.957 -13.716 -14.966 1.00 25.26 289 VAL A CA 1
ATOM 2125 C C . VAL A 1 297 ? -27.337 -13.297 -16.380 1.00 26.72 289 VAL A C 1
ATOM 2126 O O . VAL A 1 297 ? -27.564 -12.114 -16.645 1.00 25.40 289 VAL A O 1
ATOM 2130 N N . THR A 1 298 ? -27.406 -14.261 -17.289 1.00 25.04 290 THR A N 1
ATOM 2131 C CA . THR A 1 298 ? -27.836 -13.972 -18.652 1.00 26.16 290 THR A CA 1
ATOM 2132 C C . THR A 1 298 ? -29.322 -13.637 -18.701 1.00 28.63 290 THR A C 1
ATOM 2133 O O . THR A 1 298 ? -30.148 -14.321 -18.089 1.00 26.00 290 THR A O 1
ATOM 2137 N N . VAL A 1 299 ? -29.670 -12.593 -19.454 1.00 24.25 291 VAL A N 1
ATOM 2138 C CA . VAL A 1 299 ? -31.055 -12.149 -19.595 1.00 23.99 291 VAL A CA 1
ATOM 2139 C C . VAL A 1 299 ? -31.535 -12.458 -21.010 1.00 25.45 291 VAL A C 1
ATOM 2140 O O . VAL A 1 299 ? -30.900 -12.057 -21.994 1.00 23.06 291 VAL A O 1
ATOM 2144 N N . ILE A 1 300 ? -32.664 -13.163 -21.096 1.00 23.52 292 ILE A N 1
ATOM 2145 C CA . ILE A 1 300 ? -33.330 -13.535 -22.344 1.00 21.89 292 ILE A CA 1
ATOM 2146 C C . ILE A 1 300 ? -34.576 -12.670 -22.496 1.00 24.29 292 ILE A C 1
ATOM 2147 O O . ILE A 1 300 ? -35.404 -12.609 -21.581 1.00 22.98 292 ILE A O 1
ATOM 2152 N N . GLY A 1 301 ? -34.728 -12.018 -23.642 1.00 22.50 293 GLY A N 1
ATOM 2153 C CA . GLY A 1 301 ? -35.940 -11.259 -23.909 1.00 20.25 293 GLY A CA 1
ATOM 2154 C C . GLY A 1 301 ? -36.997 -12.114 -24.596 1.00 23.60 293 GLY A C 1
ATOM 2155 O O . GLY A 1 301 ? -36.685 -13.044 -25.331 1.00 24.09 293 GLY A O 1
ATOM 2156 N N . GLY A 1 302 ? -38.266 -11.806 -24.335 1.00 22.68 294 GLY A N 1
ATOM 2157 C CA . GLY A 1 302 ? -39.343 -12.503 -25.022 1.00 22.31 294 GLY A CA 1
ATOM 2158 C C . GLY A 1 302 ? -40.605 -11.667 -25.078 1.00 25.73 294 GLY A C 1
ATOM 2159 O O . GLY A 1 302 ? -40.782 -10.734 -24.293 1.00 23.48 294 GLY A O 1
ATOM 2160 N N . ASN A 1 303 ? -41.496 -12.013 -26.020 1.00 26.15 295 ASN A N 1
ATOM 2161 C CA . ASN A 1 303 ? -42.796 -11.337 -26.074 1.00 23.75 295 ASN A CA 1
ATOM 2162 C C . ASN A 1 303 ? -43.748 -11.832 -24.997 1.00 23.86 295 ASN A C 1
ATOM 2163 O O . ASN A 1 303 ? -44.591 -11.062 -24.528 1.00 27.42 295 ASN A O 1
ATOM 2168 N N . ASP A 1 304 ? -43.638 -13.106 -24.616 1.00 23.00 296 ASP A N 1
ATOM 2169 C CA . ASP A 1 304 ? -44.735 -13.873 -24.032 1.00 22.79 296 ASP A CA 1
ATOM 2170 C C . ASP A 1 304 ? -45.801 -14.034 -25.109 1.00 28.61 296 ASP A C 1
ATOM 2171 O O . ASP A 1 304 ? -45.469 -14.183 -26.288 1.00 27.79 296 ASP A O 1
ATOM 2176 N N . GLY A 1 305 ? -47.078 -13.976 -24.736 1.00 28.14 297 GLY A N 1
ATOM 2177 C CA . GLY A 1 305 ? -48.134 -14.176 -25.724 1.00 30.12 297 GLY A CA 1
ATOM 2178 C C . GLY A 1 305 ? -48.130 -13.114 -26.809 1.00 26.34 297 GLY A C 1
ATOM 2179 O O . GLY A 1 305 ? -47.658 -11.991 -26.632 1.00 26.43 297 GLY A O 1
ATOM 2180 N N . VAL A 1 306 ? -48.672 -13.483 -27.970 1.00 24.39 298 VAL A N 1
ATOM 2181 C CA . VAL A 1 306 ? -48.841 -12.555 -29.085 1.00 22.14 298 VAL A CA 1
ATOM 2182 C C . VAL A 1 306 ? -50.285 -12.665 -29.563 1.00 28.61 298 VAL A C 1
ATOM 2183 O O . VAL A 1 306 ? -50.650 -13.653 -30.211 1.00 28.98 298 VAL A O 1
ATOM 2187 N N . ARG A 1 307 ? -51.099 -11.659 -29.250 1.00 24.56 299 ARG A N 1
ATOM 2188 C CA . ARG A 1 307 ? -52.480 -11.554 -29.739 1.00 26.58 299 ARG A CA 1
ATOM 2189 C C . ARG A 1 307 ? -53.267 -12.846 -29.512 1.00 25.62 299 ARG A C 1
ATOM 2190 O O . ARG A 1 307 ? -53.745 -13.492 -30.448 1.00 30.54 299 ARG A O 1
ATOM 2198 N N . ASP A 1 308 ? -53.372 -13.234 -28.243 1.00 27.31 300 ASP A N 1
ATOM 2199 C CA . ASP A 1 308 ? -54.090 -14.456 -27.906 1.00 29.61 300 ASP A CA 1
ATOM 2200 C C . ASP A 1 308 ? -55.243 -14.097 -26.981 1.00 31.86 300 ASP A C 1
ATOM 2201 O O . ASP A 1 308 ? -55.646 -12.930 -26.945 1.00 32.97 300 ASP A O 1
ATOM 2206 N N . THR A 1 309 ? -55.819 -15.065 -26.259 1.00 30.19 301 THR A N 1
ATOM 2207 C CA . THR A 1 309 ? -56.939 -14.711 -25.395 1.00 30.33 301 THR A CA 1
ATOM 2208 C C . THR A 1 309 ? -56.492 -14.116 -24.065 1.00 38.61 301 THR A C 1
ATOM 2209 O O . THR A 1 309 ? -57.339 -13.598 -23.327 1.00 40.25 301 THR A O 1
ATOM 2213 N N . TRP A 1 310 ? -55.197 -14.188 -23.742 1.00 37.49 302 TRP A N 1
ATOM 2214 C CA . TRP A 1 310 ? -54.662 -13.530 -22.551 1.00 42.46 302 TRP A CA 1
ATOM 2215 C C . TRP A 1 310 ? -54.331 -12.067 -22.823 1.00 41.62 302 TRP A C 1
ATOM 2216 O O . TRP A 1 310 ? -54.636 -11.191 -22.006 1.00 38.38 302 TRP A O 1
ATOM 2227 N N . THR A 1 311 ? -53.660 -11.787 -23.944 1.00 28.11 303 THR A N 1
ATOM 2228 C CA . THR A 1 311 ? -53.123 -10.449 -24.168 1.00 29.07 303 THR A CA 1
ATOM 2229 C C . THR A 1 311 ? -53.341 -10.027 -25.614 1.00 31.54 303 THR A C 1
ATOM 2230 O O . THR A 1 311 ? -53.182 -10.845 -26.528 1.00 25.57 303 THR A O 1
ATOM 2234 N N . PRO A 1 312 ? -53.747 -8.776 -25.847 1.00 28.54 304 PRO A N 1
ATOM 2235 C CA . PRO A 1 312 ? -53.788 -8.254 -27.219 1.00 23.81 304 PRO A CA 1
ATOM 2236 C C . PRO A 1 312 ? -52.435 -7.796 -27.712 1.00 29.28 304 PRO A C 1
ATOM 2237 O O . PRO A 1 312 ? -52.309 -7.459 -28.897 1.00 27.34 304 PRO A O 1
ATOM 2241 N N . TYR A 1 313 ? -51.427 -7.757 -26.838 1.00 22.01 305 TYR A N 1
ATOM 2242 C CA . TYR A 1 313 ? -50.134 -7.186 -27.180 1.00 23.62 305 TYR A CA 1
ATOM 2243 C C . TYR A 1 313 ? -49.240 -8.251 -27.796 1.00 26.33 305 TYR A C 1
ATOM 2244 O O . TYR A 1 313 ? -49.668 -9.372 -28.077 1.00 27.50 305 TYR A O 1
ATOM 2253 N N . GLY A 1 314 ? -47.982 -7.907 -27.998 1.00 23.33 306 GLY A N 1
ATOM 2254 C CA . GLY A 1 314 ? -47.029 -8.814 -28.597 1.00 21.86 306 GLY A CA 1
ATOM 2255 C C . GLY A 1 314 ? -46.841 -8.490 -30.068 1.00 24.89 306 GLY A C 1
ATOM 2256 O O . GLY A 1 314 ? -47.747 -7.984 -30.742 1.00 27.79 306 GLY A O 1
ATOM 2257 N N . SER A 1 315 ? -45.643 -8.768 -30.574 1.00 24.70 307 SER A N 1
ATOM 2258 C CA . SER A 1 315 ? -45.305 -8.456 -31.957 1.00 23.81 307 SER A CA 1
ATOM 2259 C C . SER A 1 315 ? -44.218 -9.408 -32.419 1.00 25.37 307 SER A C 1
ATOM 2260 O O . SER A 1 315 ? -43.358 -9.797 -31.621 1.00 24.13 307 SER A O 1
ATOM 2263 N N . PRO A 1 316 ? -44.225 -9.805 -33.695 1.00 23.51 308 PRO A N 1
ATOM 2264 C CA . PRO A 1 316 ? -43.093 -10.575 -34.242 1.00 21.49 308 PRO A CA 1
ATOM 2265 C C . PRO A 1 316 ? -41.823 -9.757 -34.417 1.00 25.07 308 PRO A C 1
ATOM 2266 O O . PRO A 1 316 ? -40.826 -10.301 -34.894 1.00 21.69 308 PRO A O 1
ATOM 2270 N N . ASP A 1 317 ? -41.826 -8.471 -34.067 1.00 21.73 309 ASP A N 1
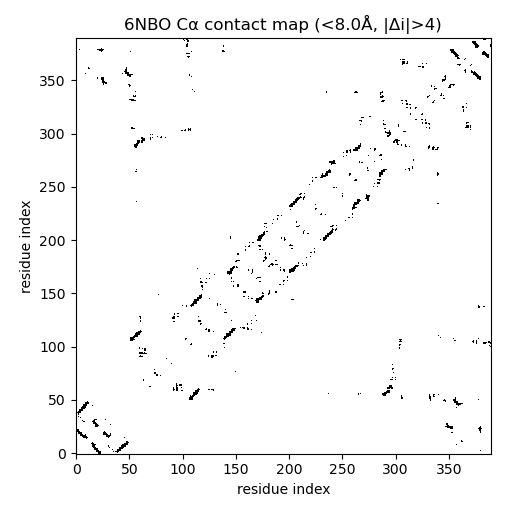ATOM 2271 C CA . ASP A 1 317 ? -40.641 -7.619 -34.196 1.00 25.42 309 ASP A CA 1
ATOM 2272 C C . ASP A 1 317 ? -39.859 -7.660 -32.881 1.00 21.67 309 ASP A C 1
ATOM 2273 O O . ASP A 1 317 ? -40.225 -6.990 -31.914 1.00 23.10 309 ASP A O 1
ATOM 2278 N N . MET A 1 318 ? -38.756 -8.426 -32.838 1.00 18.71 310 MET A N 1
ATOM 2279 C CA . MET A 1 318 ? -37.993 -8.499 -31.595 1.00 19.74 310 MET A CA 1
ATOM 2280 C C . MET A 1 318 ? -37.232 -7.217 -31.308 1.00 21.90 310 MET A C 1
ATOM 2281 O O . MET A 1 318 ? -36.840 -6.999 -30.157 1.00 23.86 310 MET A O 1
ATOM 2286 N N . LEU A 1 319 ? -37.012 -6.363 -32.311 1.00 18.77 311 LEU A N 1
ATOM 2287 C CA . LEU A 1 319 ? -36.467 -5.043 -32.003 1.00 22.14 311 LEU A CA 1
ATOM 2288 C C . LEU 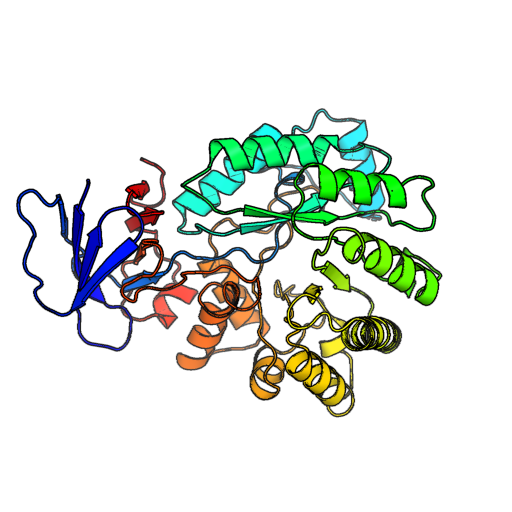A 1 319 ? -37.449 -4.257 -31.149 1.00 23.64 311 LEU A C 1
ATOM 2289 O O . LEU A 1 319 ? -37.046 -3.516 -30.245 1.00 22.51 311 LEU A O 1
ATOM 2294 N N . GLU A 1 320 ? -38.752 -4.413 -31.413 1.00 24.84 312 GLU A N 1
ATOM 2295 C CA . GLU A 1 320 ? -39.741 -3.739 -30.581 1.00 22.49 312 GLU A CA 1
ATOM 2296 C C . GLU A 1 320 ? -39.718 -4.278 -29.158 1.00 20.99 312 GLU A C 1
ATOM 2297 O O . GLU A 1 320 ? -39.901 -3.519 -28.196 1.00 21.98 312 GLU A O 1
ATOM 2303 N N . ARG A 1 321 ? -39.517 -5.587 -28.995 1.00 22.05 313 ARG A N 1
ATOM 2304 C CA . ARG A 1 321 ? -39.434 -6.124 -27.638 1.00 22.45 313 ARG A CA 1
ATOM 2305 C C . ARG A 1 321 ? -38.207 -5.582 -26.914 1.00 22.20 313 ARG A C 1
ATOM 2306 O O . ARG A 1 321 ? -38.265 -5.268 -25.715 1.00 23.04 313 ARG A O 1
ATOM 2314 N N . ALA A 1 322 ? -37.093 -5.446 -27.629 1.00 23.53 314 ALA A N 1
ATOM 2315 C CA . ALA A 1 322 ? -35.912 -4.828 -27.039 1.00 24.59 314 ALA A CA 1
ATOM 2316 C C . ALA A 1 322 ? -36.217 -3.412 -26.593 1.00 22.02 314 ALA A C 1
ATOM 2317 O O . ALA A 1 322 ? -35.831 -3.001 -25.489 1.00 24.37 314 ALA A O 1
ATOM 2319 N N . MET A 1 323 ? -36.921 -2.652 -27.438 1.00 21.09 315 MET A N 1
ATOM 2320 C CA . MET A 1 323 ? -37.331 -1.306 -27.057 1.00 24.13 315 MET A CA 1
ATOM 2321 C C . MET A 1 323 ? -38.179 -1.324 -25.792 1.00 23.11 315 MET A C 1
ATOM 2322 O O . MET A 1 323 ? -38.006 -0.476 -24.909 1.00 22.36 315 MET A O 1
ATOM 2327 N N . LEU A 1 324 ? -39.110 -2.274 -25.682 1.00 21.85 316 LEU A N 1
ATOM 2328 C CA . LEU A 1 324 ? -39.987 -2.278 -24.511 1.00 24.23 316 LEU A CA 1
ATOM 2329 C C . LEU A 1 324 ? -39.224 -2.677 -23.250 1.00 24.77 316 LEU A C 1
ATOM 2330 O O . LEU A 1 324 ? -39.481 -2.144 -22.161 1.00 23.13 316 LEU A O 1
ATOM 2335 N N . ILE A 1 325 ? -38.279 -3.606 -23.382 1.00 20.53 317 ILE A N 1
ATOM 2336 C CA . ILE A 1 325 ? -37.408 -3.951 -22.255 1.00 23.43 317 ILE A CA 1
ATOM 2337 C C . ILE A 1 325 ? -36.624 -2.721 -21.797 1.00 24.53 317 ILE A C 1
ATOM 2338 O O . ILE A 1 325 ? -36.542 -2.416 -20.598 1.00 23.66 317 ILE A O 1
ATOM 2343 N N . ALA A 1 326 ? -36.040 -1.994 -22.753 1.00 22.33 318 ALA A N 1
ATOM 2344 C CA . ALA A 1 326 ? -35.289 -0.786 -22.433 1.00 25.77 318 ALA A CA 1
ATOM 2345 C C . ALA A 1 326 ? -36.167 0.233 -21.714 1.00 25.22 318 ALA A C 1
ATOM 2346 O O . ALA A 1 326 ? -35.776 0.797 -20.682 1.00 24.90 318 ALA A O 1
ATOM 2348 N N . MET A 1 327 ? -37.375 0.467 -22.233 1.00 26.79 319 MET A N 1
ATOM 2349 C CA . MET A 1 327 ? -38.295 1.399 -21.582 1.00 23.23 319 MET A CA 1
ATOM 2350 C C . MET A 1 327 ? -38.634 0.942 -20.173 1.00 24.69 319 MET A C 1
ATOM 2351 O O . MET A 1 327 ? -38.618 1.738 -19.226 1.00 27.00 319 MET A O 1
ATOM 2356 N N . ARG A 1 328 ? -38.957 -0.342 -20.018 1.00 25.13 320 ARG A N 1
ATOM 2357 C CA . ARG A 1 328 ? -39.335 -0.856 -18.707 1.00 27.49 320 ARG A CA 1
ATOM 2358 C C . ARG A 1 328 ? -38.205 -0.692 -17.702 1.00 31.47 320 ARG A C 1
ATOM 2359 O O . ARG A 1 328 ? -38.460 -0.475 -16.513 1.00 26.86 320 ARG A O 1
ATOM 2367 N N . ASN A 1 329 ? -36.958 -0.774 -18.156 1.00 24.26 321 ASN A N 1
ATOM 2368 C CA . ASN A 1 329 ? -35.804 -0.639 -17.280 1.00 24.45 321 ASN A CA 1
ATOM 2369 C C . ASN A 1 329 ? -35.282 0.791 -17.214 1.00 26.94 321 ASN A C 1
ATOM 2370 O O . ASN A 1 329 ? -34.214 1.020 -16.634 1.00 29.83 321 ASN A O 1
ATOM 2375 N N . ASP A 1 330 ? -36.022 1.751 -17.780 1.00 25.04 322 ASP A N 1
ATOM 2376 C CA . ASP A 1 330 ? -35.681 3.175 -17.728 1.00 30.78 322 ASP A CA 1
ATOM 2377 C C . ASP A 1 330 ? -34.345 3.455 -18.412 1.00 30.87 322 ASP A C 1
ATOM 2378 O O . ASP A 1 330 ? -33.605 4.356 -18.016 1.00 32.41 322 ASP A O 1
ATOM 2383 N N . PHE A 1 331 ? -34.012 2.672 -19.433 1.00 27.49 323 PHE A N 1
ATOM 2384 C CA . PHE A 1 331 ? -32.783 2.907 -20.182 1.00 26.23 323 PHE A CA 1
ATOM 2385 C C . PHE A 1 331 ? -32.909 4.177 -21.020 1.00 32.81 323 PHE A C 1
ATOM 2386 O O . PHE A 1 331 ? -33.947 4.429 -21.635 1.00 31.62 323 PHE A O 1
ATOM 2394 N N . ARG A 1 332 ? -31.842 4.984 -21.047 1.00 27.81 324 ARG A N 1
ATOM 2395 C CA . ARG A 1 332 ? -31.813 6.153 -21.919 1.00 27.88 324 ARG A CA 1
ATOM 2396 C C . ARG A 1 332 ? -30.518 6.189 -22.718 1.00 32.43 324 ARG A C 1
ATOM 2397 O O . ARG A 1 332 ? -30.502 6.651 -23.863 1.00 27.55 324 ARG A O 1
ATOM 2405 N N . ARG A 1 333 ? -29.423 5.735 -22.107 1.00 30.18 325 ARG A N 1
ATOM 2406 C CA . ARG A 1 333 ? -28.116 5.805 -22.747 1.00 31.51 325 ARG A CA 1
ATOM 2407 C C . ARG A 1 333 ? -28.041 4.835 -23.921 1.00 27.48 325 ARG A C 1
ATOM 2408 O O . ARG A 1 333 ? -28.660 3.766 -23.909 1.00 29.14 325 ARG A O 1
ATOM 2416 N N . ASP A 1 334 ? -27.243 5.199 -24.929 1.00 28.98 326 ASP A N 1
ATOM 2417 C CA . ASP A 1 334 ? -27.042 4.301 -26.067 1.00 28.39 326 ASP A CA 1
ATOM 2418 C C . ASP A 1 334 ? -26.552 2.932 -25.615 1.00 34.09 326 ASP A C 1
ATOM 2419 O O . ASP A 1 334 ? -27.021 1.900 -26.104 1.00 27.23 326 ASP A O 1
ATOM 2424 N N . ASP A 1 335 ? -25.584 2.894 -24.694 1.00 31.77 327 ASP A N 1
ATOM 2425 C CA . ASP A 1 335 ? -25.042 1.585 -24.335 1.00 34.46 327 ASP A CA 1
ATOM 2426 C C . ASP A 1 335 ? -26.055 0.763 -23.540 1.00 33.34 327 ASP A C 1
ATOM 2427 O O . ASP A 1 335 ? -26.026 -0.474 -23.590 1.00 27.06 327 ASP A O 1
ATOM 2432 N N . ALA A 1 336 ? -26.988 1.423 -22.844 1.00 26.50 328 ALA A N 1
ATOM 2433 C CA . ALA A 1 336 ? -28.061 0.683 -22.191 1.00 25.48 328 ALA A CA 1
ATOM 2434 C C . ALA A 1 336 ? -29.035 0.109 -23.215 1.00 24.78 328 ALA A C 1
ATOM 2435 O O . ALA A 1 336 ? -29.506 -1.025 -23.063 1.00 27.31 328 ALA A O 1
ATOM 2437 N N . LEU A 1 337 ? -29.363 0.878 -24.260 1.00 27.85 329 LEU A N 1
ATOM 2438 C CA . LEU A 1 337 ? -30.177 0.330 -25.343 1.00 22.74 329 LEU A CA 1
ATOM 2439 C C . LEU A 1 337 ? -29.497 -0.877 -25.983 1.00 24.87 329 LEU A C 1
ATOM 2440 O O . LEU A 1 337 ? -30.163 -1.829 -26.397 1.00 25.20 329 LEU A O 1
ATOM 2445 N N . GLU A 1 338 ? -28.168 -0.856 -26.076 1.00 25.63 330 GLU A N 1
ATOM 2446 C CA . GLU A 1 338 ? -27.474 -2.014 -26.629 1.00 21.55 330 GLU A CA 1
ATOM 2447 C C . GLU A 1 338 ? -27.540 -3.202 -25.679 1.00 21.18 330 GLU A C 1
ATOM 2448 O O . GLU A 1 338 ? -27.540 -4.352 -26.132 1.00 22.52 330 GLU A O 1
ATOM 2454 N N . VAL A 1 339 ? -27.608 -2.947 -24.367 1.00 23.31 331 VAL A N 1
ATOM 2455 C CA . VAL A 1 339 ? -27.847 -4.035 -23.425 1.00 25.53 331 VAL A CA 1
ATOM 2456 C C . VAL A 1 339 ? -29.218 -4.645 -23.671 1.00 25.07 331 VAL A C 1
ATOM 2457 O O . VAL A 1 339 ? -29.389 -5.869 -23.634 1.00 23.43 331 VAL A O 1
ATOM 2461 N N . ALA A 1 340 ? -30.220 -3.803 -23.934 1.00 21.44 332 ALA A N 1
ATOM 2462 C CA . ALA A 1 340 ? -31.542 -4.340 -24.237 1.00 20.98 332 ALA A CA 1
ATOM 2463 C C . ALA A 1 340 ? -31.519 -5.131 -25.538 1.00 21.55 332 ALA A C 1
ATOM 2464 O O . ALA A 1 340 ? -32.123 -6.208 -25.629 1.00 23.96 332 ALA A O 1
ATOM 2466 N N . LEU A 1 341 ? -30.798 -4.635 -26.545 1.00 22.02 333 LEU A N 1
ATOM 2467 C CA . LEU A 1 341 ? -30.683 -5.379 -27.802 1.00 20.08 333 LEU A CA 1
ATOM 2468 C C . LEU A 1 341 ? -29.986 -6.723 -27.593 1.00 24.12 333 LEU A C 1
ATOM 2469 O O . LEU A 1 341 ? -30.327 -7.719 -28.246 1.00 21.48 333 LEU A O 1
ATOM 2474 N N . GLU A 1 342 ? -29.005 -6.772 -26.688 1.00 22.59 334 GLU A N 1
ATOM 2475 C CA . GLU A 1 342 ? -28.368 -8.043 -26.358 1.00 23.85 334 GLU A CA 1
ATOM 2476 C C . GLU A 1 342 ? -29.379 -9.088 -25.871 1.00 26.74 334 GLU A C 1
ATOM 2477 O O . GLU A 1 342 ? -29.197 -10.287 -26.118 1.00 22.76 334 GLU A O 1
ATOM 2483 N N . CYS A 1 343 ? -30.452 -8.658 -25.192 1.00 21.96 335 CYS A N 1
ATOM 2484 C CA . CYS A 1 343 ? -31.479 -9.583 -24.712 1.00 19.06 335 CYS A CA 1
ATOM 2485 C C . CYS A 1 343 ? -32.240 -10.293 -25.832 1.00 23.67 335 CYS A C 1
ATOM 2486 O O . CYS A 1 343 ? -32.886 -11.314 -25.563 1.00 24.26 335 CYS A O 1
ATOM 2489 N N . VAL A 1 344 ? -32.238 -9.760 -27.056 1.00 23.12 336 VAL A N 1
ATOM 2490 C CA . VAL A 1 344 ? -32.892 -10.430 -28.177 1.00 23.44 336 VAL A CA 1
ATOM 2491 C C . VAL A 1 344 ? -31.897 -10.844 -29.253 1.00 23.45 336 VAL A C 1
ATOM 2492 O O . VAL A 1 344 ? -32.302 -11.210 -30.363 1.00 18.95 336 VAL A O 1
ATOM 2496 N N . THR A 1 345 ? -30.596 -10.805 -28.943 1.00 22.46 337 THR A N 1
ATOM 2497 C CA . THR A 1 345 ? -29.571 -11.320 -29.844 1.00 23.63 337 THR A CA 1
ATOM 2498 C C . THR A 1 345 ? -28.613 -12.239 -29.079 1.00 23.73 337 THR A C 1
ATOM 2499 O O . THR A 1 345 ? -28.996 -13.356 -28.716 1.00 22.13 337 THR A O 1
ATOM 2503 N N . HIS A 1 346 ? -27.368 -11.806 -28.845 1.00 23.26 338 HIS A N 1
ATOM 2504 C CA . HIS A 1 346 ? -26.355 -12.716 -28.301 1.00 25.67 338 HIS A CA 1
ATOM 2505 C C . HIS A 1 346 ? -26.733 -13.245 -26.921 1.00 27.13 338 HIS A C 1
ATOM 2506 O O . HIS A 1 346 ? -26.454 -14.410 -26.600 1.00 24.47 338 HIS A O 1
ATOM 2513 N N . GLY A 1 347 ? -27.326 -12.399 -26.075 1.00 26.89 339 GLY A N 1
ATOM 2514 C CA . GLY A 1 347 ? -27.703 -12.849 -24.740 1.00 23.88 339 GLY A CA 1
ATOM 2515 C C . GLY A 1 347 ? -28.819 -13.877 -24.772 1.00 21.87 339 GLY A C 1
ATOM 2516 O O . GLY A 1 347 ? -28.761 -14.893 -24.074 1.00 21.34 339 GLY A O 1
ATOM 2517 N N . ALA A 1 348 ? -29.846 -13.636 -25.592 1.00 20.24 340 ALA A N 1
ATOM 2518 C CA . ALA A 1 348 ? -30.911 -14.624 -25.753 1.00 22.53 340 ALA A CA 1
ATOM 2519 C C . ALA A 1 348 ? -30.368 -15.936 -26.302 1.00 26.46 340 ALA A C 1
ATOM 2520 O O . ALA A 1 348 ? -30.773 -17.021 -25.863 1.00 21.49 340 ALA A O 1
ATOM 2522 N N . ALA A 1 349 ? -29.471 -15.863 -27.289 1.00 24.13 341 ALA A N 1
ATOM 2523 C CA . ALA A 1 349 ? -28.926 -17.091 -27.853 1.00 20.38 341 ALA A CA 1
ATOM 2524 C C . ALA A 1 349 ? -28.108 -17.848 -26.812 1.00 22.74 341 ALA A C 1
ATOM 2525 O O . ALA A 1 349 ? -28.242 -19.070 -26.671 1.00 26.03 341 ALA A O 1
ATOM 2527 N N . ARG A 1 350 ? -27.241 -17.140 -26.080 1.00 25.62 342 ARG A N 1
ATOM 2528 C CA A ARG A 1 350 ? -26.477 -17.783 -25.013 0.47 28.44 342 ARG A CA 1
ATOM 2529 C CA B ARG A 1 350 ? -26.474 -17.764 -25.005 0.53 28.80 342 ARG A CA 1
ATOM 2530 C C . ARG A 1 350 ? -27.407 -18.374 -23.961 1.00 24.84 342 ARG A C 1
ATOM 2531 O O . ARG A 1 350 ? -27.255 -19.537 -23.565 1.00 22.75 342 ARG A O 1
ATOM 2546 N N . GLY A 1 351 ? -28.386 -17.596 -23.510 1.00 25.50 343 GLY A N 1
ATOM 2547 C CA . GLY A 1 351 ? -29.283 -18.079 -22.473 1.00 24.11 343 GLY A CA 1
ATOM 2548 C C . GLY A 1 351 ? -30.067 -19.305 -22.897 1.00 27.84 343 GLY A C 1
ATOM 2549 O O . GLY A 1 351 ? -30.275 -20.217 -22.100 1.00 23.15 343 GLY A O 1
ATOM 2550 N N . CYS A 1 352 ? -30.521 -19.342 -24.153 1.00 21.12 344 CYS A N 1
ATOM 2551 C CA . CYS A 1 352 ? -31.324 -20.466 -24.630 1.00 21.89 344 CYS A CA 1
ATOM 2552 C C . CYS A 1 352 ? -30.497 -21.633 -25.144 1.00 26.17 344 CYS A C 1
ATOM 2553 O O . CYS A 1 352 ? -31.064 -22.692 -25.436 1.00 23.94 344 CYS A O 1
ATOM 2556 N N . GLY A 1 353 ? -29.189 -21.471 -25.293 1.00 21.85 345 GLY A N 1
ATOM 2557 C CA . GLY A 1 353 ? -28.404 -22.555 -25.853 1.00 21.83 345 GLY A CA 1
ATOM 2558 C C . GLY A 1 353 ? -28.562 -22.699 -27.353 1.00 26.27 345 GLY A C 1
ATOM 2559 O O . GLY A 1 353 ? -28.449 -23.810 -27.876 1.00 31.08 345 GLY A O 1
ATOM 2560 N N . PHE A 1 354 ? -28.857 -21.606 -28.052 1.00 22.35 346 PHE A N 1
ATOM 2561 C CA . PHE A 1 354 ? -28.827 -21.569 -29.511 1.00 26.42 346 PHE A CA 1
ATOM 2562 C C . PHE A 1 354 ? -27.373 -21.463 -29.961 1.00 31.87 346 PHE A C 1
ATOM 2563 O O . PHE A 1 354 ? -26.720 -20.457 -29.686 1.00 34.37 346 PHE A O 1
ATOM 2571 N N . ASP A 1 355 ? -26.870 -22.484 -30.649 1.00 27.16 347 ASP A N 1
ATOM 2572 C CA . ASP A 1 355 ? -25.452 -22.573 -30.982 1.00 31.17 347 ASP A CA 1
ATOM 2573 C C . ASP A 1 355 ? -25.145 -21.910 -32.327 1.00 29.00 347 ASP A C 1
ATOM 2574 O O . ASP A 1 355 ? -26.043 -21.588 -33.106 1.00 28.01 347 ASP A O 1
ATOM 2579 N N . ALA A 1 356 ? -23.841 -21.727 -32.600 1.00 28.40 348 ALA A N 1
ATOM 2580 C CA . ALA A 1 356 ? -23.360 -21.177 -33.876 1.00 31.15 348 ALA A CA 1
ATOM 2581 C C . ALA A 1 356 ? -24.013 -19.830 -34.181 1.00 22.79 348 ALA A C 1
ATOM 2582 O O . ALA A 1 356 ? -24.431 -19.553 -35.307 1.00 26.68 348 ALA A O 1
ATOM 2584 N N . TYR A 1 357 ? -24.094 -18.985 -33.163 1.00 23.17 349 TYR A N 1
ATOM 2585 C CA . TYR A 1 357 ? -24.793 -17.715 -33.240 1.00 23.44 349 TYR A CA 1
ATOM 2586 C C . TYR A 1 357 ? -23.816 -16.580 -33.531 1.00 30.39 349 TYR A C 1
ATOM 2587 O O . TYR A 1 357 ? -22.689 -16.573 -33.041 1.00 31.09 349 TYR A O 1
ATOM 2596 N N . GLY A 1 358 ? -24.267 -15.599 -34.311 1.00 26.02 350 GLY A N 1
ATOM 2597 C CA . GLY A 1 358 ? -23.493 -14.381 -34.473 1.00 28.32 350 GLY A CA 1
ATOM 2598 C C . GLY A 1 358 ? -23.146 -14.056 -35.911 1.00 31.07 350 GLY A C 1
ATOM 2599 O O . GLY A 1 358 ? -23.727 -14.631 -36.836 1.00 29.93 350 GLY A O 1
ATOM 2600 N N . LEU A 1 359 ? -22.202 -13.129 -36.114 1.00 25.17 351 LEU A N 1
ATOM 2601 C CA . LEU A 1 359 ? -21.788 -12.718 -37.455 1.00 25.62 351 LEU A CA 1
ATOM 2602 C C . LEU A 1 359 ? -20.317 -12.995 -37.723 1.00 28.46 351 LEU A C 1
ATOM 2603 O O . LEU A 1 359 ? -19.754 -12.453 -38.680 1.00 31.86 351 LEU A O 1
ATOM 2608 N N . GLN A 1 360 ? -19.686 -13.811 -36.913 1.00 25.73 352 GLN A N 1
ATOM 2609 C CA . GLN A 1 360 ? -18.302 -14.156 -37.186 1.00 26.29 352 GLN A CA 1
ATOM 2610 C C . GLN A 1 360 ? -18.237 -15.404 -38.048 1.00 27.87 352 GLN A C 1
ATOM 2611 O O . GLN A 1 360 ? -19.190 -16.187 -38.089 1.00 28.90 352 GLN A O 1
ATOM 2617 N N . PRO A 1 361 ? -17.121 -15.624 -38.743 1.00 29.81 353 PRO A N 1
ATOM 2618 C CA . PRO A 1 361 ? -16.979 -16.844 -39.545 1.00 30.22 353 PRO A CA 1
ATOM 2619 C C . PRO A 1 361 ? -17.263 -18.093 -38.721 1.00 36.79 353 PRO A C 1
ATOM 2620 O O . PRO A 1 361 ? -16.865 -18.203 -37.558 1.00 31.69 353 PRO A O 1
ATOM 2624 N N . GLY A 1 362 ? -17.950 -19.044 -39.343 1.00 35.25 354 GLY A N 1
ATOM 2625 C CA . GLY A 1 362 ? -18.346 -20.268 -38.685 1.00 28.64 354 GLY A CA 1
ATOM 2626 C C . GLY A 1 362 ? -19.740 -20.225 -38.097 1.00 29.12 354 GLY A C 1
ATOM 2627 O O . GLY A 1 362 ? -20.335 -21.283 -37.867 1.00 30.83 354 GLY A O 1
ATOM 2628 N N . ALA A 1 363 ? -20.283 -19.033 -37.867 1.00 26.21 355 ALA A N 1
ATOM 2629 C CA . ALA A 1 363 ? -21.636 -18.915 -37.364 1.00 25.42 355 ALA A CA 1
ATOM 2630 C C . ALA A 1 363 ? -22.629 -19.274 -38.459 1.00 27.10 355 ALA A C 1
ATOM 2631 O O . ALA A 1 363 ? -22.331 -19.181 -39.656 1.00 27.68 355 ALA A O 1
ATOM 2633 N N . ARG A 1 364 ? -23.814 -19.710 -38.034 1.00 24.89 356 ARG A N 1
ATOM 2634 C CA . ARG A 1 364 ? -24.922 -19.864 -38.969 1.00 25.55 356 ARG A CA 1
ATOM 2635 C C . ARG A 1 364 ? -25.208 -18.527 -39.635 1.00 23.20 356 ARG A C 1
ATOM 2636 O O . ARG A 1 364 ? -25.265 -17.488 -38.975 1.00 27.35 356 ARG A O 1
ATOM 2644 N N . ALA A 1 365 ? -25.384 -18.556 -40.956 1.00 26.39 357 ALA A N 1
ATOM 2645 C CA . ALA A 1 365 ? -25.514 -17.332 -41.743 1.00 26.99 357 ALA A CA 1
ATOM 2646 C C . ALA A 1 365 ? -26.942 -16.784 -41.646 1.00 26.98 357 ALA A C 1
ATOM 2647 O O . ALA A 1 365 ? -27.732 -16.829 -42.593 1.00 27.12 357 ALA A O 1
ATOM 2649 N N . ASP A 1 366 ? -27.261 -16.254 -40.462 1.00 25.42 358 ASP A N 1
ATOM 2650 C CA . ASP A 1 366 ? -28.480 -15.482 -40.225 1.00 23.77 358 ASP A CA 1
ATOM 2651 C C . ASP A 1 366 ? -28.091 -14.010 -40.168 1.00 23.40 358 ASP A C 1
ATOM 2652 O O . ASP A 1 366 ? -27.333 -13.602 -39.283 1.00 27.64 358 ASP A O 1
ATOM 2657 N N . VAL A 1 367 ? -28.589 -13.220 -41.112 1.00 23.25 359 VAL A N 1
ATOM 2658 C CA . VAL A 1 367 ? -28.179 -11.828 -41.242 1.00 26.81 359 VAL A CA 1
ATOM 2659 C C . VAL A 1 367 ? -29.417 -10.986 -41.513 1.00 26.84 359 VAL A C 1
ATOM 2660 O O . VAL A 1 367 ? -30.231 -11.324 -42.378 1.00 26.13 359 VAL A O 1
ATOM 2664 N N . VAL A 1 368 ? -29.549 -9.887 -40.776 1.00 25.78 360 VAL A N 1
ATOM 2665 C CA . VAL A 1 368 ? -30.692 -8.985 -40.868 1.00 20.76 360 VAL A CA 1
ATOM 2666 C C . VAL A 1 368 ? -30.138 -7.594 -41.125 1.00 23.46 360 VAL A C 1
ATOM 2667 O O . VAL A 1 368 ? -29.345 -7.088 -40.323 1.00 26.85 360 VAL A O 1
ATOM 2671 N N . LEU A 1 369 ? -30.519 -6.983 -42.252 1.00 24.98 361 LEU A N 1
ATOM 2672 C CA . LEU A 1 369 ? -30.052 -5.643 -42.590 1.00 26.85 361 LEU A CA 1
ATOM 2673 C C . LEU A 1 369 ? -31.133 -4.629 -42.250 1.00 30.33 361 LEU A C 1
ATOM 2674 O O . LEU A 1 369 ? -32.302 -4.839 -42.593 1.00 27.74 361 LEU A O 1
ATOM 2679 N N . VAL A 1 370 ? -30.741 -3.526 -41.596 1.00 25.95 362 VAL A N 1
ATOM 2680 C CA . VAL A 1 370 ? -31.658 -2.424 -41.290 1.00 25.62 362 VAL A CA 1
ATOM 2681 C C . VAL A 1 370 ? -30.982 -1.093 -41.581 1.00 28.62 362 VAL A C 1
ATOM 2682 O O . VAL A 1 370 ? -29.776 -0.931 -41.353 1.00 28.43 362 VAL A O 1
ATOM 2686 N N . ASP A 1 371 ? -31.765 -0.136 -42.092 1.00 25.97 363 ASP A N 1
ATOM 2687 C CA . ASP A 1 371 ? -31.275 1.221 -42.337 1.00 27.20 363 ASP A CA 1
ATOM 2688 C C . ASP A 1 371 ? -31.379 1.992 -41.028 1.00 34.49 363 ASP A C 1
ATOM 2689 O O . ASP A 1 371 ? -32.437 2.529 -40.689 1.00 31.48 363 ASP A O 1
ATOM 2694 N N . ALA A 1 372 ? -30.275 2.038 -40.285 1.00 32.98 364 ALA A N 1
ATOM 2695 C CA . ALA A 1 372 ? -30.181 2.799 -39.050 1.00 28.06 364 ALA A CA 1
ATOM 2696 C C . ALA A 1 372 ? -28.739 3.251 -38.891 1.00 31.21 364 ALA A C 1
ATOM 2697 O O . ALA A 1 372 ? -27.810 2.554 -39.304 1.00 32.28 364 ALA A O 1
ATOM 2699 N N . MET A 1 373 ? -28.560 4.426 -38.292 1.00 31.12 365 MET A N 1
ATOM 2700 C CA . MET A 1 373 ? -27.212 4.943 -38.093 1.00 34.14 365 MET A CA 1
ATOM 2701 C C . MET A 1 373 ? -26.506 4.217 -36.956 1.00 33.59 365 MET A C 1
ATOM 2702 O O . MET A 1 373 ? -25.297 3.985 -37.024 1.00 34.25 365 MET A O 1
ATOM 2704 N N . THR A 1 374 ? -27.237 3.854 -35.900 1.00 29.84 366 THR A N 1
ATOM 2705 C CA . THR A 1 374 ? -26.643 3.221 -34.728 1.00 30.47 366 THR A CA 1
ATOM 2706 C C . THR A 1 374 ? -27.521 2.055 -34.296 1.00 32.33 366 THR A C 1
ATOM 2707 O O . THR A 1 374 ? -28.692 1.969 -34.673 1.00 30.15 366 THR A O 1
ATOM 2711 N N . LEU A 1 375 ? -26.944 1.158 -33.485 1.00 23.58 367 LEU A N 1
ATOM 2712 C CA . LEU A 1 375 ? -27.749 0.096 -32.883 1.00 25.22 367 LEU A CA 1
ATOM 2713 C C . LEU A 1 375 ? -28.855 0.666 -32.006 1.00 25.48 367 LEU A C 1
ATOM 2714 O O . LEU A 1 375 ? -29.964 0.124 -31.971 1.00 26.58 367 LEU A O 1
ATOM 2719 N N . ALA A 1 376 ? -28.560 1.731 -31.251 1.00 27.36 368 ALA A N 1
ATOM 2720 C CA . ALA A 1 376 ? -29.584 2.333 -30.403 1.00 27.48 368 ALA A CA 1
ATOM 2721 C C . ALA A 1 376 ? -30.747 2.853 -31.242 1.00 30.41 368 ALA A C 1
ATOM 2722 O O . ALA A 1 376 ? -31.916 2.657 -30.884 1.00 28.73 368 ALA A O 1
ATOM 2724 N N . GLU A 1 377 ? -30.447 3.490 -32.383 1.00 29.41 369 GLU A N 1
ATOM 2725 C CA . GLU A 1 377 ? -31.513 3.917 -33.288 1.00 28.66 369 GLU A CA 1
ATOM 2726 C C . GLU A 1 377 ? -32.343 2.731 -33.763 1.00 28.18 369 GLU A C 1
ATOM 2727 O O . GLU A 1 377 ? -33.575 2.811 -33.818 1.00 28.02 369 GLU A O 1
ATOM 2733 N N . ALA A 1 378 ? -31.688 1.626 -34.125 1.00 28.07 370 ALA A N 1
ATOM 2734 C CA . ALA A 1 378 ? -32.429 0.454 -34.578 1.00 26.93 370 ALA A CA 1
ATOM 2735 C C . ALA A 1 378 ? -33.398 -0.037 -33.513 1.00 28.76 370 ALA A C 1
ATOM 2736 O O . ALA A 1 378 ? -34.504 -0.489 -33.835 1.00 25.83 370 ALA A O 1
ATOM 2738 N N . VAL A 1 379 ? -32.993 0.013 -32.238 1.00 23.37 371 VAL A N 1
ATOM 2739 C CA . VAL A 1 379 ? -33.895 -0.410 -31.166 1.00 23.70 371 VAL A CA 1
ATOM 2740 C C . VAL A 1 379 ? -35.145 0.473 -31.119 1.00 24.14 371 VAL A C 1
ATOM 2741 O O . VAL A 1 379 ? -36.278 -0.029 -31.102 1.00 26.41 371 VAL A O 1
ATOM 2745 N N . VAL A 1 380 ? -34.974 1.796 -31.097 1.00 23.73 372 VAL A N 1
ATOM 2746 C CA . VAL A 1 380 ? -36.169 2.623 -30.889 1.00 27.05 372 VAL A CA 1
ATOM 2747 C C . VAL A 1 380 ? -36.939 2.861 -32.189 1.00 32.51 372 VAL A C 1
ATOM 2748 O O . VAL A 1 380 ? -38.172 2.989 -32.167 1.00 28.04 372 VAL A O 1
ATOM 2752 N N . ALA A 1 381 ? -36.252 2.946 -33.329 1.00 25.94 373 ALA A N 1
ATOM 2753 C CA . ALA A 1 381 ? -36.948 3.220 -34.579 1.00 24.36 373 ALA A CA 1
ATOM 2754 C C . ALA A 1 381 ? -37.532 1.969 -35.216 1.00 28.92 373 ALA A C 1
ATOM 2755 O O . ALA A 1 381 ? -38.464 2.083 -36.021 1.00 28.73 373 ALA A O 1
ATOM 2757 N N . ARG A 1 382 ? -37.015 0.791 -34.877 1.00 24.69 374 ARG A N 1
ATOM 2758 C CA . ARG A 1 382 ? -37.485 -0.473 -35.436 1.00 26.87 374 ARG A CA 1
ATOM 2759 C C . ARG A 1 382 ? -37.623 -0.419 -36.961 1.00 26.19 374 ARG A C 1
ATOM 2760 O O . ARG A 1 382 ? -38.677 -0.755 -37.506 1.00 21.42 374 ARG A O 1
ATOM 2768 N N . PRO A 1 383 ? -36.581 -0.002 -37.678 1.00 27.57 375 PRO A N 1
ATOM 2769 C CA . PRO A 1 383 ? -36.699 0.085 -39.138 1.00 22.49 375 PRO A CA 1
ATOM 2770 C C . PRO A 1 383 ? -37.049 -1.266 -39.748 1.00 25.96 375 PRO A C 1
ATOM 2771 O O . PRO A 1 383 ? -36.705 -2.318 -39.212 1.00 25.29 375 PRO A O 1
ATOM 2775 N N . VAL A 1 384 ? -37.749 -1.222 -40.886 1.00 24.51 376 VAL A N 1
ATOM 2776 C CA . VAL A 1 384 ? -38.125 -2.453 -41.573 1.00 28.70 376 VAL A CA 1
ATOM 2777 C C . VAL A 1 384 ? -36.876 -3.277 -41.840 1.00 24.56 376 VAL A C 1
ATOM 2778 O O . VAL A 1 384 ? -35.794 -2.729 -42.073 1.00 28.56 376 VAL A O 1
ATOM 2782 N N . ARG A 1 385 ? -37.000 -4.603 -41.753 1.00 24.62 377 ARG A N 1
ATOM 2783 C CA . ARG A 1 385 ? -35.871 -5.452 -42.132 1.00 23.88 377 ARG A CA 1
ATOM 2784 C C . ARG A 1 385 ? -35.730 -5.399 -43.648 1.00 25.03 377 ARG A C 1
ATOM 2785 O O . ARG A 1 385 ? -36.539 -5.981 -44.382 1.00 27.78 377 ARG A O 1
ATOM 2793 N N . ARG A 1 386 ? -34.719 -4.684 -44.130 1.00 24.26 378 ARG A N 1
ATOM 2794 C CA . ARG A 1 386 ? -34.532 -4.586 -45.572 1.00 26.01 378 ARG A CA 1
ATOM 2795 C C . ARG A 1 386 ? -34.232 -5.950 -46.187 1.00 27.19 378 ARG A C 1
ATOM 2796 O O . ARG A 1 386 ? -34.709 -6.266 -47.286 1.00 26.75 378 ARG A O 1
ATOM 2804 N N . LEU A 1 387 ? -33.461 -6.771 -45.484 1.00 26.30 379 LEU A N 1
ATOM 2805 C CA . LEU A 1 387 ? -33.051 -8.090 -45.953 1.00 25.73 379 LEU A CA 1
ATOM 2806 C C . LEU A 1 387 ? -33.000 -9.026 -44.761 1.00 26.44 379 LEU A C 1
ATOM 2807 O O . LEU A 1 387 ? -32.497 -8.651 -43.702 1.00 28.19 379 LEU A O 1
ATOM 2812 N N . VAL A 1 388 ? -33.539 -10.232 -44.919 1.00 24.72 380 VAL A N 1
ATOM 2813 C CA . VAL A 1 388 ? -33.357 -11.291 -43.934 1.00 24.18 380 VAL A CA 1
ATOM 2814 C C . VAL A 1 388 ? -32.745 -12.471 -44.667 1.00 27.09 380 VAL A C 1
ATOM 2815 O O . VAL A 1 388 ? -33.282 -12.927 -45.687 1.00 24.85 380 VAL A O 1
ATOM 2819 N N . VAL A 1 389 ? -31.601 -12.931 -44.169 1.00 23.72 381 VAL A N 1
ATOM 2820 C CA . VAL A 1 389 ? -30.949 -14.148 -44.630 1.00 25.10 381 VAL A CA 1
ATOM 2821 C C . VAL A 1 389 ? -31.027 -15.150 -43.496 1.00 27.41 381 VAL A C 1
ATOM 2822 O O . VAL A 1 389 ? -30.729 -14.813 -42.344 1.00 25.41 381 VAL A O 1
ATOM 2826 N N . SER A 1 390 ? -31.435 -16.370 -43.807 1.00 23.63 382 SER A N 1
ATOM 2827 C CA . SER A 1 390 ? -31.537 -17.392 -42.779 1.00 24.25 382 SER A CA 1
ATOM 2828 C C . SER A 1 390 ? -30.875 -18.654 -43.291 1.00 25.46 382 SER A C 1
ATOM 2829 O O . SER A 1 390 ? -31.221 -19.138 -44.373 1.00 28.11 382 SER A O 1
ATOM 2832 N N . SER A 1 391 ? -29.920 -19.171 -42.515 1.00 24.77 383 SER A N 1
ATOM 2833 C CA . SER A 1 391 ? -29.124 -20.327 -42.920 1.00 25.19 383 SER A CA 1
ATOM 2834 C C . SER A 1 391 ? -28.558 -20.132 -44.322 1.00 28.62 383 SER A C 1
ATOM 2835 O O . SER A 1 391 ? -28.539 -21.055 -45.144 1.00 24.88 383 SER A O 1
ATOM 2838 N N . GLY A 1 392 ? -28.102 -18.911 -44.599 1.00 24.49 384 GLY A N 1
ATOM 2839 C CA . GLY A 1 392 ? -27.454 -18.610 -45.861 1.00 24.56 384 GLY A CA 1
ATOM 2840 C C . GLY A 1 392 ? -28.380 -18.369 -47.032 1.00 30.22 384 GLY A C 1
ATOM 2841 O O . GLY A 1 392 ? -27.891 -18.138 -48.144 1.00 29.64 384 GLY A O 1
ATOM 2842 N N . LYS A 1 393 ? -29.694 -18.405 -46.829 1.00 26.07 385 LYS A N 1
ATOM 2843 C CA . LYS A 1 393 ? -30.658 -18.212 -47.901 1.00 32.70 385 LYS A CA 1
ATOM 2844 C C . LYS A 1 393 ? -31.439 -16.930 -47.667 1.00 29.53 385 LYS A C 1
ATOM 2845 O O . LYS A 1 393 ? -31.859 -16.655 -46.548 1.00 29.46 385 LYS A O 1
ATOM 2851 N N . ILE A 1 394 ? -31.638 -16.155 -48.730 1.00 29.18 386 ILE A N 1
ATOM 2852 C CA . ILE A 1 394 ? -32.462 -14.958 -48.639 1.00 27.33 386 ILE A CA 1
ATOM 2853 C C . ILE A 1 394 ? -33.917 -15.380 -48.473 1.00 33.17 386 ILE A C 1
ATOM 2854 O O . ILE A 1 394 ? -34.479 -16.059 -49.338 1.00 31.51 386 ILE A O 1
ATOM 2859 N N . VAL A 1 395 ? -34.538 -14.969 -47.370 1.00 24.93 387 VAL A N 1
ATOM 2860 C CA . VAL A 1 395 ? -35.904 -15.380 -47.070 1.00 25.07 387 VAL A CA 1
ATOM 2861 C C . VAL A 1 395 ? -36.886 -14.219 -46.997 1.00 29.62 387 VAL A C 1
ATOM 2862 O O . VAL A 1 395 ? -38.107 -14.455 -47.061 1.00 28.02 387 VAL A O 1
ATOM 2866 N N . ALA A 1 396 ? -36.430 -12.981 -46.856 1.00 27.79 388 ALA A N 1
ATOM 2867 C CA . ALA A 1 396 ? -37.360 -11.870 -46.739 1.00 28.02 388 ALA A CA 1
ATOM 2868 C C . ALA A 1 396 ? -36.696 -10.597 -47.234 1.00 26.82 388 ALA A C 1
ATOM 2869 O O . ALA A 1 396 ? -35.481 -10.423 -47.107 1.00 26.86 388 ALA A O 1
ATOM 2871 N N . ARG A 1 397 ? -37.504 -9.712 -47.811 1.00 27.04 389 ARG A N 1
ATOM 2872 C CA . ARG A 1 397 ? -37.049 -8.383 -48.177 1.00 26.19 389 ARG A CA 1
ATOM 2873 C C . ARG A 1 397 ? -38.126 -7.386 -47.794 1.00 31.59 389 ARG A C 1
ATOM 2874 O O . ARG A 1 397 ? -39.316 -7.655 -47.972 1.00 29.50 389 ARG A O 1
ATOM 2882 N N . ASN A 1 398 ? -37.695 -6.243 -47.266 1.00 28.57 390 ASN A N 1
ATOM 2883 C CA A ASN A 1 398 ? -38.576 -5.148 -46.865 0.55 29.69 390 ASN A CA 1
ATOM 2884 C CA B ASN A 1 398 ? -38.619 -5.162 -46.933 0.45 30.65 390 ASN A CA 1
ATOM 2885 C C . ASN A 1 398 ? -39.751 -5.663 -46.036 1.00 31.99 390 ASN A C 1
ATOM 2886 O O . ASN A 1 398 ? -40.913 -5.299 -46.220 1.00 30.46 390 ASN A O 1
ATOM 2895 N N . GLY A 1 399 ? -39.419 -6.522 -45.082 1.00 28.90 391 GLY A N 1
ATOM 2896 C CA . GLY A 1 399 ? -40.373 -6.971 -44.091 1.00 28.18 391 GLY A CA 1
ATOM 2897 C C . GLY A 1 399 ? -41.351 -8.027 -44.544 1.00 31.90 391 GLY A C 1
ATOM 2898 O O . GLY A 1 399 ? -42.316 -8.296 -43.820 1.00 29.95 391 GLY A O 1
ATOM 2899 N N . ALA A 1 400 ? -41.139 -8.641 -45.704 1.00 31.41 392 ALA A N 1
ATOM 2900 C CA . ALA A 1 400 ? -42.075 -9.625 -46.231 1.00 30.04 392 ALA A CA 1
ATOM 2901 C C . ALA A 1 400 ? -41.299 -10.798 -46.806 1.00 30.24 392 ALA A C 1
ATOM 2902 O O . ALA A 1 400 ? -40.257 -10.610 -47.440 1.00 28.68 392 ALA A O 1
ATOM 2904 N N . LEU A 1 401 ? -41.816 -12.008 -46.598 1.00 27.14 393 LEU A N 1
ATOM 2905 C CA . LEU A 1 401 ? -41.138 -13.190 -47.109 1.00 27.20 393 LEU A CA 1
ATOM 2906 C C . LEU A 1 401 ? -41.150 -13.185 -48.626 1.00 32.43 393 LEU A C 1
ATOM 2907 O O . LEU A 1 401 ? -42.141 -12.801 -49.250 1.00 30.98 393 LEU A O 1
ATOM 2912 N N . VAL A 1 402 ? -40.047 -13.621 -49.225 1.00 30.19 394 VAL A N 1
ATOM 2913 C CA . VAL A 1 402 ? -39.982 -13.668 -50.683 1.00 34.04 394 VAL A CA 1
ATOM 2914 C C . VAL A 1 402 ? -40.187 -15.092 -51.153 1.00 47.09 394 VAL A C 1
ATOM 2915 O O . VAL A 1 402 ? -40.497 -15.321 -52.321 1.00 49.60 394 VAL A O 1
#

Organism: Burkholderia multivorans (strain ATCC 17616 / 249) (NCBI:txid395019)

Secondary structure (DSSP, 8-state):
--EEEEEEEB-SSS--EEEEEETTEEEEEETTPPPPTT-EEEE-TTPEEEEPEEEEEE-TTT--TTSSP-------HHHHHHHHHTTS---HHHHHHHHHHHHHHTTEEEEEEEEE-BTTTBTHHHHHHHHHHHHTTTT-EEEEEEE-TT-STTSTTHHHHHHHHHHHT--EEEEE-TTTTTS-HHHHHHHHHHHHHHHT--EEEEE---HHHHHHHHHHHHHHHHHTT-TT-EEEEE-THHHHS-HHHHHHHHHHHHHHT-EEEE---TTS----HHHHHHHT--EEE--B--SSSS-S---S-HHHHHHHHHHHTT--SHHHHHHHHHTTTHHHHHHHT--S-SSSTTSB--EEEE--SSHHHHHHH----SEEEETTEEEEETTEE-

Sequence (390 aa):
MTALLIRNVRTGADDALDILIEGDRIARTGPSLDAPPGCCAIEEGAGAIALPGLVEGHTHLDKTHWGMPWYRNAVGDRIENERHYRATSGHDAGAASLALARAFLAAGTTRRIRTHVDVDTDAGLRHLHRVLDTRETLRGQVEIQIVAFPQQSGVLKRPGTDALLADALAAGADLLGGLDPCAIEGDPVKAVDVLFGIAERRYGRGLDLHLHERGSMGAYSLDLLILQRTAALGMQHHKVTISHAFCLGDLAERRERDALLARMAELGVAVVVTTAPAAVPVPSVLACRAAGVTVIGGNDGVRDTWTPYGSPDMLERAMLIAMRNDFRRDDALEVALECVTHGAARRGCGFDAYGLQPGARADVVLVDAMTLAEAVVARPVRRLVVSSGKIVARNNGALV

Foldseek 3Di:
DAKEKEAFEAQFPDGTWIWIDDFQFTADIGHPDDDDPPYHYHYLVHFHKAWFWEALEAALQFACVVHPADDAPCPPLVVVSVVCVVVDVRQSQVRSLNLVQLLLLLRHQEYEYEYAAEVVQQCRSVVSVVVSCVVCVLRHHYAYEHAPPQFDQVHPPSLVSQLVSVVVPHQAYEEEQLCPRVVHLLVRLVSRVVSCVVSVAAYEYEYPDAAPSSLVSLVSNLVVLVVVVVALRYEYEFSLNLQVDDLVSNLVSLLSCQVRNYAYEHQLDQPGHGRQLVSSVVSNHQYAYHNYYDSGNNDVHGGSNVLQSLLSSCVSNVHDDLVSSVSSSCNGAVSSCSSVVPPLTDRHGSRRPWIWTFHDPRSSRCSVVVGRGQWTAGSNHTQYGRSGGD

Nearest PDB structures (foldseek):
  6nbo-assembly1_A  TM=1.003E+00  e=1.664E-84  Burkholderia multivorans ATCC 17616
  2qt3-assembly1_A  TM=9.478E-01  e=1.448E-36  Pseudomonas sp. ADP
  5akq-assembly1_B  TM=9.488E-01  e=1.296E-35  Pseudomonas sp. ADP
  4cqd-assembly1_A  TM=9.499E-01  e=1.029E-35  Pseudomonas sp. ADP
  4cqc-assembly1_B  TM=9.296E-01  e=1.540E-35  Pseudomonas sp. ADP

B-factor: mean 35.65, std 14.54, range [18.59, 131.05]